Protein AF-0000000087156520 (afdb_homodimer)

Radius of gyration: 21.46 Å; Cα contacts (8 Å, |Δi|>4): 820; chains: 2; bounding box: 51×60×50 Å

Foldseek 3Di:
DAKEKEFEDDLALCLLVQLQLLLLLAAHAYEYDYLVPRLPDPLVCLQPVVSDDTWMQDPVQAIDHDLVVVLVVSQVVSPVQRAADDCVDVLRVQLVVLQVLCRPQQQVLCVLVVCLVPPPDDDPVSSVVSLVSSLVSNVVSLVVLLVQADDELESGDPDHHSSRSSNLSRVCVCVVSVSDDPVVRVSVVSSNVSQCPDLSSVCSNCVSVVHDDDGSPNYPYYDYPVVSSVRRGHDD/DAKEKEFEDDLALCLLVQLQLLLLLAAHAYEYDYLVPRLPDPLVCLQPVVSDDTWMQDPVQAIDHDLVVVLVVSQVVSPVQRAADDCVDVLRVQLVVLQVLCRPQQQVLCVLVVCLVPPPDDDPVSSVVSLVSSLVSNVVSLVVLLVQADDELESGDPDHHSSRSSNLSRVCVCVVSVSDDPVVRVSVVSSNVSQCPDLSSVCSNCVSVVHDDDGSPNHPYYDYPVVSSVRRGHDD

InterPro domains:
  IPR004045 Glutathione S-transferase, N-terminal [PF13409] (19-76)
  IPR004045 Glutathione S-transferase, N-terminal [PS50404] (1-82)
  IPR010987 Glutathione S-transferase, C-terminal-like [PS50405] (88-216)
  IPR036249 Thioredoxin-like superfamily [SSF52833] (2-80)
  IPR036282 Glutathione S-transferase, C-terminal domain superfamily [SSF47616] (94-204)

pLDDT: mean 95.82, std 4.12, range [59.03, 98.81]

Structure (mmCIF, N/CA/C/O backbone):
data_AF-0000000087156520-model_v1
#
loop_
_entity.id
_entity.type
_entity.pdbx_description
1 polymer 'Glutathione S-transferase GST-4.5'
#
loop_
_atom_site.group_PDB
_atom_site.id
_atom_site.type_symbol
_atom_site.label_atom_id
_atom_site.label_alt_id
_atom_site.label_comp_id
_atom_site.label_asym_id
_atom_site.label_entity_id
_atom_site.label_seq_id
_atom_site.pdbx_PDB_ins_code
_atom_site.Cartn_x
_atom_site.Cartn_y
_atom_site.Cartn_z
_atom_site.occupancy
_atom_site.B_iso_or_equiv
_atom_site.auth_seq_id
_atom_site.auth_comp_id
_atom_site.auth_asym_id
_atom_site.auth_atom_id
_atom_site.pdbx_PDB_model_num
ATOM 1 N N . MET A 1 1 ? 13.719 22.109 -11.406 1 93.56 1 MET A N 1
ATOM 2 C CA . MET A 1 1 ? 12.75 22.891 -10.641 1 93.56 1 MET A CA 1
ATOM 3 C C . MET A 1 1 ? 12.477 22.234 -9.289 1 93.56 1 MET A C 1
ATOM 5 O O . MET A 1 1 ? 12.734 21.047 -9.102 1 93.56 1 MET A O 1
ATOM 9 N N . GLU A 1 2 ? 11.977 23.031 -8.32 1 97.38 2 GLU A N 1
ATOM 10 C CA . GLU A 1 2 ? 11.594 22.453 -7.035 1 97.38 2 GLU A CA 1
ATOM 11 C C . GLU A 1 2 ? 10.344 21.594 -7.172 1 97.38 2 GLU A C 1
ATOM 13 O O . GLU A 1 2 ? 9.398 21.953 -7.875 1 97.38 2 GLU A O 1
ATOM 18 N N . PRO A 1 3 ? 10.336 20.484 -6.531 1 98.44 3 PRO A N 1
ATOM 19 C CA . PRO A 1 3 ? 9.109 19.688 -6.562 1 98.44 3 PRO A CA 1
ATOM 20 C C . PRO A 1 3 ? 7.949 20.359 -5.828 1 98.44 3 PRO A C 1
ATOM 22 O O . PRO A 1 3 ? 8.172 21.188 -4.941 1 98.44 3 PRO A O 1
ATOM 25 N N . ILE A 1 4 ? 6.715 19.984 -6.191 1 98.81 4 ILE A N 1
ATOM 26 C CA . ILE A 1 4 ? 5.512 20.562 -5.609 1 98.81 4 ILE A CA 1
ATOM 27 C C . ILE A 1 4 ? 4.637 19.453 -5.023 1 98.81 4 ILE A C 1
ATOM 29 O O . ILE A 1 4 ? 4.199 18.562 -5.742 1 98.81 4 ILE A O 1
ATOM 33 N N . LEU A 1 5 ? 4.402 19.5 -3.771 1 98.81 5 LEU A N 1
ATOM 34 C CA . LEU A 1 5 ? 3.439 18.594 -3.166 1 98.81 5 LEU A CA 1
ATOM 35 C C . LEU A 1 5 ? 2.051 19.219 -3.115 1 98.81 5 LEU A C 1
ATOM 37 O O . LEU A 1 5 ? 1.866 20.281 -2.508 1 98.81 5 LEU A O 1
ATOM 41 N N . ILE A 1 6 ? 1.143 18.641 -3.83 1 98.69 6 ILE A N 1
ATOM 42 C CA . ILE A 1 6 ? -0.272 18.984 -3.725 1 98.69 6 ILE A CA 1
ATOM 43 C C . ILE A 1 6 ? -0.907 18.203 -2.576 1 98.69 6 ILE A C 1
ATOM 45 O O . ILE A 1 6 ? -1.063 16.984 -2.66 1 98.69 6 ILE A O 1
ATOM 49 N N . TYR A 1 7 ? -1.265 18.891 -1.507 1 98.31 7 TYR A N 1
ATOM 50 C CA . TYR A 1 7 ? -1.766 18.25 -0.298 1 98.31 7 TYR A CA 1
ATOM 51 C C . TYR A 1 7 ? -3.174 18.734 0.033 1 98.31 7 TYR A C 1
ATOM 53 O O . TYR A 1 7 ? -3.557 19.844 -0.329 1 98.31 7 TYR A O 1
ATOM 61 N N . GLY A 1 8 ? -3.871 17.906 0.665 1 97.44 8 GLY A N 1
ATOM 62 C CA . GLY A 1 8 ? -5.289 18.188 0.86 1 97.44 8 GLY A CA 1
ATOM 63 C C . GLY A 1 8 ? -5.633 18.547 2.291 1 97.44 8 GLY A C 1
ATOM 64 O O . GLY A 1 8 ? -4.953 18.125 3.227 1 97.44 8 GLY A O 1
ATOM 65 N N . PHE A 1 9 ? -6.695 19.344 2.416 1 95.62 9 PHE A N 1
ATOM 66 C CA . PHE A 1 9 ? -7.371 19.578 3.684 1 95.62 9 PHE A CA 1
ATOM 67 C C . PHE A 1 9 ? -8.875 19.391 3.541 1 95.62 9 PHE A C 1
ATOM 69 O O . PHE A 1 9 ? -9.43 19.547 2.451 1 95.62 9 PHE A O 1
ATOM 76 N N . PRO A 1 10 ? -9.586 18.922 4.629 1 94.31 10 PRO A N 1
ATOM 77 C CA . PRO A 1 10 ? -9.047 18.609 5.953 1 94.31 10 PRO A CA 1
ATOM 78 C C . PRO A 1 10 ? -8.562 17.172 6.078 1 94.31 10 PRO A C 1
ATOM 80 O O . PRO A 1 10 ? -8.969 16.312 5.293 1 94.31 10 PRO A O 1
ATOM 83 N N . LEU A 1 11 ? -7.742 16.844 6.969 1 95.31 11 LEU A N 1
ATOM 84 C CA . LEU A 1 11 ? -7.332 15.531 7.461 1 95.31 11 LEU A CA 1
ATOM 85 C C . LEU A 1 11 ? -6.797 14.672 6.32 1 95.31 11 LEU A C 1
ATOM 87 O O . LEU A 1 11 ? -7.074 13.469 6.266 1 95.31 11 LEU A O 1
ATOM 91 N N . GLY A 1 12 ? -6.16 15.336 5.375 1 95.88 12 GLY A N 1
ATOM 92 C CA . GLY A 1 12 ? -5.512 14.57 4.32 1 95.88 12 GLY A CA 1
ATOM 93 C C . GLY A 1 12 ? -4.312 13.781 4.812 1 95.88 12 GLY A C 1
ATOM 94 O O . GLY A 1 12 ? -3.541 14.266 5.645 1 95.88 12 GLY A O 1
ATOM 95 N N . SER A 1 13 ? -4.184 12.555 4.289 1 96.56 13 SER A N 1
ATOM 96 C CA . SER A 1 13 ? -3.006 11.758 4.625 1 96.56 13 SER A CA 1
ATOM 97 C C . SER A 1 13 ? -1.725 12.438 4.156 1 96.56 13 SER A C 1
ATOM 99 O O . SER A 1 13 ? -0.634 12.117 4.633 1 96.56 13 SER A O 1
ATOM 101 N N . SER A 1 14 ? -1.825 13.391 3.217 1 97.75 14 SER A N 1
ATOM 102 C CA . SER A 1 14 ? -0.704 14.102 2.615 1 97.75 14 SER A CA 1
ATOM 103 C C . SER A 1 14 ? 0.026 14.953 3.648 1 97.75 14 SER A C 1
ATOM 105 O O . SER A 1 14 ? 1.147 15.406 3.406 1 97.75 14 SER A O 1
ATOM 107 N N . MET A 1 15 ? -0.628 15.273 4.781 1 97.69 15 MET A N 1
ATOM 108 C CA . MET A 1 15 ? -0.003 16.047 5.852 1 97.69 15 MET A CA 1
ATOM 109 C C . MET A 1 15 ? 1.314 15.406 6.281 1 97.69 15 MET A C 1
ATOM 111 O O . MET A 1 15 ? 2.299 16.109 6.516 1 97.69 15 MET A O 1
ATOM 115 N N . GLY A 1 16 ? 1.34 14.062 6.328 1 98.44 16 GLY A N 1
ATOM 116 C CA . GLY A 1 16 ? 2.559 13.359 6.695 1 98.44 16 GLY A CA 1
ATOM 117 C C . GLY A 1 16 ? 3.693 13.578 5.711 1 98.44 16 GLY A C 1
ATOM 118 O O . GLY A 1 16 ? 4.863 13.609 6.098 1 98.44 16 GLY A O 1
ATOM 119 N N . LEU A 1 17 ? 3.398 13.719 4.449 1 98.75 17 LEU A N 1
ATOM 120 C CA . LEU A 1 17 ? 4.41 13.945 3.424 1 98.75 17 LEU A CA 1
ATOM 121 C C . LEU A 1 17 ? 5.004 15.344 3.541 1 98.75 17 LEU A C 1
ATOM 123 O O . LEU A 1 17 ? 6.18 15.555 3.234 1 98.75 17 LEU A O 1
ATOM 127 N N . VAL A 1 18 ? 4.211 16.328 4.012 1 98.56 18 VAL A N 1
ATOM 128 C CA . VAL A 1 18 ? 4.75 17.656 4.289 1 98.56 18 VAL A CA 1
ATOM 129 C C . VAL A 1 18 ? 5.824 17.562 5.367 1 98.56 18 VAL A C 1
ATOM 131 O O . VAL A 1 18 ? 6.906 18.141 5.227 1 98.56 18 VAL A O 1
ATOM 134 N N . ALA A 1 19 ? 5.52 16.828 6.41 1 98.69 19 ALA A N 1
ATOM 135 C CA . ALA A 1 19 ? 6.5 16.641 7.473 1 98.69 19 ALA A CA 1
ATOM 136 C C . ALA A 1 19 ? 7.77 15.977 6.938 1 98.69 19 ALA A C 1
ATOM 138 O O . ALA A 1 19 ? 8.883 16.375 7.289 1 98.69 19 ALA A O 1
ATOM 139 N N . ALA A 1 20 ? 7.625 14.953 6.07 1 98.81 20 ALA A N 1
ATOM 140 C CA . ALA A 1 20 ? 8.773 14.266 5.484 1 98.81 20 ALA A CA 1
ATOM 141 C C . ALA A 1 20 ? 9.641 15.227 4.684 1 98.81 20 ALA A C 1
ATOM 143 O O . ALA A 1 20 ? 10.875 15.156 4.742 1 98.81 20 ALA A O 1
ATOM 144 N N . LEU A 1 21 ? 8.977 16.094 3.939 1 98.69 21 LEU A N 1
ATOM 145 C CA . LEU A 1 21 ? 9.703 17.078 3.145 1 98.69 21 LEU A CA 1
ATOM 146 C C . LEU A 1 21 ? 10.484 18.031 4.043 1 98.69 21 LEU A C 1
ATOM 148 O O . LEU A 1 21 ? 11.609 18.422 3.715 1 98.69 21 LEU A O 1
ATOM 152 N N . GLU A 1 22 ? 9.93 18.391 5.18 1 98.5 22 GLU A N 1
ATOM 153 C CA . GLU A 1 22 ? 10.625 19.219 6.16 1 98.5 22 GLU A CA 1
ATOM 154 C C . GLU A 1 22 ? 11.844 18.5 6.727 1 98.5 22 GLU A C 1
ATOM 156 O O . GLU A 1 22 ? 12.914 19.094 6.855 1 98.5 22 GLU A O 1
ATOM 161 N N . TRP A 1 23 ? 11.68 17.219 7.066 1 98.25 23 TRP A N 1
ATOM 162 C CA . TRP A 1 23 ? 12.789 16.438 7.594 1 98.25 23 TRP A CA 1
ATOM 163 C C . TRP A 1 23 ? 13.906 16.297 6.559 1 98.25 23 TRP A C 1
ATOM 165 O O . TRP A 1 23 ? 15.086 16.234 6.914 1 98.25 23 TRP A O 1
ATOM 175 N N . LEU A 1 24 ? 13.516 16.203 5.27 1 98 24 LEU A N 1
ATOM 176 C CA . LEU A 1 24 ? 14.461 16.016 4.176 1 98 24 LEU A CA 1
ATOM 177 C C . LEU A 1 24 ? 15.344 17.234 4.004 1 98 24 LEU A C 1
ATOM 179 O O . LEU A 1 24 ? 16.5 17.125 3.574 1 98 24 LEU A O 1
ATOM 183 N N . ARG A 1 25 ? 14.82 18.453 4.277 1 97.06 25 ARG A N 1
ATOM 184 C CA . ARG A 1 25 ? 15.523 19.734 4.273 1 97.06 25 ARG A CA 1
ATOM 185 C C . ARG A 1 25 ? 16.016 20.078 2.875 1 97.06 25 ARG A C 1
ATOM 187 O O . ARG A 1 25 ? 17.141 20.562 2.711 1 97.06 25 ARG A O 1
ATOM 194 N N . LYS A 1 26 ? 15.344 19.719 1.843 1 97.38 26 LYS A N 1
ATOM 195 C CA . LYS A 1 26 ? 15.547 20.156 0.462 1 97.38 26 LYS A CA 1
ATOM 196 C C . LYS A 1 26 ? 14.414 21.062 -0.003 1 97.38 26 LYS A C 1
ATOM 198 O O . LYS A 1 26 ? 13.266 20.906 0.433 1 97.38 26 LYS A O 1
ATOM 203 N N . PRO A 1 27 ? 14.742 21.984 -0.823 1 98 27 PRO A N 1
ATOM 204 C CA . PRO A 1 27 ? 13.711 22.922 -1.25 1 98 27 PRO A CA 1
ATOM 205 C C . PRO A 1 27 ? 12.523 22.25 -1.924 1 98 27 PRO A C 1
ATOM 207 O O . PRO A 1 27 ? 12.703 21.328 -2.725 1 98 27 PRO A O 1
ATOM 210 N N . TYR A 1 28 ? 11.344 22.672 -1.586 1 98.25 28 TYR A N 1
ATOM 211 C CA . TYR A 1 28 ? 10.109 22.188 -2.189 1 98.25 28 TYR A CA 1
ATOM 212 C C . TYR A 1 28 ? 9.031 23.266 -2.166 1 98.25 28 TYR A C 1
ATOM 214 O O . TYR A 1 28 ? 9.18 24.281 -1.501 1 98.25 28 TYR A O 1
ATOM 222 N N . ARG A 1 29 ? 7.973 23.078 -2.9 1 98.5 29 ARG A N 1
ATOM 223 C CA . ARG A 1 29 ? 6.793 23.938 -2.9 1 98.5 29 ARG A CA 1
ATOM 224 C C . ARG A 1 29 ? 5.543 23.156 -2.523 1 98.5 29 ARG A C 1
ATOM 226 O O . ARG A 1 29 ? 5.559 21.922 -2.508 1 98.5 29 ARG A O 1
ATOM 233 N N . LEU A 1 30 ? 4.551 23.922 -2.145 1 98.19 30 LEU A N 1
ATOM 234 C CA . LEU A 1 30 ? 3.293 23.312 -1.729 1 98.19 30 LEU A CA 1
ATOM 235 C C . LEU A 1 30 ? 2.125 23.891 -2.521 1 98.19 30 LEU A C 1
ATOM 237 O O . LEU A 1 30 ? 2.178 25.031 -2.973 1 98.19 30 LEU A O 1
ATOM 241 N N . CYS A 1 31 ? 1.172 23.078 -2.742 1 98.5 31 CYS A N 1
ATOM 242 C CA . CYS A 1 31 ? -0.133 23.469 -3.26 1 98.5 31 CYS A CA 1
ATOM 243 C C . CYS A 1 31 ? -1.256 22.906 -2.402 1 98.5 31 CYS A C 1
ATOM 245 O O . CYS A 1 31 ? -1.419 21.688 -2.316 1 98.5 31 CYS A O 1
ATOM 247 N N . ARG A 1 32 ? -1.932 23.781 -1.757 1 97.31 32 ARG A N 1
ATOM 248 C CA . ARG A 1 32 ? -3.002 23.391 -0.845 1 97.31 32 ARG A CA 1
ATOM 249 C C . ARG A 1 32 ? -4.324 23.234 -1.59 1 97.31 32 ARG A C 1
ATOM 251 O O . ARG A 1 32 ? -4.711 24.094 -2.371 1 97.31 32 ARG A O 1
ATOM 258 N N . VAL A 1 33 ? -5.027 22.125 -1.315 1 97.69 33 VAL A N 1
ATOM 259 C CA . VAL A 1 33 ? -6.246 21.828 -2.062 1 97.69 33 VAL A CA 1
ATOM 260 C C . VAL A 1 33 ? -7.379 21.5 -1.096 1 97.69 33 VAL A C 1
ATOM 262 O O . VAL A 1 33 ? -7.219 20.656 -0.204 1 97.69 33 VAL A O 1
ATOM 265 N N . ASP A 1 34 ? -8.555 22.125 -1.268 1 97.06 34 ASP A N 1
ATOM 266 C CA . ASP A 1 34 ? -9.773 21.812 -0.537 1 97.06 34 ASP A CA 1
ATOM 267 C C . ASP A 1 34 ? -10.406 20.516 -1.051 1 97.06 34 ASP A C 1
ATOM 269 O O . ASP A 1 34 ? -10.938 20.484 -2.162 1 97.06 34 ASP A O 1
ATOM 273 N N . MET A 1 35 ? -10.461 19.516 -0.228 1 95 35 MET A N 1
ATOM 274 C CA . MET A 1 35 ? -10.883 18.188 -0.673 1 95 35 MET A CA 1
ATOM 275 C C . MET A 1 35 ? -12.398 18.141 -0.838 1 95 35 MET A C 1
ATOM 277 O O . MET A 1 35 ? -12.914 17.266 -1.537 1 95 35 MET A O 1
ATOM 281 N N . LEU A 1 36 ? -13.102 18.984 -0.24 1 92.06 36 LEU A N 1
ATOM 282 C CA . LEU A 1 36 ? -14.562 19 -0.325 1 92.06 36 LEU A CA 1
ATOM 283 C C . LEU A 1 36 ? -15.031 19.984 -1.392 1 92.06 36 LEU A C 1
ATOM 285 O O . LEU A 1 36 ? -16.234 20.062 -1.678 1 92.06 36 LEU A O 1
ATOM 289 N N . GLY A 1 37 ? -14.062 20.688 -2.047 1 94 37 GLY A N 1
ATOM 290 C CA . GLY A 1 37 ? -14.391 21.688 -3.051 1 94 37 GLY A CA 1
ATOM 291 C C . GLY A 1 37 ? -13.539 21.578 -4.301 1 94 37 GLY A C 1
ATOM 292 O O . GLY A 1 37 ? -13.891 20.859 -5.238 1 94 37 GLY A O 1
ATOM 293 N N . GLU A 1 38 ? -12.344 22.156 -4.246 1 94.06 38 GLU A N 1
ATOM 294 C CA . GLU A 1 38 ? -11.445 22.297 -5.391 1 94.06 38 GLU A CA 1
ATOM 295 C C . GLU A 1 38 ? -11.125 20.938 -6.004 1 94.06 38 GLU A C 1
ATOM 297 O O . GLU A 1 38 ? -11.062 20.797 -7.227 1 94.06 38 GLU A O 1
ATOM 302 N N . MET A 1 39 ? -10.898 20.016 -5.145 1 94.12 39 MET A N 1
ATOM 303 C CA . MET A 1 39 ? -10.477 18.703 -5.625 1 94.12 39 MET A CA 1
ATOM 304 C C . MET A 1 39 ? -11.578 18.047 -6.445 1 94.12 39 MET A C 1
ATOM 306 O O . MET A 1 39 ? -11.305 17.188 -7.293 1 94.12 39 MET A O 1
ATOM 310 N N . ARG A 1 40 ? -12.773 18.422 -6.23 1 92.75 40 ARG A N 1
ATOM 311 C CA . ARG A 1 40 ? -13.914 17.766 -6.859 1 92.75 40 ARG A CA 1
ATOM 312 C C . ARG A 1 40 ? -14.227 18.391 -8.211 1 92.75 40 ARG A C 1
ATOM 314 O O . ARG A 1 40 ? -15.023 17.859 -8.984 1 92.75 40 ARG A O 1
ATOM 321 N N . LEU A 1 41 ? -13.625 19.484 -8.531 1 94.69 41 LEU A N 1
ATOM 322 C CA . LEU A 1 41 ? -13.859 20.156 -9.812 1 94.69 41 LEU A CA 1
ATOM 323 C C . LEU A 1 41 ? -13.227 19.375 -10.961 1 94.69 41 LEU A C 1
ATOM 325 O O . LEU A 1 41 ? -12.18 18.766 -10.789 1 94.69 41 LEU A O 1
ATOM 329 N N . PRO A 1 42 ? -13.82 19.406 -12.125 1 95.38 42 PRO A N 1
ATOM 330 C CA . PRO A 1 42 ? -13.305 18.688 -13.297 1 95.38 42 PRO A CA 1
ATOM 331 C C . PRO A 1 42 ? -11.867 19.078 -13.641 1 95.38 42 PRO A C 1
ATOM 333 O O . PRO A 1 42 ? -11.102 18.25 -14.125 1 95.38 42 PRO A O 1
ATOM 336 N N . SER A 1 43 ? -11.508 20.312 -13.352 1 95.88 43 SER A N 1
ATOM 337 C CA . SER A 1 43 ? -10.164 20.781 -13.695 1 95.88 43 SER A CA 1
ATOM 338 C C . SER A 1 43 ? -9.094 20 -12.93 1 95.88 43 SER A C 1
ATOM 340 O O . SER A 1 43 ? -7.984 19.812 -13.43 1 95.88 43 SER A O 1
ATOM 342 N N . TYR A 1 44 ? -9.445 19.578 -11.703 1 96.94 44 TYR A N 1
ATOM 343 C CA . TYR A 1 44 ? -8.469 18.844 -10.898 1 96.94 44 TYR A CA 1
ATOM 344 C C . TYR A 1 44 ? -8.094 17.516 -11.555 1 96.94 44 TYR A C 1
ATOM 346 O O . TYR A 1 44 ? -7 17 -11.336 1 96.94 44 TYR A O 1
ATOM 354 N N . ALA A 1 45 ? -8.992 16.953 -12.398 1 94.38 45 ALA A N 1
ATOM 355 C CA . ALA A 1 45 ? -8.773 15.68 -13.062 1 94.38 45 ALA A CA 1
ATOM 356 C C . ALA A 1 45 ? -7.562 15.75 -13.992 1 94.38 45 ALA A C 1
ATOM 358 O O . ALA A 1 45 ? -6.992 14.719 -14.359 1 94.38 45 ALA A O 1
ATOM 359 N N . ARG A 1 46 ? -7.133 16.969 -14.375 1 95.69 46 ARG A N 1
ATOM 360 C CA . ARG A 1 46 ? -5.965 17.156 -15.227 1 95.69 46 ARG A CA 1
ATOM 361 C C . ARG A 1 46 ? -4.68 16.859 -14.461 1 95.69 46 ARG A C 1
ATOM 363 O O . ARG A 1 46 ? -3.625 16.641 -15.062 1 95.69 46 ARG A O 1
ATOM 370 N N . ILE A 1 47 ? -4.738 16.953 -13.102 1 95.81 47 ILE A N 1
ATOM 371 C CA . ILE A 1 47 ? -3.611 16.609 -12.242 1 95.81 47 ILE A CA 1
ATOM 372 C C . ILE A 1 47 ? -3.736 15.164 -11.773 1 95.81 47 ILE A C 1
ATOM 374 O O . ILE A 1 47 ? -2.789 14.383 -11.891 1 95.81 47 ILE A O 1
ATOM 378 N N . ASN A 1 48 ? -4.906 14.836 -11.305 1 94.06 48 ASN A N 1
ATOM 379 C CA . ASN A 1 48 ? -5.219 13.5 -10.828 1 94.06 48 ASN A CA 1
ATOM 380 C C . ASN A 1 48 ? -6.648 13.094 -11.188 1 94.06 48 ASN A C 1
ATOM 382 O O . ASN A 1 48 ? -7.594 13.484 -10.5 1 94.06 48 ASN A O 1
ATOM 386 N N . PRO A 1 49 ? -6.844 12.258 -12.133 1 90.56 49 PRO A N 1
ATOM 387 C CA . PRO A 1 49 ? -8.18 11.875 -12.586 1 90.56 49 PRO A CA 1
ATOM 388 C C . PRO A 1 49 ? -8.992 11.172 -11.5 1 90.56 49 PRO A C 1
ATOM 390 O O . PRO A 1 49 ? -10.219 11.055 -11.617 1 90.56 49 PRO A O 1
ATOM 393 N N . ARG A 1 50 ? -8.383 10.742 -10.469 1 89.06 50 ARG A N 1
ATOM 394 C CA . ARG A 1 50 ? -9.062 10.047 -9.383 1 89.06 50 ARG A CA 1
ATOM 395 C C . ARG A 1 50 ? -9.641 11.031 -8.375 1 89.06 50 ARG A C 1
ATOM 397 O O . ARG A 1 50 ? -10.359 10.641 -7.453 1 89.06 50 ARG A O 1
ATOM 404 N N . HIS A 1 51 ? -9.289 12.297 -8.578 1 91.69 51 HIS A N 1
ATOM 405 C CA . HIS A 1 51 ? -9.75 13.336 -7.66 1 91.69 51 HIS A CA 1
ATOM 406 C C . HIS A 1 51 ? -9.352 13.023 -6.223 1 91.69 51 HIS A C 1
ATOM 408 O O . HIS A 1 51 ? -10.195 13.062 -5.32 1 91.69 51 HIS A O 1
ATOM 414 N N . GLU A 1 52 ? -8.078 12.734 -6.086 1 92.56 52 GLU A N 1
ATOM 415 C CA . GLU A 1 52 ? -7.531 12.43 -4.77 1 92.56 52 GLU A CA 1
ATOM 416 C C . GLU A 1 52 ? -6.25 13.219 -4.512 1 92.56 52 GLU A C 1
ATOM 418 O O . GLU A 1 52 ? -5.625 13.719 -5.449 1 92.56 52 GLU A O 1
ATOM 423 N N . THR A 1 53 ? -5.945 13.469 -3.346 1 95.06 53 THR A N 1
ATOM 424 C CA . THR A 1 53 ? -4.637 13.883 -2.852 1 95.06 53 THR A CA 1
ATOM 425 C C . THR A 1 53 ? -3.967 12.75 -2.08 1 95.06 53 THR A C 1
ATOM 427 O O . THR A 1 53 ? -4.645 11.859 -1.565 1 95.06 53 THR A O 1
ATOM 430 N N . PRO A 1 54 ? -2.725 12.625 -2.1 1 97.5 54 PRO A N 1
ATOM 431 C CA . PRO A 1 54 ? -1.752 13.602 -2.596 1 97.5 54 PRO A CA 1
ATOM 432 C C . PRO A 1 54 ? -1.461 13.445 -4.086 1 97.5 54 PRO A C 1
ATOM 434 O O . PRO A 1 54 ? -1.73 12.391 -4.66 1 97.5 54 PRO A O 1
ATOM 437 N N . ALA A 1 55 ? -1.008 14.445 -4.684 1 98.25 55 ALA A N 1
ATOM 438 C CA . ALA A 1 55 ? -0.274 14.453 -5.949 1 98.25 55 ALA A CA 1
ATOM 439 C C . ALA A 1 55 ? 1.052 15.195 -5.809 1 98.25 55 ALA A C 1
ATOM 441 O O . ALA A 1 55 ? 1.227 16 -4.891 1 98.25 55 ALA A O 1
ATOM 442 N N . PHE A 1 56 ? 1.981 14.867 -6.609 1 98.75 56 PHE A N 1
ATOM 443 C CA . PHE A 1 56 ? 3.348 15.367 -6.496 1 98.75 56 PHE A CA 1
ATOM 444 C C . PHE A 1 56 ? 3.934 15.664 -7.871 1 98.75 56 PHE A C 1
ATOM 446 O O . PHE A 1 56 ? 4.027 14.773 -8.719 1 98.75 56 PHE A O 1
ATOM 453 N N . VAL A 1 57 ? 4.242 16.984 -8.102 1 98.62 57 VAL A N 1
ATOM 454 C CA . VAL A 1 57 ? 4.957 17.344 -9.32 1 98.62 57 VAL A CA 1
ATOM 455 C C . VAL A 1 57 ? 6.461 17.25 -9.086 1 98.62 57 VAL A C 1
ATOM 457 O O . VAL A 1 57 ? 7.016 17.984 -8.273 1 98.62 57 VAL A O 1
ATOM 460 N N . THR A 1 58 ? 7.133 16.391 -9.789 1 98.12 58 THR A N 1
ATOM 461 C CA . THR A 1 58 ? 8.562 16.156 -9.617 1 98.12 58 THR A CA 1
ATOM 462 C C . THR A 1 58 ? 9.375 17.328 -10.164 1 98.12 58 THR A C 1
ATOM 464 O O . THR A 1 58 ? 8.828 18.25 -10.773 1 98.12 58 THR A O 1
ATOM 467 N N . ASP A 1 59 ? 10.688 17.219 -9.977 1 96.88 59 ASP A N 1
ATOM 468 C CA . ASP A 1 59 ? 11.594 18.266 -10.43 1 96.88 59 ASP A CA 1
ATOM 469 C C . ASP A 1 59 ? 11.656 18.328 -11.961 1 96.88 59 ASP A C 1
ATOM 471 O O . ASP A 1 59 ? 12.141 19.297 -12.531 1 96.88 59 ASP A O 1
ATOM 475 N N . LYS A 1 60 ? 11.133 17.328 -12.602 1 96.56 60 LYS A N 1
ATOM 476 C CA . LYS A 1 60 ? 11.125 17.297 -14.062 1 96.56 60 LYS A CA 1
ATOM 477 C C . LYS A 1 60 ? 9.727 17.578 -14.609 1 96.56 60 LYS A C 1
ATOM 479 O O . LYS A 1 60 ? 9.469 17.375 -15.797 1 96.56 60 LYS A O 1
ATOM 484 N N . GLY A 1 61 ? 8.805 17.859 -13.727 1 96.75 61 GLY A N 1
ATOM 485 C CA . GLY A 1 61 ? 7.5 18.328 -14.148 1 96.75 61 GLY A CA 1
ATOM 486 C C . GLY A 1 61 ? 6.496 17.203 -14.328 1 96.75 61 GLY A C 1
ATOM 487 O O . GLY A 1 61 ? 5.402 17.422 -14.859 1 96.75 61 GLY A O 1
ATOM 488 N N . ARG A 1 62 ? 6.789 16.016 -13.938 1 96.06 62 ARG A N 1
ATOM 489 C CA . ARG A 1 62 ? 5.875 14.891 -14.047 1 96.06 62 ARG A CA 1
ATOM 490 C C . ARG A 1 62 ? 5.016 14.758 -12.797 1 96.06 62 ARG A C 1
ATOM 492 O O . ARG A 1 62 ? 5.508 14.93 -11.68 1 96.06 62 ARG A O 1
ATOM 499 N N . VAL A 1 63 ? 3.781 14.375 -12.969 1 97.25 63 VAL A N 1
ATOM 500 C CA . VAL A 1 63 ? 2.869 14.227 -11.836 1 97.25 63 VAL A CA 1
ATOM 501 C C . VAL A 1 63 ? 2.912 12.789 -11.328 1 97.25 63 VAL A C 1
ATOM 503 O O . VAL A 1 63 ? 2.811 11.844 -12.109 1 97.25 63 VAL A O 1
ATOM 506 N N . LEU A 1 64 ? 3.084 12.656 -10.086 1 97.38 64 LEU A N 1
ATOM 507 C CA . LEU A 1 64 ? 3.096 11.383 -9.375 1 97.38 64 LEU A CA 1
ATOM 508 C C . LEU A 1 64 ? 2.039 11.367 -8.281 1 97.38 64 LEU A C 1
ATOM 510 O O . LEU A 1 64 ? 1.891 12.344 -7.539 1 97.38 64 LEU A O 1
ATOM 514 N N . THR A 1 65 ? 1.276 10.266 -8.211 1 96.56 65 THR A N 1
ATOM 515 C CA . THR A 1 65 ? 0.278 10.125 -7.156 1 96.56 65 THR A CA 1
ATOM 516 C C . THR A 1 65 ? 0.602 8.938 -6.258 1 96.56 65 THR A C 1
ATOM 518 O O . THR A 1 65 ? 1.58 8.219 -6.496 1 96.56 65 THR A O 1
ATOM 521 N N . GLU A 1 66 ? -0.215 8.688 -5.242 1 97 66 GLU A N 1
ATOM 522 C CA . GLU A 1 66 ? -0.065 7.617 -4.262 1 97 66 GLU A CA 1
ATOM 523 C C . GLU A 1 66 ? 1.003 7.961 -3.229 1 97 66 GLU A C 1
ATOM 525 O O . GLU A 1 66 ? 2.15 8.234 -3.582 1 97 66 GLU A O 1
ATOM 530 N N . ASN A 1 67 ? 0.674 7.855 -1.977 1 97.5 67 ASN A N 1
ATOM 531 C CA . ASN A 1 67 ? 1.602 8.133 -0.884 1 97.5 67 ASN A CA 1
ATOM 532 C C . ASN A 1 67 ? 2.877 7.301 -1.008 1 97.5 67 ASN A C 1
ATOM 534 O O . ASN A 1 67 ? 3.982 7.832 -0.883 1 97.5 67 ASN A O 1
ATOM 538 N N . MET A 1 68 ? 2.734 6.062 -1.379 1 97 68 MET A N 1
ATOM 539 C CA . MET A 1 68 ? 3.875 5.148 -1.411 1 97 68 MET A CA 1
ATOM 540 C C . MET A 1 68 ? 4.812 5.492 -2.564 1 97 68 MET A C 1
ATOM 542 O O . MET A 1 68 ? 6.031 5.359 -2.438 1 97 68 MET A O 1
ATOM 546 N N . ALA A 1 69 ? 4.246 5.863 -3.674 1 97.81 69 ALA A N 1
ATOM 547 C CA . ALA A 1 69 ? 5.078 6.242 -4.812 1 97.81 69 ALA A CA 1
ATOM 548 C C . ALA A 1 69 ? 5.844 7.531 -4.531 1 97.81 69 ALA A C 1
ATOM 550 O O . ALA A 1 69 ? 7.027 7.637 -4.852 1 97.81 69 ALA A O 1
ATOM 551 N N . ILE A 1 70 ? 5.168 8.508 -3.924 1 98.62 70 ILE A N 1
ATOM 552 C CA . ILE A 1 70 ? 5.805 9.773 -3.58 1 98.62 70 ILE A CA 1
ATOM 553 C C . ILE A 1 70 ? 6.895 9.539 -2.539 1 98.62 70 ILE A C 1
ATOM 555 O O . ILE A 1 70 ? 8.008 10.055 -2.668 1 98.62 70 ILE A O 1
ATOM 559 N N . ALA A 1 71 ? 6.582 8.711 -1.541 1 98.19 71 ALA A N 1
ATOM 560 C CA . ALA A 1 71 ? 7.586 8.352 -0.541 1 98.19 71 ALA A CA 1
ATOM 561 C C . ALA A 1 71 ? 8.789 7.676 -1.188 1 98.19 71 ALA A C 1
ATOM 563 O O . ALA A 1 71 ? 9.938 7.941 -0.813 1 98.19 71 ALA A O 1
ATOM 564 N N . GLY A 1 72 ? 8.5 6.762 -2.15 1 97.25 72 GLY A N 1
ATOM 565 C CA . GLY A 1 72 ? 9.594 6.125 -2.873 1 97.25 72 GLY A CA 1
ATOM 566 C C . GLY A 1 72 ? 10.453 7.105 -3.643 1 97.25 72 GLY A C 1
ATOM 567 O O . GLY A 1 72 ? 11.68 6.961 -3.688 1 97.25 72 GLY A O 1
ATOM 568 N N . TRP A 1 73 ? 9.836 8.07 -4.25 1 98.38 73 TRP A N 1
ATOM 569 C CA . TRP A 1 73 ? 10.562 9.109 -4.973 1 98.38 73 TRP A CA 1
ATOM 570 C C . TRP A 1 73 ? 11.492 9.875 -4.035 1 98.38 73 TRP A C 1
ATOM 572 O O . TRP A 1 73 ? 12.664 10.094 -4.355 1 98.38 73 TRP A O 1
ATOM 582 N N . LEU A 1 74 ? 11.016 10.258 -2.877 1 98.44 74 LEU A N 1
ATOM 583 C CA . LEU A 1 74 ? 11.805 10.977 -1.885 1 98.44 74 LEU A CA 1
ATOM 584 C C . LEU A 1 74 ? 12.969 10.125 -1.396 1 98.44 74 LEU A C 1
ATOM 586 O O . LEU A 1 74 ? 14.102 10.602 -1.316 1 98.44 74 LEU A O 1
ATOM 590 N N . ALA A 1 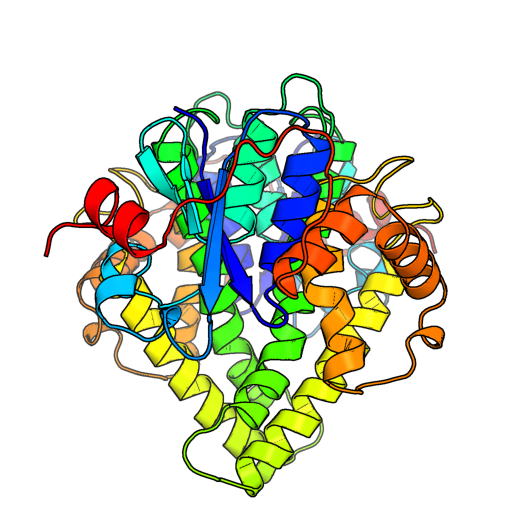75 ? 12.703 8.875 -1.133 1 97.81 75 ALA A N 1
ATOM 591 C CA . ALA A 1 75 ? 13.734 7.977 -0.609 1 97.81 75 ALA A CA 1
ATOM 592 C C . ALA A 1 75 ? 14.867 7.801 -1.61 1 97.81 75 ALA A C 1
ATOM 594 O O . ALA A 1 75 ? 16.047 7.801 -1.232 1 97.81 75 ALA A O 1
ATOM 595 N N . ALA A 1 76 ? 14.5 7.645 -2.887 1 96.62 76 ALA A N 1
ATOM 596 C CA . ALA A 1 76 ? 15.492 7.418 -3.936 1 96.62 76 ALA A CA 1
ATOM 597 C C . ALA A 1 76 ? 16.406 8.625 -4.09 1 96.62 76 ALA A C 1
ATOM 599 O O . ALA A 1 76 ? 17.547 8.492 -4.555 1 96.62 76 ALA A O 1
ATOM 600 N N . ARG A 1 77 ? 15.992 9.742 -3.637 1 96.81 77 ARG A N 1
ATOM 601 C CA . ARG A 1 77 ? 16.734 10.984 -3.842 1 96.81 77 ARG A CA 1
ATOM 602 C C . ARG A 1 77 ? 17.234 11.547 -2.516 1 96.81 77 ARG A C 1
ATOM 604 O O . ARG A 1 77 ? 17.719 12.68 -2.459 1 96.81 77 ARG A O 1
ATOM 611 N N . ASP A 1 78 ? 17.094 10.781 -1.448 1 97.56 78 ASP A N 1
ATOM 612 C CA . ASP A 1 78 ? 17.578 11.117 -0.116 1 97.56 78 ASP A CA 1
ATOM 613 C C . ASP A 1 78 ? 19.047 10.711 0.05 1 97.56 78 ASP A C 1
ATOM 615 O O . ASP A 1 78 ? 19.359 9.812 0.834 1 97.56 78 ASP A O 1
ATOM 619 N N . GLY A 1 79 ? 19.922 11.453 -0.562 1 95.69 79 GLY A N 1
ATOM 620 C CA . GLY A 1 79 ? 21.344 11.125 -0.572 1 95.69 79 GLY A CA 1
ATOM 621 C C . GLY A 1 79 ? 21.969 11.117 0.812 1 95.69 79 GLY A C 1
ATOM 622 O O . GLY A 1 79 ? 22.891 10.359 1.079 1 95.69 79 GLY A O 1
ATOM 623 N N . GLU A 1 80 ? 21.469 11.852 1.741 1 96.75 80 GLU A N 1
ATOM 624 C CA . GLU A 1 80 ? 22.031 11.969 3.082 1 96.75 80 GLU A CA 1
ATOM 625 C C . GLU A 1 80 ? 21.328 11.031 4.062 1 96.75 80 GLU A C 1
ATOM 627 O O . GLU A 1 80 ? 21.688 10.977 5.242 1 96.75 80 GLU A O 1
ATOM 632 N N . ARG A 1 81 ? 20.344 10.336 3.605 1 96.75 81 ARG A N 1
ATOM 633 C CA . ARG A 1 81 ? 19.594 9.383 4.402 1 96.75 81 ARG A CA 1
ATOM 634 C C . ARG A 1 81 ? 18.969 10.055 5.625 1 96.75 81 ARG A C 1
ATOM 636 O O . ARG A 1 81 ? 19.094 9.547 6.742 1 96.75 81 ARG A O 1
ATOM 643 N N . ARG A 1 82 ? 18.359 11.172 5.398 1 97.25 82 ARG A N 1
ATOM 644 C CA . ARG A 1 82 ? 17.719 11.922 6.477 1 97.25 82 ARG A CA 1
ATOM 645 C C . ARG A 1 82 ? 16.391 11.297 6.875 1 97.25 82 ARG A C 1
ATOM 647 O O . ARG A 1 82 ? 15.992 11.367 8.039 1 97.25 82 ARG A O 1
ATOM 654 N N . ILE A 1 83 ? 15.734 10.688 5.863 1 98.12 83 ILE A N 1
ATOM 655 C CA . ILE A 1 83 ? 14.383 10.195 6.133 1 98.12 83 ILE A CA 1
ATOM 656 C C . ILE A 1 83 ? 14.273 8.734 5.707 1 98.12 83 ILE A C 1
ATOM 658 O O . ILE A 1 83 ? 13.18 8.172 5.668 1 98.12 83 ILE A O 1
ATOM 662 N N . SER A 1 84 ? 15.312 8.133 5.273 1 97.75 84 SER A N 1
ATOM 663 C CA . SER A 1 84 ? 15.352 6.75 4.805 1 97.75 84 SER A CA 1
ATOM 664 C C . SER A 1 84 ? 16.703 6.102 5.109 1 97.75 84 SER A C 1
ATOM 666 O O . SER A 1 84 ? 17.453 6.59 5.957 1 97.75 84 SER A O 1
ATOM 668 N N . PHE A 1 85 ? 16.922 4.918 4.555 1 97.31 85 PHE A N 1
ATOM 669 C CA . PHE A 1 85 ? 18.141 4.141 4.781 1 97.31 85 PHE A CA 1
ATOM 670 C C . PHE A 1 85 ? 18.734 3.666 3.463 1 97.31 85 PHE A C 1
ATOM 672 O O . PHE A 1 85 ? 18.125 3.828 2.406 1 97.31 85 PHE A O 1
ATOM 679 N N . ASP A 1 86 ? 19.953 3.16 3.574 1 96.19 86 ASP A N 1
ATOM 680 C CA . ASP A 1 86 ? 20.562 2.545 2.395 1 96.19 86 ASP A CA 1
ATOM 681 C C . ASP A 1 86 ? 19.672 1.42 1.854 1 96.19 86 ASP A C 1
ATOM 683 O O . ASP A 1 86 ? 19.234 0.548 2.609 1 96.19 86 ASP A O 1
ATOM 687 N N . PRO A 1 87 ? 19.391 1.367 0.557 1 93.19 87 PRO A N 1
ATOM 688 C CA . PRO A 1 87 ? 18.406 0.451 -0.024 1 93.19 87 PRO A CA 1
ATOM 689 C C . PRO A 1 87 ? 18.719 -1.016 0.259 1 93.19 87 PRO A C 1
ATOM 691 O O . PRO A 1 87 ? 17.812 -1.854 0.284 1 93.19 87 PRO A O 1
ATOM 694 N N . LEU A 1 88 ? 19.953 -1.395 0.522 1 95.25 88 LEU A N 1
ATOM 695 C CA . LEU A 1 88 ? 20.297 -2.799 0.714 1 95.25 88 LEU A CA 1
ATOM 696 C C . LEU A 1 88 ? 20.438 -3.129 2.197 1 95.25 88 LEU A C 1
ATOM 698 O O . LEU A 1 88 ? 20.75 -4.266 2.559 1 95.25 88 LEU A O 1
ATOM 702 N N . SER A 1 89 ? 20.078 -2.156 3.076 1 96.31 89 SER A N 1
ATOM 703 C CA . SER A 1 89 ? 20.219 -2.367 4.512 1 96.31 89 SER A CA 1
ATOM 704 C C . SER A 1 89 ? 18.969 -3.031 5.098 1 96.31 89 SER A C 1
ATOM 706 O O . SER A 1 89 ? 17.875 -2.887 4.559 1 96.31 89 SER A O 1
ATOM 708 N N . PRO A 1 90 ? 19.156 -3.744 6.207 1 95.25 90 PRO A N 1
ATOM 709 C CA . PRO A 1 90 ? 17.984 -4.312 6.887 1 95.25 90 PRO A CA 1
ATOM 710 C C . PRO A 1 90 ? 17.031 -3.242 7.414 1 95.25 90 PRO A C 1
ATOM 712 O O . PRO A 1 90 ? 15.828 -3.473 7.488 1 95.25 90 PRO A O 1
ATOM 715 N N . GLU A 1 91 ? 17.562 -2.07 7.723 1 95.81 91 GLU A N 1
ATOM 716 C CA . GLU A 1 91 ? 16.719 -0.965 8.18 1 95.81 91 GLU A CA 1
ATOM 717 C C . GLU A 1 91 ? 15.781 -0.493 7.078 1 95.81 91 GLU A C 1
ATOM 719 O O . GLU A 1 91 ? 14.617 -0.164 7.344 1 95.81 91 GLU A O 1
ATOM 724 N N . ALA A 1 92 ? 16.328 -0.486 5.844 1 97 92 ALA A N 1
ATOM 725 C CA . ALA A 1 92 ? 15.484 -0.109 4.719 1 97 92 ALA A CA 1
ATOM 726 C C . ALA A 1 92 ? 14.367 -1.126 4.508 1 97 92 ALA A C 1
ATOM 728 O O . ALA A 1 92 ? 13.219 -0.752 4.266 1 97 92 ALA A O 1
ATOM 729 N N . ASP A 1 93 ? 14.688 -2.396 4.633 1 97.12 93 ASP A N 1
ATOM 730 C CA . ASP A 1 93 ? 13.688 -3.449 4.496 1 97.12 93 ASP A CA 1
ATOM 731 C C . ASP A 1 93 ? 12.586 -3.305 5.543 1 97.12 93 ASP A C 1
ATOM 733 O O . ASP A 1 93 ? 11.398 -3.391 5.223 1 97.12 93 ASP A O 1
ATOM 737 N N . ARG A 1 94 ? 13.016 -3.076 6.734 1 96 94 ARG A N 1
ATOM 738 C CA . ARG A 1 94 ? 12.07 -2.918 7.84 1 96 94 ARG A CA 1
ATOM 739 C C . ARG A 1 94 ? 11.211 -1.672 7.652 1 96 94 ARG A C 1
ATOM 741 O O . ARG A 1 94 ? 10.016 -1.694 7.926 1 96 94 ARG A O 1
ATOM 748 N N . MET A 1 95 ? 11.797 -0.62 7.207 1 97 95 MET A N 1
ATOM 749 C CA . MET A 1 95 ? 11.039 0.604 6.945 1 97 95 MET A CA 1
ATOM 750 C C . MET A 1 95 ? 9.969 0.363 5.891 1 97 95 MET A C 1
ATOM 752 O O . MET A 1 95 ? 8.812 0.748 6.078 1 97 95 MET A O 1
ATOM 756 N N . HIS A 1 96 ? 10.344 -0.308 4.828 1 97.44 96 HIS A N 1
ATOM 757 C CA . HIS A 1 96 ? 9.383 -0.595 3.768 1 97.44 96 HIS A CA 1
ATOM 758 C C . HIS A 1 96 ? 8.258 -1.496 4.27 1 97.44 96 HIS A C 1
ATOM 760 O O . HIS A 1 96 ? 7.109 -1.349 3.852 1 97.44 96 HIS A O 1
ATOM 766 N N . GLN A 1 97 ? 8.609 -2.418 5.125 1 96.94 97 GLN A N 1
ATOM 767 C CA . GLN A 1 97 ? 7.602 -3.291 5.719 1 96.94 97 GLN A CA 1
ATOM 768 C C . GLN A 1 97 ? 6.582 -2.49 6.523 1 96.94 97 GLN A C 1
ATOM 770 O O . GLN A 1 97 ? 5.375 -2.686 6.375 1 96.94 97 GLN A O 1
ATOM 775 N N . LEU A 1 98 ? 7.055 -1.603 7.34 1 96.88 98 LEU A N 1
ATOM 776 C CA . LEU A 1 98 ? 6.18 -0.783 8.172 1 96.88 98 LEU A CA 1
ATOM 777 C C . LEU A 1 98 ? 5.359 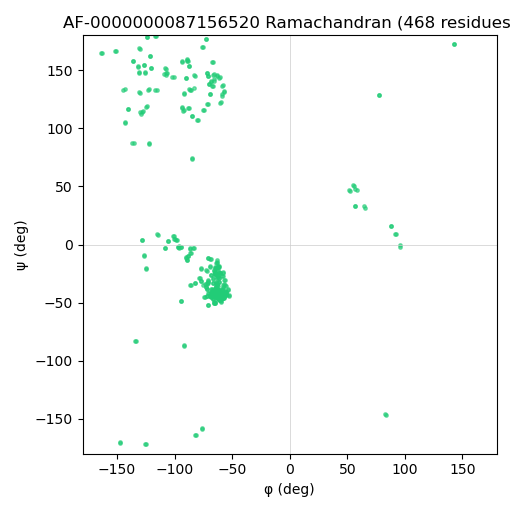0.179 7.32 1 96.88 98 LEU A C 1
ATOM 779 O O . LEU A 1 98 ? 4.164 0.36 7.559 1 96.88 98 LEU A O 1
ATOM 783 N N . MET A 1 99 ? 6.016 0.783 6.316 1 97.81 99 MET A N 1
ATOM 784 C CA . MET A 1 99 ? 5.305 1.655 5.387 1 97.81 99 MET A CA 1
ATOM 785 C C . MET A 1 99 ? 4.176 0.904 4.695 1 97.81 99 MET A C 1
ATOM 787 O O . MET A 1 99 ? 3.061 1.417 4.582 1 97.81 99 MET A O 1
ATOM 791 N N . ALA A 1 100 ? 4.5 -0.252 4.258 1 97.44 10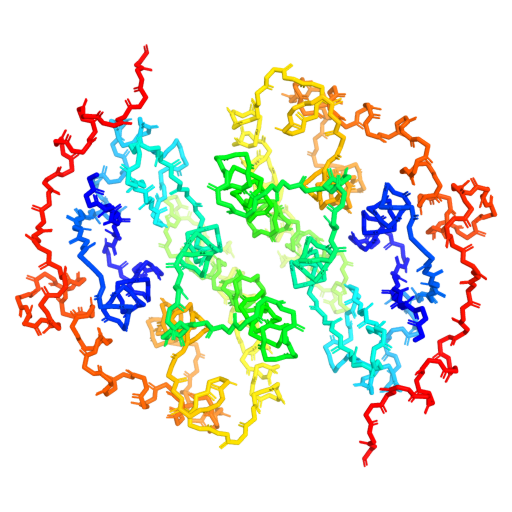0 ALA A N 1
ATOM 792 C CA . ALA A 1 100 ? 3.518 -1.064 3.547 1 97.44 100 ALA A CA 1
ATOM 793 C C . ALA A 1 100 ? 2.352 -1.435 4.461 1 97.44 100 ALA A C 1
ATOM 795 O O . ALA A 1 100 ? 1.188 -1.346 4.059 1 97.44 100 ALA A O 1
ATOM 796 N N . PHE A 1 101 ? 2.676 -1.865 5.715 1 97.06 101 PHE A N 1
ATOM 797 C CA . PHE A 1 101 ? 1.642 -2.188 6.691 1 97.06 101 PHE A CA 1
ATOM 798 C C . PHE A 1 101 ? 0.719 -0.995 6.918 1 97.06 101 PHE A C 1
ATOM 800 O O . PHE A 1 101 ? -0.505 -1.138 6.891 1 97.06 101 PHE A O 1
ATOM 807 N N . VAL A 1 102 ? 1.266 0.19 7.062 1 97.31 102 VAL A N 1
ATOM 808 C CA . VAL A 1 102 ? 0.503 1.404 7.332 1 97.31 102 VAL A CA 1
ATOM 809 C C . VAL A 1 102 ? -0.335 1.772 6.109 1 97.31 102 VAL A C 1
ATOM 811 O O . VAL A 1 102 ? -1.529 2.057 6.234 1 97.31 102 VAL A O 1
ATOM 814 N N . ASN A 1 103 ? 0.266 1.703 4.98 1 94.69 103 ASN A N 1
ATOM 815 C CA . ASN A 1 103 ? -0.373 2.176 3.756 1 94.69 103 ASN A CA 1
ATOM 816 C C . ASN A 1 103 ? -1.509 1.253 3.322 1 94.69 103 ASN A C 1
ATOM 818 O O . ASN A 1 103 ? -2.482 1.702 2.715 1 94.69 103 ASN A O 1
ATOM 822 N N . THR A 1 104 ? -1.399 -0.027 3.59 1 93.31 104 THR A N 1
ATOM 823 C CA . THR A 1 104 ? -2.416 -0.972 3.141 1 93.31 104 THR A CA 1
ATOM 824 C C . THR A 1 104 ? -3.484 -1.168 4.215 1 93.31 104 THR A C 1
ATOM 826 O O . THR A 1 104 ? -4.398 -0.351 4.344 1 93.31 104 THR A O 1
ATOM 829 N N . GLY A 1 105 ? -3.256 -2.076 5.098 1 92.06 105 GLY A N 1
ATOM 830 C CA . GLY A 1 105 ? -4.289 -2.488 6.035 1 92.06 105 GLY A CA 1
ATOM 831 C C . GLY A 1 105 ? -4.656 -1.408 7.035 1 92.06 105 GLY A C 1
ATOM 832 O O . GLY A 1 105 ? -5.828 -1.244 7.375 1 92.06 105 GLY A O 1
ATOM 833 N N . PHE A 1 106 ? -3.672 -0.683 7.547 1 97.19 106 PHE A N 1
ATOM 834 C CA . PHE A 1 106 ? -3.936 0.32 8.57 1 97.19 106 PHE A CA 1
ATOM 835 C C . PHE A 1 106 ? -4.773 1.462 8.008 1 97.19 106 PHE A C 1
ATOM 837 O O . PHE A 1 106 ? -5.805 1.819 8.578 1 97.19 106 PHE A O 1
ATOM 844 N N . THR A 1 107 ? -4.387 2.031 6.875 1 97.12 107 THR A N 1
ATOM 845 C CA . THR A 1 107 ? -5.121 3.109 6.227 1 97.12 107 THR A CA 1
ATOM 846 C C . THR A 1 107 ? -6.488 2.625 5.75 1 97.12 107 THR A C 1
ATOM 848 O O . THR A 1 107 ? -7.5 3.287 5.98 1 97.12 107 THR A O 1
ATOM 851 N N . ALA A 1 108 ? -6.559 1.445 5.148 1 96.25 108 ALA A N 1
ATOM 852 C CA . ALA A 1 108 ? -7.789 0.911 4.574 1 96.25 108 ALA A CA 1
ATOM 853 C C . ALA A 1 108 ? -8.836 0.647 5.656 1 96.25 108 ALA A C 1
ATOM 855 O O . ALA A 1 108 ? -10.039 0.653 5.383 1 96.25 108 ALA A O 1
ATOM 856 N N . ALA A 1 109 ? -8.391 0.428 6.863 1 97.56 109 ALA A N 1
ATOM 857 C CA . ALA A 1 109 ? -9.305 0.14 7.965 1 97.56 109 ALA A CA 1
ATOM 858 C C . ALA A 1 109 ? -10.281 1.294 8.188 1 97.56 109 ALA A C 1
ATOM 860 O O . ALA A 1 109 ? -11.406 1.088 8.656 1 97.56 109 ALA A O 1
ATOM 861 N N . PHE A 1 110 ? -9.906 2.498 7.777 1 98.06 110 PHE A N 1
ATOM 862 C CA . PHE A 1 110 ? -10.719 3.684 8.008 1 98.06 110 PHE A CA 1
ATOM 863 C C . PHE A 1 110 ? -11.695 3.906 6.859 1 98.06 110 PHE A C 1
ATOM 865 O O . PHE A 1 110 ? -12.633 4.699 6.977 1 98.06 110 PHE A O 1
ATOM 872 N N . SER A 1 111 ? -11.523 3.227 5.715 1 97 111 SER A N 1
ATOM 873 C CA . SER A 1 111 ? -12.266 3.498 4.484 1 97 111 SER A CA 1
ATOM 874 C C . SER A 1 111 ? -13.766 3.367 4.699 1 97 111 SER A C 1
ATOM 876 O O . SER A 1 111 ? -14.539 4.211 4.242 1 97 111 SER A O 1
ATOM 878 N N . PRO A 1 112 ? -14.258 2.307 5.434 1 97.81 112 PRO A N 1
ATOM 879 C CA . PRO A 1 112 ? -15.703 2.225 5.648 1 97.81 112 PRO A CA 1
ATOM 880 C C . PRO A 1 112 ? -16.25 3.396 6.461 1 97.81 112 PRO A C 1
ATOM 882 O O . PRO A 1 112 ? -17.375 3.834 6.242 1 97.81 112 PRO A O 1
ATOM 885 N N . LEU A 1 113 ? -15.453 3.893 7.406 1 98.19 113 LEU A N 1
ATOM 886 C CA . LEU A 1 113 ? -15.891 5.02 8.227 1 98.19 113 LEU A CA 1
ATOM 887 C C . LEU A 1 113 ? -15.992 6.289 7.395 1 98.19 113 LEU A C 1
ATOM 889 O O . LEU A 1 113 ? -16.969 7.043 7.527 1 98.19 113 LEU A O 1
ATOM 893 N N . TRP A 1 114 ? -15.031 6.535 6.531 1 96.5 114 TRP A N 1
ATOM 894 C CA . TRP A 1 114 ? -15.109 7.68 5.629 1 96.5 114 TRP A CA 1
ATOM 895 C C . TRP A 1 114 ? -16.297 7.555 4.684 1 96.5 114 TRP A C 1
ATOM 897 O O . TRP A 1 114 ? -17.016 8.523 4.445 1 96.5 114 TRP A O 1
ATOM 907 N N . ALA A 1 115 ? -16.5 6.336 4.133 1 95.75 115 ALA A N 1
ATOM 908 C CA . ALA A 1 115 ? -17.609 6.094 3.205 1 95.75 115 ALA A CA 1
ATOM 909 C C . ALA A 1 115 ? -18.953 6.371 3.871 1 95.75 115 ALA A C 1
ATOM 911 O O . ALA A 1 115 ? -19.844 6.98 3.266 1 95.75 115 ALA A O 1
ATOM 912 N N . ALA A 1 116 ? -19.094 5.902 5.098 1 96.75 116 ALA A N 1
ATOM 913 C CA . ALA A 1 116 ? -20.328 6.137 5.84 1 96.75 116 ALA A CA 1
ATOM 914 C C . ALA A 1 116 ? -20.562 7.629 6.055 1 96.75 116 ALA A C 1
ATOM 916 O O . ALA A 1 116 ? -21.703 8.102 5.957 1 96.75 116 ALA A O 1
ATOM 917 N N . LEU A 1 117 ? -19.531 8.336 6.312 1 93.81 117 LEU A N 1
ATOM 918 C CA . LEU A 1 117 ? -19.625 9.758 6.609 1 93.81 117 LEU A CA 1
ATOM 919 C C . LEU A 1 117 ? -19.938 10.555 5.352 1 93.81 117 LEU A C 1
ATOM 921 O O . LEU A 1 117 ? -20.719 11.516 5.402 1 93.81 117 LEU A O 1
ATOM 925 N N . GLU A 1 118 ? -19.406 10.164 4.199 1 90.44 118 GLU A N 1
ATOM 926 C CA . GLU A 1 118 ? -19.438 10.969 2.984 1 90.44 118 GLU A CA 1
ATOM 927 C C . GLU A 1 118 ? -20.562 10.516 2.061 1 90.44 118 GLU A C 1
ATOM 929 O O . GLU A 1 118 ? -20.734 11.062 0.969 1 90.44 118 GLU A O 1
ATOM 934 N N . MET A 1 119 ? -21.344 9.57 2.52 1 91.56 119 MET A N 1
ATOM 935 C CA . MET A 1 119 ? -22.406 9.039 1.676 1 91.56 119 MET A CA 1
ATOM 936 C C . MET A 1 119 ? -23.391 10.148 1.282 1 91.56 119 MET A C 1
ATOM 938 O O . MET A 1 119 ? -23.969 10.805 2.146 1 91.56 119 MET A O 1
ATOM 942 N N . GLN A 1 120 ? -23.516 10.312 0.03 1 86 120 GLN A N 1
ATOM 943 C CA . GLN A 1 120 ? -24.312 11.406 -0.494 1 86 120 GLN A CA 1
ATOM 944 C C . GLN A 1 120 ? -25.797 11.172 -0.254 1 86 120 GLN A C 1
ATOM 946 O O . GLN A 1 120 ? -26.516 12.062 0.201 1 86 120 GLN A O 1
ATOM 951 N N . THR A 1 121 ? -26.281 9.938 -0.688 1 89.38 121 THR A N 1
ATOM 952 C CA . THR A 1 121 ? -27.656 9.555 -0.425 1 89.38 121 THR A CA 1
ATOM 953 C C . THR A 1 121 ? -27.766 8.734 0.86 1 89.38 121 THR A C 1
ATOM 955 O O . THR A 1 121 ? -27.203 7.641 0.951 1 89.38 121 THR A O 1
ATOM 958 N N . PRO A 1 122 ? -28.5 9.32 1.77 1 91.31 122 PRO A N 1
ATOM 959 C CA . PRO A 1 122 ? -28.562 8.625 3.061 1 91.31 122 PRO A CA 1
ATOM 960 C C . PRO A 1 122 ? -29.109 7.203 2.939 1 91.31 122 PRO A C 1
ATOM 962 O O . PRO A 1 122 ? -30.031 6.953 2.17 1 91.31 122 PRO A O 1
ATOM 965 N N . ASP A 1 123 ? -28.438 6.293 3.475 1 94.94 123 ASP A N 1
ATOM 966 C CA . ASP A 1 123 ? -28.781 4.895 3.676 1 94.94 123 ASP A CA 1
ATOM 967 C C . ASP A 1 123 ? -28.375 4.418 5.07 1 94.94 123 ASP A C 1
ATOM 969 O O . ASP A 1 123 ? -27.312 3.846 5.246 1 94.94 123 ASP A O 1
ATOM 973 N N . PRO A 1 124 ? -29.281 4.633 5.988 1 95.38 124 PRO A N 1
ATOM 974 C CA . PRO A 1 124 ? -28.922 4.41 7.395 1 95.38 124 PRO A CA 1
ATOM 975 C C . PRO A 1 124 ? -28.453 2.984 7.664 1 95.38 124 PRO A C 1
ATOM 977 O O . PRO A 1 124 ? -27.531 2.775 8.461 1 95.38 124 PRO A O 1
ATOM 980 N N . ALA A 1 125 ? -29.078 2.043 6.992 1 94.38 125 ALA A N 1
ATOM 981 C CA . ALA A 1 125 ? -28.688 0.653 7.199 1 94.38 125 ALA A CA 1
ATOM 982 C C . ALA A 1 125 ? -27.266 0.409 6.711 1 94.38 125 ALA A C 1
ATOM 984 O O . ALA A 1 125 ? -26.453 -0.205 7.414 1 94.38 125 ALA A O 1
ATOM 985 N N . MET A 1 126 ? -26.969 0.906 5.598 1 95.5 126 MET A N 1
ATOM 986 C CA . MET A 1 126 ? -25.625 0.775 5.035 1 95.5 126 MET A CA 1
ATOM 987 C C . MET A 1 126 ? -24.609 1.537 5.879 1 95.5 126 MET A C 1
ATOM 989 O O . MET A 1 126 ? -23.531 1.014 6.184 1 95.5 126 MET A O 1
ATOM 993 N N . GLN A 1 127 ? -24.922 2.725 6.223 1 97.06 127 GLN A N 1
ATOM 994 C CA . GLN A 1 127 ? -24.031 3.549 7.02 1 97.06 127 GLN A CA 1
ATOM 995 C C . GLN A 1 127 ? -23.703 2.879 8.352 1 97.06 127 GLN A C 1
ATOM 997 O O . GLN A 1 127 ? -22.547 2.85 8.773 1 97.06 127 GLN A O 1
ATOM 1002 N N . SER A 1 128 ? -24.719 2.33 8.961 1 96.88 128 SER A N 1
ATOM 1003 C CA . SER A 1 128 ? -24.516 1.647 10.242 1 96.88 128 SER A CA 1
ATOM 1004 C C . SER A 1 128 ? -23.609 0.428 10.078 1 96.88 128 SER A C 1
ATOM 1006 O O . SER A 1 128 ? -22.734 0.193 10.906 1 96.88 128 SER A O 1
ATOM 1008 N N . ALA A 1 129 ? -23.844 -0.355 9.039 1 97 129 ALA A N 1
ATOM 1009 C CA . ALA A 1 129 ? -23.031 -1.539 8.766 1 97 129 ALA A CA 1
ATOM 1010 C C . ALA A 1 129 ? -21.578 -1.161 8.539 1 97 129 ALA A C 1
ATOM 1012 O O . ALA A 1 129 ? -20.672 -1.79 9.094 1 97 129 ALA A O 1
ATOM 1013 N N . LEU A 1 130 ? -21.344 -0.148 7.789 1 97.88 130 LEU A N 1
ATOM 1014 C CA . LEU A 1 130 ? -19.984 0.3 7.477 1 97.88 130 LEU A CA 1
ATOM 1015 C C . LEU A 1 130 ? -19.281 0.828 8.727 1 97.88 130 LEU A C 1
ATOM 1017 O O . LEU A 1 130 ? -18.094 0.574 8.93 1 97.88 130 LEU A O 1
ATOM 1021 N N . ARG A 1 131 ? -20.047 1.59 9.578 1 97.94 131 ARG A N 1
ATOM 1022 C CA . ARG A 1 131 ? -19.453 2.104 10.805 1 97.94 131 ARG A CA 1
ATOM 1023 C C . ARG A 1 131 ? -19.031 0.965 11.734 1 97.94 131 ARG A C 1
ATOM 1025 O O . ARG A 1 131 ? -17.922 0.974 12.281 1 97.94 131 ARG A O 1
ATOM 1032 N N . ARG A 1 132 ? -19.891 0.005 11.844 1 97.44 132 ARG A N 1
ATOM 1033 C CA . ARG A 1 132 ? -19.594 -1.132 12.711 1 97.44 132 ARG A CA 1
ATOM 1034 C C . ARG A 1 132 ? -18.391 -1.922 12.195 1 97.44 132 ARG A C 1
ATOM 1036 O O . ARG A 1 132 ? -17.469 -2.23 12.953 1 97.44 132 ARG A O 1
ATOM 1043 N N . TRP A 1 133 ? -18.422 -2.252 10.945 1 97.31 133 TRP A N 1
ATOM 1044 C CA . TRP A 1 133 ? -17.328 -3.008 10.336 1 97.31 133 TRP A CA 1
ATOM 1045 C C . TRP A 1 133 ? -16.031 -2.223 10.391 1 97.31 133 TRP A C 1
ATOM 1047 O O . TRP A 1 133 ? -14.977 -2.775 10.727 1 97.31 133 TRP A O 1
ATOM 1057 N N . GLY A 1 134 ? -16.109 -0.914 10.062 1 98 134 GLY A N 1
ATOM 1058 C CA . GLY A 1 134 ? -14.938 -0.052 10.094 1 98 134 GLY A CA 1
ATOM 1059 C C . GLY A 1 134 ? -14.312 0.065 11.469 1 98 134 GLY A C 1
ATOM 1060 O O . GLY A 1 134 ? -13.094 0.004 11.609 1 98 134 GLY A O 1
ATOM 1061 N N . GLN A 1 135 ? -15.148 0.239 12.484 1 98.25 135 GLN A N 1
ATOM 1062 C CA . GLN A 1 135 ? -14.648 0.344 13.844 1 98.25 135 GLN A CA 1
ATOM 1063 C C . GLN A 1 135 ? -13.891 -0.916 14.258 1 98.25 135 GLN A C 1
ATOM 1065 O O . GLN A 1 135 ? -12.812 -0.835 14.852 1 98.25 135 GLN A O 1
ATOM 1070 N N . GLY A 1 136 ? -14.469 -2.047 13.922 1 97.56 136 GLY A N 1
ATOM 1071 C CA . GLY A 1 136 ? -13.789 -3.301 14.195 1 97.56 136 GLY A CA 1
ATOM 1072 C C . GLY A 1 136 ? -12.445 -3.412 13.492 1 97.56 136 GLY A C 1
ATOM 1073 O O . GLY A 1 136 ? -11.461 -3.848 14.094 1 97.56 136 GLY A O 1
ATOM 1074 N N . ASN A 1 137 ? -12.406 -3.018 12.227 1 97.62 137 ASN A N 1
ATOM 1075 C CA . ASN A 1 137 ? -11.172 -3.066 11.453 1 97.62 137 ASN A CA 1
ATOM 1076 C C . ASN A 1 137 ? -10.094 -2.16 12.047 1 97.62 137 ASN A C 1
ATOM 1078 O O . ASN A 1 137 ? -8.93 -2.545 12.133 1 97.62 137 ASN A O 1
ATOM 1082 N N . VAL A 1 138 ? -10.453 -0.919 12.406 1 98.56 138 VAL A N 1
ATOM 1083 C CA . VAL A 1 138 ? -9.516 0.05 12.953 1 98.56 138 VAL A CA 1
ATOM 1084 C C . VAL A 1 138 ? -8.906 -0.494 14.25 1 98.56 138 VAL A C 1
ATOM 1086 O O . VAL A 1 138 ? -7.691 -0.446 14.438 1 98.56 138 VAL A O 1
ATOM 1089 N N . VAL A 1 139 ? -9.734 -1.083 15.109 1 98.5 139 VAL A N 1
ATOM 1090 C CA . VAL A 1 139 ? -9.258 -1.643 16.359 1 98.5 139 VAL A CA 1
ATOM 1091 C C . VAL A 1 139 ? -8.273 -2.781 16.078 1 98.5 139 VAL A C 1
ATOM 1093 O O . VAL A 1 139 ? -7.18 -2.818 16.641 1 98.5 139 VAL A O 1
ATOM 1096 N N . GLN A 1 140 ? -8.633 -3.658 15.195 1 96.62 140 GLN A N 1
ATOM 1097 C CA . GLN A 1 140 ? -7.797 -4.812 14.883 1 96.62 140 GLN A CA 1
ATOM 1098 C C . GLN A 1 140 ? -6.441 -4.379 14.336 1 96.62 140 GLN A C 1
ATOM 1100 O O . GLN A 1 140 ? -5.406 -4.922 14.727 1 96.62 140 GLN A O 1
ATOM 1105 N N . ARG A 1 141 ? -6.391 -3.471 13.461 1 97.44 141 ARG A N 1
ATOM 1106 C CA . ARG A 1 141 ? -5.141 -3.047 12.844 1 97.44 141 ARG A CA 1
ATOM 1107 C C . ARG A 1 141 ? -4.281 -2.26 13.828 1 97.44 141 ARG A C 1
ATOM 1109 O O . ARG A 1 141 ? -3.053 -2.318 13.773 1 97.44 141 ARG A O 1
ATOM 1116 N N . HIS A 1 142 ? -4.898 -1.494 14.719 1 98.19 142 HIS A N 1
ATOM 1117 C CA . HIS A 1 142 ? -4.152 -0.843 15.789 1 98.19 142 HIS A CA 1
ATOM 1118 C C . HIS A 1 142 ? -3.523 -1.87 16.734 1 98.19 142 HIS A C 1
ATOM 1120 O O . HIS A 1 142 ? -2.371 -1.72 17.141 1 98.19 142 HIS A O 1
ATOM 1126 N N . ASP A 1 143 ? -4.301 -2.953 17.047 1 97.38 143 ASP A N 1
ATOM 1127 C CA . ASP A 1 143 ? -3.752 -4.035 17.859 1 97.38 143 ASP A CA 1
ATOM 1128 C C . ASP A 1 143 ? -2.496 -4.621 17.219 1 97.38 143 ASP A C 1
ATOM 1130 O O . ASP A 1 143 ? -1.483 -4.82 17.891 1 97.38 143 ASP A O 1
ATOM 1134 N N . ARG A 1 144 ? -2.594 -4.852 15.953 1 95.38 144 ARG A N 1
ATOM 1135 C CA . ARG A 1 144 ? -1.484 -5.473 15.242 1 95.38 144 ARG A CA 1
ATOM 1136 C C . ARG A 1 144 ? -0.272 -4.547 15.203 1 95.38 144 ARG A C 1
ATOM 1138 O O . ARG A 1 144 ? 0.861 -4.996 15.391 1 95.38 144 ARG A O 1
ATOM 1145 N N . LEU A 1 145 ? -0.498 -3.258 14.898 1 96.31 145 LEU A N 1
ATOM 1146 C CA . LEU A 1 145 ? 0.62 -2.322 14.859 1 96.31 145 LEU A CA 1
ATOM 1147 C C . LEU A 1 145 ? 1.285 -2.211 16.234 1 96.31 145 LEU A C 1
ATOM 1149 O O . LEU A 1 145 ? 2.514 -2.15 16.328 1 96.31 145 LEU A O 1
ATOM 1153 N N . GLU A 1 146 ? 0.513 -2.197 17.312 1 95.81 146 GLU A N 1
ATOM 1154 C CA . GLU A 1 146 ? 1.024 -2.162 18.672 1 95.81 146 GLU A CA 1
ATOM 1155 C C . GLU A 1 146 ? 1.986 -3.318 18.938 1 95.81 146 GLU A C 1
ATOM 1157 O O . GLU A 1 146 ? 2.998 -3.148 19.625 1 95.81 146 GLU A O 1
ATOM 1162 N N . GLU A 1 147 ? 1.668 -4.449 18.328 1 91.25 147 GLU A N 1
ATOM 1163 C CA . GLU A 1 147 ? 2.496 -5.641 18.5 1 91.25 147 GLU A CA 1
ATOM 1164 C C . GLU A 1 147 ? 3.754 -5.562 17.641 1 91.25 147 GLU A C 1
ATOM 1166 O O . GLU A 1 147 ? 4.797 -6.105 18 1 91.25 1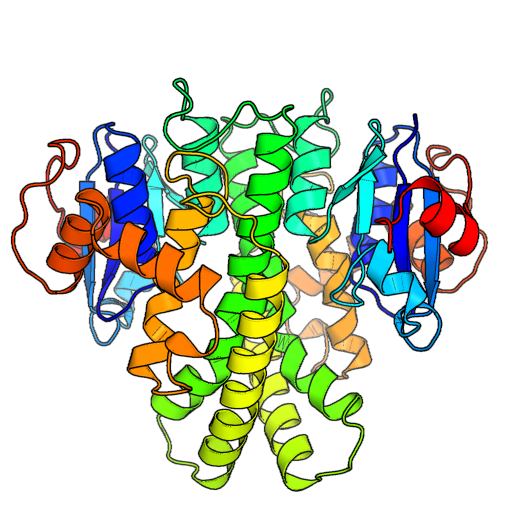47 GLU A O 1
ATOM 1171 N N . LEU A 1 148 ? 3.617 -4.879 16.578 1 88.88 148 LEU A N 1
ATOM 1172 C CA . LEU A 1 148 ? 4.664 -4.867 15.562 1 88.88 148 LEU A CA 1
ATOM 1173 C C . LEU A 1 148 ? 5.758 -3.869 15.922 1 88.88 148 LEU A C 1
ATOM 1175 O O . LEU A 1 148 ? 6.93 -4.078 15.594 1 88.88 148 LEU A O 1
ATOM 1179 N N . ILE A 1 149 ? 5.406 -2.76 16.578 1 89 149 ILE A N 1
ATOM 1180 C CA . ILE A 1 149 ? 6.379 -1.687 16.75 1 89 149 ILE A CA 1
ATOM 1181 C C . ILE A 1 149 ? 7.285 -1.997 17.938 1 89 149 ILE A C 1
ATOM 1183 O O . ILE A 1 149 ? 6.906 -2.744 18.844 1 89 149 ILE A O 1
ATOM 1187 N N . GLY A 1 150 ? 8.555 -1.586 17.797 1 81.19 150 GLY A N 1
ATOM 1188 C CA . GLY A 1 150 ? 9.57 -1.824 18.812 1 81.19 150 GLY A CA 1
ATOM 1189 C C . GLY A 1 150 ? 9.523 -0.827 19.953 1 81.19 150 GLY A C 1
ATOM 1190 O O . GLY A 1 150 ? 8.516 -0.145 20.141 1 81.19 150 GLY A O 1
ATOM 1191 N N . GLU A 1 151 ? 10.562 -0.808 20.672 1 83.5 151 GLU A N 1
ATOM 1192 C CA . GLU A 1 151 ? 10.617 -0.01 21.891 1 83.5 151 GLU A CA 1
ATOM 1193 C C . GLU A 1 151 ? 11.234 1.36 21.641 1 83.5 151 GLU A C 1
ATOM 1195 O O . GLU A 1 151 ? 11.289 2.205 22.531 1 83.5 151 GLU A O 1
ATOM 1200 N N . GLY A 1 152 ? 11.648 1.654 20.516 1 87.5 152 GLY A N 1
ATOM 1201 C CA . GLY A 1 152 ? 12.297 2.926 20.219 1 87.5 152 GLY A CA 1
ATOM 1202 C C . GLY A 1 152 ? 11.312 4.082 20.125 1 87.5 152 GLY A C 1
ATOM 1203 O O . GLY A 1 152 ? 10.102 3.877 20.172 1 87.5 152 GLY A O 1
ATOM 1204 N N . PRO A 1 153 ? 11.805 5.273 20.062 1 94.44 153 PRO A N 1
ATOM 1205 C CA . PRO A 1 153 ? 10.969 6.477 20.062 1 94.44 153 PRO A CA 1
ATOM 1206 C C . PRO A 1 153 ? 10.109 6.605 18.812 1 94.44 153 PRO A C 1
ATOM 1208 O O . PRO A 1 153 ? 9.047 7.219 18.844 1 94.44 153 PRO A O 1
ATOM 1211 N N . PHE A 1 154 ? 10.586 6.07 17.719 1 97.25 154 PHE A N 1
ATOM 1212 C CA . PHE A 1 154 ? 9.836 6.125 16.469 1 97.25 154 PHE A CA 1
ATOM 1213 C C . PHE A 1 154 ? 9.609 4.727 15.906 1 97.25 154 PHE A C 1
ATOM 1215 O O . PHE A 1 154 ? 9.945 3.732 16.562 1 97.25 154 PHE A O 1
ATOM 1222 N N . LEU A 1 155 ? 8.898 4.609 14.758 1 96.19 155 LEU A N 1
ATOM 1223 C CA . LEU A 1 155 ? 8.602 3.285 14.227 1 96.19 155 LEU A CA 1
ATOM 1224 C C . LEU A 1 155 ? 9.891 2.482 14.031 1 96.19 155 LEU A C 1
ATOM 1226 O O . LEU A 1 155 ? 9.922 1.281 14.305 1 96.19 155 LEU A O 1
ATOM 1230 N N . LEU A 1 156 ? 10.875 3.279 13.469 1 90.12 156 LEU A N 1
ATOM 1231 C CA . LEU A 1 156 ? 12.195 2.684 13.297 1 90.12 156 LEU A CA 1
ATOM 1232 C C . LEU A 1 156 ? 13.273 3.562 13.914 1 90.12 156 LEU A C 1
ATOM 1234 O O . LEU A 1 156 ? 13.406 4.734 13.562 1 90.12 156 LEU A O 1
ATOM 1238 N N . GLY A 1 157 ? 13.945 3.213 14.867 1 81.12 157 GLY A N 1
ATOM 1239 C CA . GLY A 1 157 ? 15.195 3.838 15.289 1 81.12 157 GLY A CA 1
ATOM 1240 C C . GLY A 1 157 ? 14.977 5.066 16.156 1 81.12 157 GLY A C 1
ATOM 1241 O O . GLY A 1 157 ? 13.984 5.16 16.875 1 81.12 157 GLY A O 1
ATOM 1242 N N . GLU A 1 158 ? 15.953 6.047 15.961 1 92 158 GLU A N 1
ATOM 1243 C CA . GLU A 1 158 ? 16.062 7.172 16.891 1 92 158 GLU A CA 1
ATOM 1244 C C . GLU A 1 158 ? 15.586 8.469 16.234 1 92 158 GLU A C 1
ATOM 1246 O O . GLU A 1 158 ? 15.531 9.516 16.891 1 92 158 GLU A O 1
ATOM 1251 N N . ARG A 1 159 ? 15.242 8.391 14.992 1 95 159 ARG A N 1
ATOM 1252 C CA . ARG A 1 159 ? 14.742 9.547 14.266 1 95 159 ARG A CA 1
ATOM 1253 C C . ARG A 1 159 ? 13.531 9.18 13.414 1 95 159 ARG A C 1
ATOM 1255 O O . ARG A 1 159 ? 13.352 8.016 13.055 1 95 159 ARG A O 1
ATOM 1262 N N . PRO A 1 160 ? 12.719 10.227 13.078 1 97.56 160 PRO A N 1
ATOM 1263 C CA . PRO A 1 160 ? 11.586 9.914 12.203 1 97.56 160 PRO A CA 1
ATOM 1264 C C . PRO A 1 160 ? 12.016 9.586 10.773 1 97.56 160 PRO A C 1
ATOM 1266 O O . PRO A 1 160 ? 13.008 10.133 10.281 1 97.56 160 PRO A O 1
ATOM 1269 N N . THR A 1 161 ? 11.352 8.719 10.172 1 98 161 THR A N 1
ATOM 1270 C CA . THR A 1 161 ? 11.578 8.328 8.781 1 98 161 THR A CA 1
ATOM 1271 C C . THR A 1 161 ? 10.297 8.461 7.969 1 98 161 THR A C 1
ATOM 1273 O O . THR A 1 161 ? 9.281 8.961 8.469 1 98 161 THR A O 1
ATOM 1276 N N . LEU A 1 162 ? 10.312 7.996 6.773 1 98.5 162 LEU A N 1
ATOM 1277 C CA . LEU A 1 162 ? 9.141 7.992 5.902 1 98.5 162 LEU A CA 1
ATOM 1278 C C . LEU A 1 162 ? 8.016 7.152 6.504 1 98.5 162 LEU A C 1
ATOM 1280 O O . LEU A 1 162 ? 6.84 7.457 6.312 1 98.5 162 LEU A O 1
ATOM 1284 N N . ALA A 1 163 ? 8.359 6.102 7.238 1 98.19 163 ALA A N 1
ATOM 1285 C CA . ALA A 1 163 ? 7.336 5.277 7.879 1 98.19 163 ALA A CA 1
ATOM 1286 C C . ALA A 1 163 ? 6.531 6.086 8.891 1 98.19 163 ALA A C 1
ATOM 1288 O O . ALA A 1 163 ? 5.309 5.965 8.961 1 98.19 163 ALA A O 1
ATOM 1289 N N . ASP A 1 164 ? 7.203 6.914 9.641 1 98.62 164 ASP A N 1
ATOM 1290 C CA . ASP A 1 164 ? 6.531 7.766 10.617 1 98.62 164 ASP A CA 1
ATOM 1291 C C . ASP A 1 164 ? 5.656 8.812 9.93 1 98.62 164 ASP A C 1
ATOM 1293 O O . ASP A 1 164 ? 4.582 9.148 10.43 1 98.62 164 ASP A O 1
ATOM 1297 N N . ALA A 1 165 ? 6.137 9.336 8.82 1 98.69 165 ALA A N 1
ATOM 1298 C CA . ALA A 1 165 ? 5.371 10.32 8.062 1 98.69 165 ALA A CA 1
ATOM 1299 C C . ALA A 1 165 ? 4.043 9.734 7.59 1 98.69 165 ALA A C 1
ATOM 1301 O O . ALA A 1 165 ? 2.988 10.352 7.77 1 98.69 165 ALA A O 1
ATOM 1302 N N . LEU A 1 166 ? 4.109 8.555 7.02 1 98.31 166 LEU A N 1
ATOM 1303 C CA . LEU A 1 166 ? 2.896 7.91 6.535 1 98.31 166 LEU A CA 1
ATOM 1304 C C . LEU A 1 166 ? 1.948 7.602 7.688 1 98.31 166 LEU A C 1
ATOM 1306 O O . LEU A 1 166 ? 0.731 7.742 7.555 1 98.31 166 LEU A O 1
ATOM 1310 N N . LEU A 1 167 ? 2.533 7.191 8.828 1 98.5 167 LEU A N 1
ATOM 1311 C CA . LEU A 1 167 ? 1.707 6.836 9.977 1 98.5 167 LEU A CA 1
ATOM 1312 C C . LEU A 1 167 ? 0.96 8.055 10.508 1 98.5 167 LEU A C 1
ATOM 1314 O O . LEU A 1 167 ? -0.26 8.016 10.68 1 98.5 167 LEU A O 1
ATOM 1318 N N . ILE A 1 168 ? 1.634 9.141 10.75 1 98.44 168 ILE A N 1
ATOM 1319 C CA . ILE A 1 168 ? 1.034 10.281 11.438 1 98.44 168 ILE A CA 1
ATOM 1320 C C . ILE A 1 168 ? -0.024 10.922 10.539 1 98.44 168 ILE A C 1
ATOM 1322 O O . ILE A 1 168 ? -0.981 11.523 11.031 1 98.44 168 ILE A O 1
ATOM 1326 N N . GLY A 1 169 ? 0.116 10.781 9.195 1 97.75 169 GLY A N 1
ATOM 1327 C CA . GLY A 1 169 ? -0.877 11.289 8.266 1 97.75 169 GLY A CA 1
ATOM 1328 C C . GLY A 1 169 ? -2.244 10.656 8.445 1 97.75 169 GLY A C 1
ATOM 1329 O O . GLY A 1 169 ? -3.264 11.266 8.109 1 97.75 169 GLY A O 1
ATOM 1330 N N . VAL A 1 170 ? -2.268 9.414 9.039 1 97.81 170 VAL A N 1
ATOM 1331 C CA . VAL A 1 170 ? -3.543 8.703 9.062 1 97.81 170 VAL A CA 1
ATOM 1332 C C . VAL A 1 170 ? -3.895 8.32 10.5 1 97.81 170 VAL A C 1
ATOM 1334 O O . VAL A 1 170 ? -5.055 8.047 10.812 1 97.81 170 VAL A O 1
ATOM 1337 N N . ALA A 1 171 ? -2.895 8.273 11.414 1 97.69 171 ALA A N 1
ATOM 1338 C CA . ALA A 1 171 ? -3.146 7.863 12.797 1 97.69 171 ALA A CA 1
ATOM 1339 C C . ALA A 1 171 ? -4.121 8.812 13.484 1 97.69 171 ALA A C 1
ATOM 1341 O O . ALA A 1 171 ? -4.891 8.398 14.352 1 97.69 171 ALA A O 1
ATOM 1342 N N . ARG A 1 172 ? -4.172 10.016 13.117 1 96.38 172 ARG A N 1
ATOM 1343 C CA . ARG A 1 172 ? -5.02 11.055 13.703 1 96.38 172 ARG A CA 1
ATOM 1344 C C . ARG A 1 172 ? -6.488 10.797 13.383 1 96.38 172 ARG A C 1
ATOM 1346 O O . ARG A 1 172 ? -7.375 11.391 14.008 1 96.38 172 ARG A O 1
ATOM 1353 N N . TRP A 1 173 ? -6.773 10 12.375 1 98.06 173 TRP A N 1
ATOM 1354 C CA . TRP A 1 173 ? -8.148 9.68 12.008 1 98.06 173 TRP A CA 1
ATOM 1355 C C . TRP A 1 173 ? -8.844 8.906 13.117 1 98.06 173 TRP A C 1
ATOM 1357 O O . TRP A 1 173 ? -10.078 8.883 13.195 1 98.06 173 TRP A O 1
ATOM 1367 N N . LEU A 1 174 ? -8.039 8.195 13.969 1 98.38 174 LEU A N 1
ATOM 1368 C CA . LEU A 1 174 ? -8.602 7.504 15.125 1 98.38 174 LEU A CA 1
ATOM 1369 C C . LEU A 1 174 ? -9.445 8.453 15.977 1 98.38 174 LEU A C 1
ATOM 1371 O O . LEU A 1 174 ? -10.57 8.117 16.359 1 98.38 174 LEU A O 1
ATOM 1375 N N . ASP A 1 175 ? -8.938 9.672 16.219 1 97.44 175 ASP A N 1
ATOM 1376 C CA . ASP A 1 175 ? -9.602 10.68 17.047 1 97.44 175 ASP A CA 1
ATOM 1377 C C . ASP A 1 175 ? -10.812 11.258 16.328 1 97.44 175 ASP A C 1
ATOM 1379 O O . ASP A 1 175 ? -11.883 11.422 16.922 1 97.44 175 ASP A O 1
ATOM 1383 N N . PHE A 1 176 ? -10.664 11.562 15.086 1 96.88 176 PHE A N 1
ATOM 1384 C CA . PHE A 1 176 ? -11.734 12.188 14.312 1 96.88 176 PHE A CA 1
ATOM 1385 C C . PHE A 1 176 ? -12.969 11.289 14.273 1 96.88 176 PHE A C 1
ATOM 1387 O O . PHE A 1 176 ? -14.094 11.758 14.453 1 96.88 176 PHE A O 1
ATOM 1394 N N . HIS A 1 177 ? -12.711 9.93 14.055 1 97.62 177 HIS A N 1
ATOM 1395 C CA . HIS A 1 177 ? -13.82 8.992 13.938 1 97.62 177 HIS A CA 1
ATOM 1396 C C . HIS A 1 177 ? -14.258 8.477 15.305 1 97.62 177 HIS A C 1
ATOM 1398 O O . HIS A 1 177 ? -15.195 7.684 15.406 1 97.62 177 HIS A O 1
ATOM 1404 N N . ALA A 1 178 ? -13.523 8.891 16.375 1 97.12 178 ALA A N 1
ATOM 1405 C CA . ALA A 1 178 ? -13.836 8.547 17.766 1 97.12 178 ALA A CA 1
ATOM 1406 C C . ALA A 1 178 ? -14.016 7.039 17.922 1 97.12 178 ALA A C 1
ATOM 1408 O O . ALA A 1 178 ? -15 6.586 18.516 1 97.12 178 ALA A O 1
ATOM 1409 N N . VAL A 1 179 ? -13.125 6.281 17.375 1 97.38 179 VAL A N 1
ATOM 1410 C CA . VAL A 1 179 ? -13.258 4.828 17.359 1 97.38 179 VAL A CA 1
ATOM 1411 C C . VAL A 1 179 ? -12.984 4.273 18.766 1 97.38 179 VAL A C 1
ATOM 1413 O O . VAL A 1 179 ? -13.695 3.381 19.234 1 97.38 179 VAL A O 1
ATOM 1416 N N . ALA A 1 180 ? -11.938 4.738 19.422 1 97.44 180 ALA A N 1
ATOM 1417 C CA . ALA A 1 180 ? -11.508 4.297 20.734 1 97.44 180 ALA A CA 1
ATOM 1418 C C . ALA A 1 180 ? -10.531 5.297 21.359 1 97.44 180 ALA A C 1
ATOM 1420 O O . ALA A 1 180 ? -9.992 6.16 20.672 1 97.44 180 ALA A O 1
ATOM 1421 N N . ASP A 1 181 ? -10.328 5.145 22.656 1 97.44 181 ASP A N 1
ATOM 1422 C CA . ASP A 1 181 ? -9.305 5.926 23.344 1 97.44 181 ASP A CA 1
ATOM 1423 C C . ASP A 1 181 ? -7.906 5.488 22.906 1 97.44 181 ASP A C 1
ATOM 1425 O O . ASP A 1 181 ? -7.605 4.293 22.875 1 97.44 181 ASP A O 1
ATOM 1429 N N . ARG A 1 182 ? -7.07 6.453 22.516 1 96.69 182 ARG A N 1
ATOM 1430 C CA . ARG A 1 182 ? -5.742 6.125 22.016 1 96.69 182 ARG A CA 1
ATOM 1431 C C . ARG A 1 182 ? -4.902 5.449 23.094 1 96.69 182 ARG A C 1
ATOM 1433 O O . ARG A 1 182 ? -3.957 4.719 22.781 1 96.69 182 ARG A O 1
ATOM 1440 N N . GLY A 1 183 ? -5.223 5.578 24.469 1 97.12 183 GLY A N 1
ATOM 1441 C CA . GLY A 1 183 ? -4.527 4.93 25.562 1 97.12 183 GLY A CA 1
ATOM 1442 C C . GLY A 1 183 ? -4.625 3.416 25.516 1 97.12 183 GLY A C 1
ATOM 1443 O O . GLY A 1 183 ? -3.867 2.721 26.203 1 97.12 183 GLY A O 1
ATOM 1444 N N . ARG A 1 184 ? -5.559 2.854 24.734 1 97.69 184 ARG A N 1
ATOM 1445 C CA . ARG A 1 184 ? -5.691 1.412 24.547 1 97.69 184 ARG A CA 1
ATOM 1446 C C . ARG A 1 184 ? -4.406 0.812 23.984 1 97.69 184 ARG A C 1
ATOM 1448 O O . ARG A 1 184 ? -4.133 -0.375 24.172 1 97.69 184 ARG A O 1
ATOM 1455 N N . TRP A 1 185 ? -3.605 1.603 23.25 1 98 185 TRP A N 1
ATOM 1456 C CA . TRP A 1 185 ? -2.344 1.189 22.641 1 98 185 TRP A CA 1
ATOM 1457 C C . TRP A 1 185 ? -1.193 2.064 23.141 1 98 185 TRP A C 1
ATOM 1459 O O . TRP A 1 185 ? -0.788 3.008 22.453 1 98 185 TRP A O 1
ATOM 1469 N N . PRO A 1 186 ? -0.606 1.724 24.234 1 97.12 186 PRO A N 1
ATOM 1470 C CA . PRO A 1 186 ? 0.343 2.611 24.922 1 97.12 186 PRO A CA 1
ATOM 1471 C C . PRO A 1 186 ? 1.572 2.92 24.062 1 97.12 186 PRO A C 1
ATOM 1473 O O . PRO A 1 186 ? 2.066 4.051 24.078 1 97.12 186 PRO A O 1
ATOM 1476 N N . LYS A 1 187 ? 2.193 1.928 23.391 1 96.12 187 LYS A N 1
ATOM 1477 C CA . LYS A 1 187 ? 3.367 2.186 22.562 1 96.12 187 LYS A CA 1
ATOM 1478 C C . LYS A 1 187 ? 3.033 3.135 21.406 1 96.12 187 LYS A C 1
ATOM 1480 O O . LYS A 1 187 ? 3.777 4.078 21.141 1 96.12 187 LYS A O 1
ATOM 1485 N N . LEU A 1 188 ? 1.874 2.896 20.766 1 97.06 188 LEU A N 1
ATOM 1486 C CA . LEU A 1 188 ? 1.449 3.736 19.656 1 97.06 188 LEU A CA 1
ATOM 1487 C C . LEU A 1 188 ? 1.12 5.148 20.141 1 97.06 188 LEU A C 1
ATOM 1489 O O . LEU A 1 188 ? 1.423 6.125 19.453 1 97.06 188 LEU A O 1
ATOM 1493 N N . ASP A 1 189 ? 0.432 5.176 21.266 1 97.25 189 ASP A N 1
ATOM 1494 C CA . ASP A 1 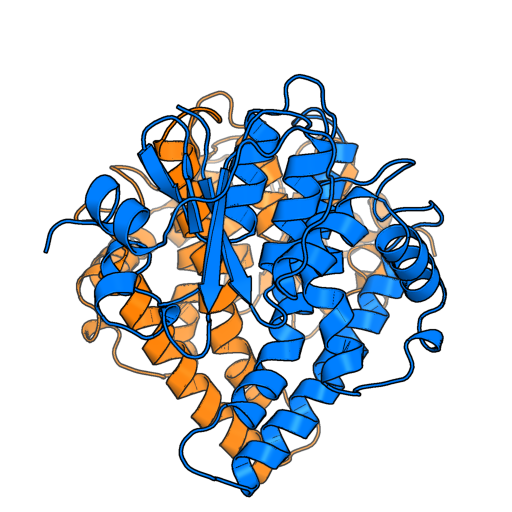189 ? 0.087 6.477 21.828 1 97.25 189 ASP A CA 1
ATOM 1495 C C . ASP A 1 189 ? 1.34 7.305 22.109 1 97.25 189 ASP A C 1
ATOM 1497 O O . ASP A 1 189 ? 1.395 8.492 21.781 1 97.25 189 ASP A O 1
ATOM 1501 N N . ALA A 1 190 ? 2.334 6.715 22.703 1 97.31 190 ALA A N 1
ATOM 1502 C CA . ALA A 1 190 ? 3.59 7.398 23 1 97.31 190 ALA A CA 1
ATOM 1503 C C . ALA A 1 190 ? 4.285 7.848 21.719 1 97.31 190 ALA A C 1
ATOM 1505 O O . ALA A 1 190 ? 4.793 8.969 21.641 1 97.31 190 ALA A O 1
ATOM 1506 N N . LEU A 1 191 ? 4.332 6.992 20.75 1 97.44 191 LEU A N 1
ATOM 1507 C CA . LEU A 1 191 ? 4.926 7.301 19.453 1 97.44 191 LEU A CA 1
ATOM 1508 C C . LEU A 1 191 ? 4.207 8.477 18.797 1 97.44 191 LEU A C 1
ATOM 1510 O O . LEU A 1 191 ? 4.855 9.406 18.312 1 97.44 191 LEU A O 1
ATOM 1514 N N . ARG A 1 192 ? 2.891 8.438 18.797 1 97.38 192 ARG A N 1
ATOM 1515 C CA . ARG A 1 192 ? 2.104 9.523 18.219 1 97.38 192 ARG A CA 1
ATOM 1516 C C . ARG A 1 192 ? 2.373 10.844 18.922 1 97.38 192 ARG A C 1
ATOM 1518 O O . ARG A 1 192 ? 2.49 11.883 18.281 1 97.38 192 ARG A O 1
ATOM 1525 N N . ALA A 1 193 ? 2.385 10.789 20.25 1 97.88 193 ALA A N 1
ATOM 1526 C CA . ALA A 1 193 ? 2.654 12 21.016 1 97.88 193 ALA A CA 1
ATOM 1527 C C . ALA A 1 193 ? 4 12.602 20.641 1 97.88 193 ALA A C 1
ATOM 1529 O O . ALA A 1 193 ? 4.121 13.828 20.5 1 97.88 193 ALA A O 1
ATOM 1530 N N . ARG A 1 194 ? 5.039 11.805 20.469 1 97.94 194 ARG A N 1
ATOM 1531 C CA . ARG A 1 194 ? 6.359 12.273 20.062 1 97.94 194 ARG A CA 1
ATOM 1532 C C . ARG A 1 194 ? 6.312 12.898 18.672 1 97.94 194 ARG A C 1
ATOM 1534 O O . ARG A 1 194 ? 6.898 13.953 18.438 1 97.94 194 ARG A O 1
ATOM 1541 N N . LEU A 1 195 ? 5.602 12.227 17.766 1 98.31 195 LEU A N 1
ATOM 1542 C CA . LEU A 1 195 ? 5.48 12.758 16.422 1 98.31 195 LEU A CA 1
ATOM 1543 C C . LEU A 1 195 ? 4.715 14.078 16.406 1 98.31 195 LEU A C 1
ATOM 1545 O O . LEU A 1 195 ? 5.117 15.023 15.742 1 98.31 195 LEU A O 1
ATOM 1549 N N . GLU A 1 196 ? 3.629 14.125 17.156 1 97.88 196 GLU A N 1
ATOM 1550 C CA . GLU A 1 196 ? 2.789 15.32 17.203 1 97.88 196 GLU A CA 1
ATOM 1551 C C . GLU A 1 196 ? 3.539 16.5 17.828 1 97.88 196 GLU A C 1
ATOM 1553 O O . GLU A 1 196 ? 3.191 17.656 17.578 1 97.88 196 GLU A O 1
ATOM 1558 N N . ALA A 1 197 ? 4.562 16.234 18.609 1 97.94 197 ALA A N 1
ATOM 1559 C CA . ALA A 1 197 ? 5.379 17.266 19.234 1 97.94 197 ALA A CA 1
ATOM 1560 C C . ALA A 1 197 ? 6.551 17.656 18.328 1 97.94 197 ALA A C 1
ATOM 1562 O O . ALA A 1 197 ? 7.273 18.609 18.625 1 97.94 197 ALA A O 1
ATOM 1563 N N . ASP A 1 198 ? 6.812 16.906 17.281 1 97.75 198 ASP A N 1
ATOM 1564 C CA . ASP A 1 198 ? 7.906 17.172 16.344 1 97.75 198 ASP A CA 1
ATOM 1565 C C . ASP A 1 198 ? 7.664 18.469 15.562 1 97.75 198 ASP A C 1
ATOM 1567 O O . ASP A 1 198 ? 6.566 18.688 15.047 1 97.75 198 ASP A O 1
ATOM 1571 N N . PRO A 1 199 ? 8.648 19.328 15.383 1 97.62 199 PRO A N 1
ATOM 1572 C CA . PRO A 1 199 ? 8.461 20.625 14.727 1 97.62 199 PRO A CA 1
ATOM 1573 C C . PRO A 1 199 ? 7.93 20.484 13.297 1 97.62 199 PRO A C 1
ATOM 1575 O O . PRO A 1 199 ? 7.102 21.297 12.867 1 97.62 199 PRO A O 1
ATOM 1578 N N . ALA A 1 200 ? 8.375 19.531 12.578 1 98.31 200 ALA A N 1
ATOM 1579 C CA . ALA A 1 200 ? 7.922 19.344 11.203 1 98.31 200 ALA A CA 1
ATOM 1580 C C . ALA A 1 200 ? 6.449 18.938 11.156 1 98.31 200 ALA A C 1
ATOM 1582 O O . ALA A 1 200 ? 5.703 19.375 10.289 1 98.31 200 ALA A O 1
ATOM 1583 N N . VAL A 1 201 ? 6.031 18.109 12.07 1 98.31 201 VAL A N 1
ATOM 1584 C CA . VAL A 1 201 ? 4.645 17.656 12.133 1 98.31 201 VAL A CA 1
ATOM 1585 C C . VAL A 1 201 ? 3.748 18.812 12.586 1 98.31 201 VAL A C 1
ATOM 1587 O O . VAL A 1 201 ? 2.652 19 12.047 1 98.31 201 VAL A O 1
ATOM 1590 N N . ILE A 1 202 ? 4.203 19.562 13.555 1 97.94 202 ILE A N 1
ATOM 1591 C CA . ILE A 1 202 ? 3.477 20.75 13.992 1 97.94 202 ILE A CA 1
ATOM 1592 C C . ILE A 1 202 ? 3.289 21.703 12.812 1 97.94 202 ILE A C 1
ATOM 1594 O O . ILE A 1 202 ? 2.186 22.203 12.578 1 97.94 202 ILE A O 1
ATOM 1598 N N . HIS A 1 203 ? 4.363 21.891 12.086 1 97.88 203 HIS A N 1
ATOM 1599 C CA . HIS A 1 203 ? 4.316 22.75 10.906 1 97.88 203 HIS A CA 1
ATOM 1600 C C . HIS A 1 203 ? 3.311 22.234 9.883 1 97.88 203 HIS A C 1
ATOM 1602 O O . HIS A 1 203 ? 2.463 22.984 9.406 1 97.88 203 HIS A O 1
ATOM 1608 N N . ALA A 1 204 ? 3.34 20.984 9.547 1 98.19 204 ALA A N 1
ATOM 1609 C CA . ALA A 1 204 ? 2.459 20.375 8.555 1 98.19 204 ALA A CA 1
ATOM 1610 C C . ALA A 1 204 ? 0.998 20.469 8.984 1 98.19 204 ALA A C 1
ATOM 1612 O O . ALA A 1 204 ? 0.122 20.734 8.156 1 98.19 204 ALA A O 1
ATOM 1613 N N . THR A 1 205 ? 0.754 20.266 10.266 1 97.44 205 THR A N 1
ATOM 1614 C CA . THR A 1 205 ? -0.6 20.344 10.805 1 97.44 205 THR A CA 1
ATOM 1615 C C . THR A 1 205 ? -1.141 21.766 10.727 1 97.44 205 THR A C 1
ATOM 1617 O O . THR A 1 205 ? -2.301 21.969 10.359 1 97.44 205 THR A O 1
ATOM 1620 N N . ALA A 1 206 ? -0.313 22.688 11.031 1 97.19 206 ALA A N 1
ATOM 1621 C CA . ALA A 1 206 ? -0.696 24.094 10.93 1 97.19 206 ALA A CA 1
ATOM 1622 C C . ALA A 1 206 ? -1.049 24.469 9.492 1 97.19 206 ALA A C 1
ATOM 1624 O O . ALA A 1 206 ? -2.062 25.125 9.25 1 97.19 206 ALA A O 1
ATOM 1625 N N . LEU A 1 207 ? -0.257 24.016 8.562 1 96.5 207 LEU A N 1
ATOM 1626 C CA . LEU A 1 207 ? -0.507 24.297 7.156 1 96.5 207 LEU A CA 1
ATOM 1627 C C . LEU A 1 207 ? -1.843 23.719 6.711 1 96.5 207 LEU A C 1
ATOM 1629 O O . LEU A 1 207 ? -2.605 24.375 5.996 1 96.5 207 LEU A O 1
ATOM 1633 N N . GLU A 1 208 ? -2.09 22.5 7.086 1 95.62 208 GLU A N 1
ATOM 1634 C CA . GLU A 1 208 ? -3.354 21.859 6.727 1 95.62 208 GLU A CA 1
ATOM 1635 C C . GLU A 1 208 ? -4.543 22.656 7.246 1 95.62 208 GLU A C 1
ATOM 1637 O O . GLU A 1 208 ? -5.574 22.75 6.578 1 95.62 208 GLU A O 1
ATOM 1642 N N . SER A 1 209 ? -4.402 23.297 8.43 1 94.12 209 SER A N 1
ATOM 1643 C CA . SER A 1 209 ? -5.477 24.078 9.047 1 94.12 209 SER A CA 1
ATOM 1644 C C . SER A 1 209 ? -5.535 25.484 8.484 1 94.12 209 SER A C 1
ATOM 1646 O O . SER A 1 209 ? -6.387 26.281 8.883 1 94.12 209 SER A O 1
ATOM 1648 N N . GLY A 1 210 ? -4.598 25.812 7.59 1 93 210 GLY A N 1
ATOM 1649 C CA . GLY A 1 210 ? -4.598 27.109 6.941 1 93 210 GLY A CA 1
ATOM 1650 C C . GLY A 1 210 ? -3.832 28.172 7.719 1 93 210 GLY A C 1
ATOM 1651 O O . GLY A 1 210 ? -3.986 29.359 7.469 1 93 210 GLY A O 1
ATOM 1652 N N . GLU A 1 211 ? -3.025 27.688 8.656 1 92 211 GLU A N 1
ATOM 1653 C CA . GLU A 1 211 ? -2.221 28.609 9.461 1 92 211 GLU A CA 1
ATOM 1654 C C . GLU A 1 211 ? -0.831 28.797 8.859 1 92 211 GLU A C 1
ATOM 1656 O O . GLU A 1 211 ? -0.363 27.953 8.094 1 92 211 GLU A O 1
ATOM 1661 N N . ARG A 1 212 ? -0.257 29.953 9.273 1 86 212 ARG A N 1
ATOM 1662 C CA . ARG A 1 212 ? 1.135 30.172 8.891 1 86 212 ARG A CA 1
ATOM 1663 C C . ARG A 1 212 ? 2.086 29.516 9.883 1 86 212 ARG A C 1
ATOM 1665 O O . ARG A 1 212 ? 1.837 29.516 11.086 1 86 212 ARG A O 1
ATOM 1672 N N . SER A 1 213 ? 2.943 28.891 9.453 1 87.62 213 SER A N 1
ATOM 1673 C CA . SER A 1 213 ? 3.951 28.25 10.289 1 87.62 213 SER A CA 1
ATOM 1674 C C . SER A 1 213 ? 5.324 28.297 9.625 1 87.62 213 SER A C 1
ATOM 1676 O O . SER A 1 213 ? 5.441 28.109 8.414 1 87.62 213 SER A O 1
ATOM 1678 N N . ALA A 1 214 ? 6.293 28.719 10.594 1 85.12 214 ALA A N 1
ATOM 1679 C CA . ALA A 1 214 ? 7.66 28.734 10.086 1 85.12 214 ALA A CA 1
ATOM 1680 C C . ALA A 1 214 ? 8.258 27.328 10.094 1 85.12 214 ALA A C 1
ATOM 1682 O O . ALA A 1 214 ? 8.266 26.656 11.133 1 85.12 214 ALA A O 1
ATOM 1683 N N . GLY A 1 215 ? 8.445 26.656 9.102 1 89.62 215 GLY A N 1
ATOM 1684 C CA . GLY A 1 215 ? 9.07 25.359 8.945 1 89.62 215 GLY A CA 1
ATOM 1685 C C . GLY A 1 215 ? 10.586 25.406 9.031 1 89.62 215 GLY A C 1
ATOM 1686 O O . GLY A 1 215 ? 11.141 26.172 9.82 1 89.62 215 GLY A O 1
ATOM 1687 N N . SER A 1 216 ? 11.25 24.5 8.539 1 90.25 216 SER A N 1
ATOM 1688 C CA . SER A 1 216 ? 12.703 24.391 8.516 1 90.25 216 SER A CA 1
ATOM 1689 C C . SER A 1 216 ? 13.312 25.406 7.562 1 90.25 216 SER A C 1
ATOM 1691 O O . SER A 1 216 ? 14.531 25.625 7.57 1 90.25 216 SER A O 1
ATOM 1693 N N . GLY A 1 217 ? 12.461 26.016 6.77 1 92.38 217 GLY A N 1
ATOM 1694 C CA . GLY A 1 217 ? 12.938 26.891 5.707 1 92.38 217 GLY A CA 1
ATOM 1695 C C . GLY A 1 217 ? 13.039 26.188 4.363 1 92.38 217 GLY A C 1
ATOM 1696 O O . GLY A 1 217 ? 13.336 26.828 3.352 1 92.38 217 GLY A O 1
ATOM 1697 N N . ALA A 1 218 ? 12.734 24.922 4.324 1 94.88 218 ALA A N 1
ATOM 1698 C CA . ALA A 1 218 ? 12.828 24.141 3.096 1 94.88 218 ALA A CA 1
ATOM 1699 C C . ALA A 1 218 ? 11.695 24.484 2.139 1 94.88 218 ALA A C 1
ATOM 1701 O O . ALA A 1 218 ? 11.867 24.438 0.917 1 94.88 218 ALA A O 1
ATOM 1702 N N . CYS A 1 219 ? 10.547 24.781 2.664 1 96.62 219 CYS A N 1
ATOM 1703 C CA . CYS A 1 219 ? 9.422 25.172 1.826 1 96.62 219 CYS A CA 1
ATOM 1704 C C . CYS A 1 219 ? 9.633 26.562 1.246 1 96.62 219 CYS A C 1
ATOM 1706 O O . CYS A 1 219 ? 9.703 27.547 1.987 1 96.62 219 CYS A O 1
ATOM 1708 N N . VAL A 1 220 ? 9.641 26.641 -0.058 1 96.06 220 VAL A N 1
ATOM 1709 C CA . VAL A 1 220 ? 9.992 27.922 -0.658 1 96.06 220 VAL A CA 1
ATOM 1710 C C . VAL A 1 220 ? 8.719 28.656 -1.084 1 96.06 220 VAL A C 1
ATOM 1712 O O . VAL A 1 220 ? 8.797 29.719 -1.709 1 96.06 220 VAL A O 1
ATOM 1715 N N . GLY A 1 221 ? 7.535 28.125 -0.788 1 94.38 221 GLY A N 1
ATOM 1716 C CA . GLY A 1 221 ? 6.289 28.844 -1.002 1 94.38 221 GLY A CA 1
ATOM 1717 C C . GLY A 1 221 ? 5.164 27.953 -1.483 1 94.38 221 GLY A C 1
ATOM 1718 O O . GLY A 1 221 ? 5.375 26.766 -1.76 1 94.38 221 GLY A O 1
ATOM 1719 N N . HIS A 1 222 ? 4.02 28.516 -1.542 1 97 222 HIS A N 1
ATOM 1720 C CA . HIS A 1 222 ? 2.824 27.875 -2.068 1 97 222 HIS A CA 1
ATOM 1721 C C . HIS A 1 222 ? 2.529 28.328 -3.492 1 97 222 HIS A C 1
ATOM 1723 O O . HIS A 1 222 ? 2.795 29.484 -3.844 1 97 222 HIS A O 1
ATOM 1729 N N . ILE A 1 223 ? 2.043 27.438 -4.254 1 97.75 223 ILE A N 1
ATOM 1730 C CA . ILE A 1 223 ? 1.566 27.734 -5.602 1 97.75 223 ILE A CA 1
ATOM 1731 C C . ILE A 1 223 ? 0.067 27.453 -5.691 1 97.75 223 ILE A C 1
ATOM 1733 O O . ILE A 1 223 ? -0.409 26.422 -5.227 1 97.75 223 ILE A O 1
ATOM 1737 N N . PRO A 1 224 ? -0.713 28.438 -6.301 1 97.69 224 PRO A N 1
ATOM 1738 C CA . PRO A 1 224 ? -2.15 28.203 -6.445 1 97.69 224 PRO A CA 1
ATOM 1739 C C . PRO A 1 224 ? -2.463 27 -7.34 1 97.69 224 PRO A C 1
ATOM 1741 O O . PRO A 1 224 ? -1.768 26.766 -8.336 1 97.69 224 PRO A O 1
ATOM 1744 N N . LEU A 1 225 ? -3.498 26.328 -6.996 1 97.88 225 LEU A N 1
ATOM 1745 C CA . LEU A 1 225 ? -3.893 25.141 -7.73 1 97.88 225 LEU A CA 1
ATOM 1746 C C . LEU A 1 225 ? -4.09 25.453 -9.211 1 97.88 225 LEU A C 1
ATOM 1748 O O . LEU A 1 225 ? -3.678 24.672 -10.07 1 97.88 225 LEU A O 1
ATOM 1752 N N . ALA A 1 226 ? -4.719 26.531 -9.547 1 97.31 226 ALA A N 1
ATOM 1753 C CA . ALA A 1 226 ? -4.977 26.906 -10.938 1 97.31 226 ALA A CA 1
ATOM 1754 C C . ALA A 1 226 ? -3.674 26.984 -11.734 1 97.31 226 ALA A C 1
ATOM 1756 O O . ALA A 1 226 ? -3.625 26.578 -12.891 1 97.31 226 ALA A O 1
ATOM 1757 N N . GLU A 1 227 ? -2.668 27.516 -11.109 1 98 227 GLU A N 1
ATOM 1758 C CA . GLU A 1 227 ? -1.369 27.625 -11.766 1 98 227 GLU A CA 1
ATOM 1759 C C . GLU A 1 227 ? -0.73 26.25 -11.961 1 98 227 GLU A C 1
ATOM 1761 O O . GLU A 1 227 ? -0.137 25.984 -13 1 98 227 GLU A O 1
ATOM 1766 N N . VAL A 1 228 ? -0.781 25.391 -10.914 1 98.31 228 VAL A N 1
ATOM 1767 C CA . VAL A 1 228 ? -0.241 24.047 -11.023 1 98.31 228 VAL A CA 1
ATOM 1768 C C . VAL A 1 228 ? -0.922 23.312 -12.172 1 98.31 228 VAL A C 1
ATOM 1770 O O . VAL A 1 228 ? -0.258 22.641 -12.969 1 98.31 228 VAL A O 1
ATOM 1773 N N . ILE A 1 229 ? -2.264 23.422 -12.32 1 97.94 229 ILE A N 1
ATOM 1774 C CA . ILE A 1 229 ? -3.035 22.766 -13.359 1 97.94 229 ILE A CA 1
ATOM 1775 C C . ILE A 1 229 ? -2.619 23.297 -14.734 1 97.94 229 ILE A C 1
ATOM 1777 O O . ILE A 1 229 ? -2.434 22.516 -15.672 1 97.94 229 ILE A O 1
ATOM 1781 N N . GLU A 1 230 ? -2.473 24.562 -14.867 1 97.31 230 GLU A N 1
ATOM 1782 C CA . GLU A 1 230 ? -2.084 25.172 -16.125 1 97.31 230 GLU A CA 1
ATOM 1783 C C . GLU A 1 230 ? -0.715 24.688 -16.594 1 97.31 230 GLU A C 1
ATOM 1785 O O . GLU A 1 230 ? -0.521 24.391 -17.766 1 97.31 230 GLU A O 1
ATOM 1790 N N . ARG A 1 231 ? 0.181 24.547 -15.688 1 97.19 231 ARG A N 1
ATOM 1791 C CA . ARG A 1 231 ? 1.571 24.266 -16.031 1 97.19 231 ARG A CA 1
ATOM 1792 C C . ARG A 1 231 ? 1.803 22.766 -16.203 1 97.19 231 ARG A C 1
ATOM 1794 O O . ARG A 1 231 ? 2.617 22.359 -17.016 1 97.19 231 ARG A O 1
ATOM 1801 N N . PHE A 1 232 ? 1.077 21.969 -15.367 1 97.12 232 PHE A N 1
ATOM 1802 C CA . PHE A 1 232 ? 1.497 20.562 -15.289 1 97.12 232 PHE A CA 1
ATOM 1803 C C . PHE A 1 232 ? 0.325 19.625 -15.562 1 97.12 232 PHE A C 1
ATOM 1805 O O . PHE A 1 232 ? 0.503 18.422 -15.656 1 97.12 232 PHE A O 1
ATOM 1812 N N . GLY A 1 233 ? -0.897 20.141 -15.641 1 95.31 233 GLY A N 1
ATOM 1813 C CA . GLY A 1 233 ? -2.062 19.312 -15.906 1 95.31 233 GLY A CA 1
ATOM 1814 C C . GLY A 1 233 ? -2.064 18.703 -17.297 1 95.31 233 GLY A C 1
ATOM 1815 O O . GLY A 1 233 ? -1.533 19.297 -18.234 1 95.31 233 GLY A O 1
ATOM 1816 N N . ALA A 1 234 ? -2.588 17.531 -17.406 1 87.81 234 ALA A N 1
ATOM 1817 C CA . ALA A 1 234 ? -2.734 16.891 -18.703 1 87.81 234 ALA A CA 1
ATOM 1818 C C . ALA A 1 234 ? -3.633 17.703 -19.625 1 87.81 234 ALA A C 1
ATOM 1820 O O . ALA A 1 234 ? -4.551 18.391 -19.172 1 87.81 234 ALA A O 1
ATOM 1821 N N . SER A 1 235 ? -3.234 17.656 -20.844 1 76.19 235 SER A N 1
ATOM 1822 C CA . SER A 1 235 ? -4.027 18.375 -21.844 1 76.19 235 SER A CA 1
ATOM 1823 C C . SER A 1 235 ? -5.414 17.75 -22 1 76.19 235 SER A C 1
ATOM 1825 O O . SER A 1 235 ? -5.57 16.531 -21.891 1 76.19 235 SER A O 1
ATOM 1827 N N . ARG A 1 236 ? -6.312 18.516 -22.172 1 59.03 236 ARG A N 1
ATOM 1828 C CA . ARG A 1 236 ? -7.676 18.062 -22.438 1 59.03 236 ARG A CA 1
ATOM 1829 C C . ARG A 1 236 ? -7.762 17.328 -23.766 1 59.03 236 ARG A C 1
ATOM 1831 O O . ARG A 1 236 ? -7.023 17.641 -24.703 1 59.03 236 ARG A O 1
ATOM 1838 N N . MET B 1 1 ? 22.219 -17.5 1.79 1 93.56 1 MET B N 1
ATOM 1839 C CA . MET B 1 1 ? 21.234 -18.531 1.521 1 93.56 1 MET B CA 1
ATOM 1840 C C . MET B 1 1 ? 20.203 -18.062 0.5 1 93.56 1 MET B C 1
ATOM 1842 O O . MET B 1 1 ? 20.047 -16.844 0.287 1 93.56 1 MET B O 1
ATOM 1846 N N . GLU B 1 2 ? 19.516 -19 -0.169 1 97.31 2 GLU B N 1
ATOM 1847 C CA . GLU B 1 2 ? 18.453 -18.609 -1.081 1 97.31 2 GLU B CA 1
ATOM 1848 C C . GLU B 1 2 ? 17.234 -18.062 -0.318 1 97.31 2 GLU B C 1
ATOM 1850 O O . GLU B 1 2 ? 16.859 -18.609 0.726 1 97.31 2 GLU B O 1
ATOM 1855 N N . PRO B 1 3 ? 16.672 -17.031 -0.806 1 98.44 3 PRO B N 1
ATOM 1856 C CA . PRO B 1 3 ? 15.461 -16.547 -0.151 1 98.44 3 PRO B CA 1
ATOM 1857 C C . PRO B 1 3 ? 14.289 -17.531 -0.29 1 98.44 3 PRO B C 1
ATOM 1859 O O . PRO B 1 3 ? 14.258 -18.328 -1.223 1 98.44 3 PRO B O 1
ATOM 1862 N N . ILE B 1 4 ? 13.32 -17.438 0.636 1 98.81 4 ILE B N 1
ATOM 1863 C CA . ILE B 1 4 ? 12.164 -18.328 0.656 1 98.81 4 ILE B CA 1
ATOM 1864 C C . ILE B 1 4 ? 10.883 -17.5 0.626 1 98.81 4 ILE B C 1
ATOM 1866 O O . ILE B 1 4 ? 10.633 -16.688 1.522 1 98.81 4 ILE B O 1
ATOM 1870 N N . LEU B 1 5 ? 10.102 -17.656 -0.363 1 98.81 5 LEU B N 1
ATOM 1871 C CA . LEU B 1 5 ? 8.773 -17.047 -0.379 1 98.81 5 LEU B CA 1
ATOM 1872 C C . LEU B 1 5 ? 7.727 -18 0.195 1 98.81 5 LEU B C 1
ATOM 1874 O O . LEU B 1 5 ? 7.539 -19.094 -0.316 1 98.81 5 LEU B O 1
ATOM 1878 N N . ILE B 1 6 ? 7.156 -17.609 1.282 1 98.69 6 ILE B N 1
ATOM 1879 C CA . ILE B 1 6 ? 5.988 -18.281 1.839 1 98.69 6 ILE B CA 1
ATOM 1880 C C . ILE B 1 6 ? 4.719 -17.75 1.18 1 98.69 6 ILE B C 1
ATOM 1882 O O . ILE B 1 6 ? 4.336 -16.594 1.399 1 98.69 6 ILE B O 1
ATOM 1886 N N . TYR B 1 7 ? 4.07 -18.578 0.368 1 98.31 7 TYR B N 1
ATOM 1887 C CA . TYR B 1 7 ? 2.922 -18.141 -0.418 1 98.31 7 TYR B CA 1
ATOM 1888 C C . TYR B 1 7 ? 1.685 -18.969 -0.069 1 98.31 7 TYR B C 1
ATOM 1890 O O . TYR B 1 7 ? 1.796 -20.109 0.353 1 98.31 7 TYR B O 1
ATOM 1898 N N . GLY B 1 8 ? 0.601 -18.375 -0.233 1 97.44 8 GLY B N 1
ATOM 1899 C CA . GLY B 1 8 ? -0.629 -18.969 0.253 1 97.44 8 GLY B CA 1
ATOM 1900 C C . GLY B 1 8 ? -1.514 -19.5 -0.86 1 97.44 8 GLY B C 1
ATOM 1901 O O . GLY B 1 8 ? -1.487 -18.984 -1.979 1 97.44 8 GLY B O 1
ATOM 1902 N N . PHE B 1 9 ? -2.281 -20.516 -0.522 1 95.62 9 PHE B N 1
ATOM 1903 C CA . PHE B 1 9 ? -3.396 -21 -1.328 1 95.62 9 PHE B CA 1
ATOM 1904 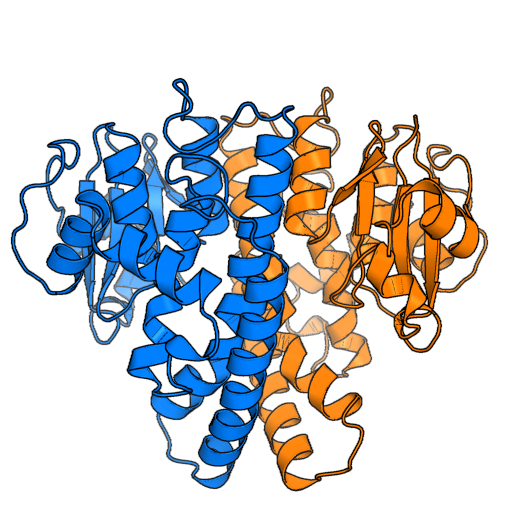C C . PHE B 1 9 ? -4.648 -21.172 -0.476 1 95.62 9 PHE B C 1
ATOM 1906 O O . PHE B 1 9 ? -4.559 -21.391 0.732 1 95.62 9 PHE B O 1
ATOM 1913 N N . PRO B 1 10 ? -5.883 -20.953 -1.056 1 94.44 10 PRO B N 1
ATOM 1914 C CA . PRO B 1 10 ? -6.125 -20.609 -2.461 1 94.44 10 PRO B CA 1
ATOM 1915 C C . PRO B 1 10 ? -6.117 -19.109 -2.713 1 94.44 10 PRO B C 1
ATOM 1917 O O . PRO B 1 10 ? -6.289 -18.328 -1.779 1 94.44 10 PRO B O 1
ATOM 1920 N N . LEU B 1 11 ? -5.926 -18.672 -3.865 1 95.44 11 LEU B N 1
ATOM 1921 C CA . LEU B 1 11 ? -6.125 -17.328 -4.41 1 95.44 11 LEU B CA 1
ATOM 1922 C C . LEU B 1 11 ? -5.332 -16.297 -3.617 1 95.44 11 LEU B C 1
ATOM 1924 O O . LEU B 1 11 ? -5.82 -15.188 -3.367 1 95.44 11 LEU B O 1
ATOM 1928 N N . GLY B 1 12 ? -4.18 -16.734 -3.123 1 95.94 12 GLY B N 1
ATOM 1929 C CA . GLY B 1 12 ? -3.311 -15.766 -2.465 1 95.94 12 GLY B CA 1
ATOM 1930 C C . GLY B 1 12 ? -2.719 -14.75 -3.418 1 95.94 12 GLY B C 1
ATOM 1931 O O . GLY B 1 12 ? -2.342 -15.086 -4.543 1 95.94 12 GLY B O 1
ATOM 1932 N N . SER B 1 13 ? -2.662 -13.492 -2.953 1 96.62 13 SER B N 1
ATOM 1933 C CA . SER B 1 13 ? -2.016 -12.461 -3.756 1 96.62 13 SER B CA 1
ATOM 1934 C C . SER B 1 13 ? -0.544 -12.781 -3.994 1 96.62 13 SER B C 1
ATOM 1936 O O . SER B 1 13 ? 0.076 -12.242 -4.91 1 96.62 13 SER B O 1
ATOM 1938 N N . SER B 1 14 ? 0.053 -13.664 -3.178 1 97.81 14 SER B N 1
ATOM 1939 C CA . SER B 1 14 ? 1.459 -14.047 -3.225 1 97.81 14 SER B CA 1
ATOM 1940 C C . SER B 1 14 ? 1.792 -14.766 -4.527 1 97.81 14 SER B C 1
ATOM 1942 O O . SER B 1 14 ? 2.965 -14.922 -4.879 1 97.81 14 SER B O 1
ATOM 1944 N N . MET B 1 15 ? 0.768 -15.305 -5.23 1 97.69 15 MET B N 1
ATOM 1945 C CA . MET B 1 15 ? 0.975 -15.969 -6.516 1 97.69 15 MET B CA 1
ATOM 1946 C C . MET B 1 15 ? 1.731 -15.062 -7.48 1 97.69 15 MET B C 1
ATOM 1948 O O . MET B 1 15 ? 2.623 -15.516 -8.195 1 97.69 15 MET B O 1
ATOM 1952 N N . GLY B 1 16 ? 1.415 -13.75 -7.449 1 98.44 16 GLY B N 1
ATOM 1953 C CA . GLY B 1 16 ? 2.105 -12.797 -8.305 1 98.44 16 GLY B CA 1
ATOM 1954 C C . GLY B 1 16 ? 3.586 -12.68 -7.992 1 98.44 16 GLY B C 1
ATOM 1955 O O . GLY B 1 16 ? 4.398 -12.453 -8.891 1 98.44 16 GLY B O 1
ATOM 1956 N N . LEU B 1 17 ? 3.969 -12.805 -6.754 1 98.75 17 LEU B N 1
ATOM 1957 C CA . LEU B 1 17 ? 5.367 -12.719 -6.348 1 98.75 17 LEU B CA 1
ATOM 1958 C C . LEU B 1 17 ? 6.148 -13.945 -6.816 1 98.75 17 LEU B C 1
ATOM 1960 O O . LEU B 1 17 ? 7.336 -13.852 -7.121 1 98.75 17 LEU B O 1
ATOM 1964 N N . VAL B 1 18 ? 5.492 -15.117 -6.91 1 98.56 18 VAL B N 1
ATOM 1965 C CA . VAL B 1 18 ? 6.137 -16.297 -7.484 1 98.56 18 VAL B CA 1
ATOM 1966 C C . VAL B 1 18 ? 6.512 -16.016 -8.938 1 98.56 18 VAL B C 1
ATOM 1968 O O . VAL B 1 18 ? 7.633 -16.312 -9.367 1 98.56 18 VAL B O 1
ATOM 1971 N N . ALA B 1 19 ? 5.586 -15.438 -9.664 1 98.69 19 ALA B N 1
ATOM 1972 C CA . ALA B 1 19 ? 5.863 -15.078 -11.055 1 98.69 19 ALA B CA 1
ATOM 1973 C C . ALA B 1 19 ? 7.035 -14.109 -11.148 1 98.69 19 ALA B C 1
ATOM 1975 O O . ALA B 1 19 ? 7.906 -14.25 -12.008 1 98.69 19 ALA B O 1
ATOM 1976 N N . ALA B 1 20 ? 7.082 -13.102 -10.25 1 98.81 20 ALA B N 1
ATOM 1977 C CA . ALA B 1 20 ? 8.172 -12.125 -10.242 1 98.81 20 ALA B CA 1
ATOM 1978 C C . ALA B 1 20 ? 9.516 -12.805 -10.008 1 98.81 20 ALA B C 1
ATOM 1980 O O . ALA B 1 20 ? 10.516 -12.445 -10.641 1 98.81 20 ALA B O 1
ATOM 1981 N N . LEU B 1 21 ? 9.508 -13.758 -9.094 1 98.69 21 LEU B N 1
ATOM 1982 C CA . LEU B 1 21 ? 10.742 -14.484 -8.805 1 98.69 21 LEU B CA 1
ATOM 1983 C C . LEU B 1 21 ? 11.203 -15.281 -10.016 1 98.69 21 LEU B C 1
ATOM 1985 O O . LEU B 1 21 ? 12.406 -15.367 -10.289 1 98.69 21 LEU B O 1
ATOM 1989 N N . GLU B 1 22 ? 10.273 -15.82 -10.773 1 98.5 22 GLU B N 1
ATOM 1990 C CA . GLU B 1 22 ? 10.594 -16.516 -12.016 1 98.5 22 GLU B CA 1
ATOM 1991 C C . GLU B 1 22 ? 11.188 -15.562 -13.047 1 98.5 22 GLU B C 1
ATOM 1993 O O . GLU B 1 22 ? 12.172 -15.891 -13.711 1 98.5 22 GLU B O 1
ATOM 1998 N N . TRP B 1 23 ? 10.578 -14.391 -13.195 1 98.25 23 TRP B N 1
ATOM 1999 C CA . TRP B 1 23 ? 11.078 -13.391 -14.133 1 98.25 23 TRP B CA 1
ATOM 2000 C C . TRP B 1 23 ? 12.484 -12.938 -13.75 1 98.25 23 TRP B C 1
ATOM 2002 O O . TRP B 1 23 ? 13.297 -12.617 -14.617 1 98.25 23 TRP B O 1
ATOM 2012 N N . LEU B 1 24 ? 12.742 -12.852 -12.43 1 97.94 24 LEU B N 1
ATOM 2013 C CA . LEU B 1 24 ? 14.023 -12.375 -11.906 1 97.94 24 LEU B CA 1
ATOM 2014 C C . LEU B 1 24 ? 15.141 -13.352 -12.25 1 97.94 24 LEU B C 1
ATOM 2016 O O . LEU B 1 24 ? 16.297 -12.945 -12.414 1 97.94 24 LEU B O 1
ATOM 2020 N N . ARG B 1 25 ? 14.852 -14.672 -12.305 1 97 25 ARG B N 1
ATOM 2021 C CA . ARG B 1 25 ? 15.75 -15.742 -12.719 1 97 25 ARG B CA 1
ATOM 2022 C C . ARG B 1 25 ? 16.922 -15.891 -11.742 1 97 25 ARG B C 1
ATOM 2024 O O . ARG B 1 25 ? 18.062 -16.109 -12.156 1 97 25 ARG B O 1
ATOM 2031 N N . LYS B 1 26 ? 16.766 -15.617 -10.5 1 97.31 26 LYS B N 1
ATOM 2032 C CA . LYS B 1 26 ? 17.688 -15.898 -9.406 1 97.31 26 LYS B CA 1
ATOM 2033 C C . LYS B 1 26 ? 17.172 -17.031 -8.516 1 97.31 26 LYS B C 1
ATOM 2035 O O . LYS B 1 26 ? 15.953 -17.172 -8.352 1 97.31 26 LYS B O 1
ATOM 2040 N N . PRO B 1 27 ? 18.047 -17.781 -8.016 1 97.94 27 PRO B N 1
ATOM 2041 C CA . PRO B 1 27 ? 17.609 -18.922 -7.207 1 97.94 27 PRO B CA 1
ATOM 2042 C C . PRO B 1 27 ? 16.75 -18.5 -6.012 1 97.94 27 PRO B C 1
ATOM 2044 O O . PRO B 1 27 ? 17.078 -17.516 -5.34 1 97.94 27 PRO B O 1
ATOM 2047 N N . TYR B 1 28 ? 15.703 -19.219 -5.773 1 98.25 28 TYR B N 1
ATOM 2048 C CA . TYR B 1 28 ? 14.828 -19 -4.629 1 98.25 28 TYR B CA 1
ATOM 2049 C C . TYR B 1 28 ? 14.156 -20.297 -4.203 1 98.25 28 TYR B C 1
ATOM 2051 O O . TYR B 1 28 ? 14.219 -21.297 -4.922 1 98.25 28 TYR B O 1
ATOM 2059 N N . ARG B 1 29 ? 13.57 -20.328 -3.049 1 98.5 29 ARG B N 1
ATOM 2060 C CA . ARG B 1 29 ? 12.773 -21.453 -2.541 1 98.5 29 ARG B CA 1
ATOM 2061 C C . ARG B 1 29 ? 11.352 -21 -2.229 1 98.5 29 ARG B C 1
ATOM 2063 O O . ARG B 1 29 ? 11.062 -19.812 -2.184 1 98.5 29 ARG B O 1
ATOM 2070 N N . LEU B 1 30 ? 10.516 -22.016 -2.133 1 98.19 30 LEU B N 1
ATOM 2071 C CA . LEU B 1 30 ? 9.109 -21.75 -1.863 1 98.19 30 LEU B CA 1
ATOM 2072 C C . LEU B 1 30 ? 8.633 -22.531 -0.648 1 98.19 30 LEU B C 1
ATOM 2074 O O . LEU B 1 30 ? 9.172 -23.609 -0.347 1 98.19 30 LEU B O 1
ATOM 2078 N N . CYS B 1 31 ? 7.727 -21.969 0.046 1 98.5 31 CYS B N 1
ATOM 2079 C CA . CYS B 1 31 ? 6.961 -22.641 1.094 1 98.5 31 CYS B CA 1
ATOM 2080 C C . CYS B 1 31 ? 5.469 -22.406 0.909 1 98.5 31 CYS B C 1
ATOM 2082 O O . CYS B 1 31 ? 5 -21.266 0.979 1 98.5 31 CYS B O 1
ATOM 2084 N N . ARG B 1 32 ? 4.793 -23.453 0.621 1 97.31 32 ARG B N 1
ATOM 2085 C CA . ARG B 1 32 ? 3.359 -23.375 0.351 1 97.31 32 ARG B CA 1
ATOM 2086 C C . ARG B 1 32 ? 2.553 -23.484 1.642 1 97.31 32 ARG B C 1
ATOM 2088 O O . ARG B 1 32 ? 2.803 -24.375 2.459 1 97.31 32 ARG B O 1
ATOM 2095 N N . VAL B 1 33 ? 1.559 -22.594 1.802 1 97.69 33 VAL B N 1
ATOM 2096 C CA . VAL B 1 33 ? 0.812 -22.562 3.055 1 97.69 33 VAL B CA 1
ATOM 2097 C C . VAL B 1 33 ? -0.687 -22.562 2.764 1 97.69 33 VAL B C 1
ATOM 2099 O O . VAL B 1 33 ? -1.173 -21.766 1.959 1 97.69 33 VAL B O 1
ATOM 2102 N N . ASP B 1 34 ? -1.45 -23.453 3.439 1 97.06 34 ASP B N 1
ATOM 2103 C CA . ASP B 1 34 ? -2.908 -23.484 3.396 1 97.06 34 ASP B CA 1
ATOM 2104 C C . ASP B 1 34 ? -3.506 -22.344 4.223 1 97.06 34 ASP B C 1
ATOM 2106 O O . ASP B 1 34 ? -3.441 -22.359 5.453 1 97.06 34 ASP B O 1
ATOM 2110 N N . MET B 1 35 ? -4.184 -21.438 3.582 1 95 35 MET B N 1
ATOM 2111 C CA . MET B 1 35 ? -4.648 -20.219 4.254 1 95 35 MET B CA 1
ATOM 2112 C C . MET B 1 35 ? -5.867 -20.516 5.117 1 95 35 MET B C 1
ATOM 2114 O O . MET B 1 35 ? -6.184 -19.75 6.027 1 95 35 MET B O 1
ATOM 2118 N N . LEU B 1 36 ? -6.547 -21.547 4.883 1 92.06 36 LEU B N 1
ATOM 2119 C CA . LEU B 1 36 ? -7.734 -21.891 5.648 1 92.06 36 LEU B CA 1
ATOM 2120 C C . LEU B 1 36 ? -7.395 -22.891 6.746 1 92.06 36 LEU B C 1
ATOM 2122 O O . LEU B 1 36 ? -8.25 -23.25 7.562 1 92.06 36 LEU B O 1
ATOM 2126 N N . GLY B 1 37 ? -6.094 -23.328 6.824 1 93.88 37 GLY B N 1
ATOM 2127 C CA . GLY B 1 37 ? -5.66 -24.312 7.801 1 93.88 37 GLY B CA 1
ATOM 2128 C C . GLY B 1 37 ? -4.371 -23.922 8.5 1 93.88 37 GLY B C 1
ATOM 2129 O O . GLY B 1 37 ? -4.395 -23.234 9.523 1 93.88 37 GLY B O 1
ATOM 2130 N N . GLU B 1 38 ? -3.244 -24.203 7.848 1 94.12 38 GLU B N 1
ATOM 2131 C CA . GLU B 1 38 ? -1.909 -24.047 8.414 1 94.12 38 GLU B CA 1
ATOM 2132 C C . GLU B 1 38 ? -1.672 -22.609 8.883 1 94.12 38 GLU B C 1
ATOM 2134 O O . GLU B 1 38 ? -1.073 -22.391 9.938 1 94.12 38 GLU B O 1
ATOM 2139 N N . MET B 1 39 ? -2.105 -21.734 8.078 1 94.06 39 MET B N 1
ATOM 2140 C CA . MET B 1 39 ? -1.837 -20.328 8.383 1 94.06 39 MET B CA 1
ATOM 2141 C C . MET B 1 39 ? -2.543 -19.906 9.664 1 94.06 39 MET B C 1
ATOM 2143 O O . MET B 1 39 ? -2.115 -18.953 10.328 1 94.06 39 MET B O 1
ATOM 2147 N N . ARG B 1 40 ? -3.561 -20.562 10.023 1 92.62 40 ARG B N 1
ATOM 2148 C CA . ARG B 1 40 ? -4.387 -20.156 11.156 1 92.62 40 ARG B CA 1
ATOM 2149 C C . ARG B 1 40 ? -3.857 -20.766 12.453 1 92.62 40 ARG B C 1
ATOM 2151 O O . ARG B 1 40 ? -4.293 -20.375 13.547 1 92.62 40 ARG B O 1
ATOM 2158 N N . LEU B 1 41 ? -2.936 -21.656 12.383 1 94.69 41 LEU B N 1
ATOM 2159 C CA . LEU B 1 41 ? -2.361 -22.281 13.57 1 94.69 41 LEU B CA 1
ATOM 2160 C C . LEU B 1 41 ? -1.476 -21.312 14.328 1 94.69 41 LEU B C 1
ATOM 2162 O O . LEU B 1 41 ? -0.809 -20.469 13.719 1 94.69 41 LEU B O 1
ATOM 2166 N N . PRO B 1 42 ? -1.404 -21.406 15.633 1 95.31 42 PRO B N 1
ATOM 2167 C CA . PRO B 1 42 ? -0.583 -20.516 16.453 1 95.31 42 PRO B CA 1
ATOM 2168 C C . PRO B 1 42 ? 0.891 -20.547 16.047 1 95.31 42 PRO B C 1
ATOM 2170 O O . PRO B 1 42 ? 1.579 -19.531 16.172 1 95.31 42 PRO B O 1
ATOM 2173 N N . SER B 1 43 ? 1.353 -21.656 15.562 1 95.88 43 SER B N 1
ATOM 2174 C CA . SER B 1 43 ? 2.762 -21.781 15.195 1 95.88 43 SER B CA 1
ATOM 2175 C C . SER B 1 43 ? 3.121 -20.812 14.07 1 95.88 43 SER B C 1
ATOM 2177 O O . SER B 1 43 ? 4.258 -20.344 13.992 1 95.88 43 SER B O 1
ATOM 2179 N N . TYR B 1 44 ? 2.135 -20.547 13.188 1 96.94 44 TYR B N 1
ATOM 2180 C CA . TYR B 1 44 ? 2.41 -19.656 12.062 1 96.94 44 TYR B CA 1
ATOM 2181 C C . TYR B 1 44 ? 2.717 -18.25 12.539 1 96.94 44 TYR B C 1
ATOM 2183 O O . TYR B 1 44 ? 3.416 -17.5 11.867 1 96.94 44 TYR B O 1
ATOM 2191 N N . ALA B 1 45 ? 2.227 -17.875 13.734 1 94.38 45 ALA B N 1
ATOM 2192 C CA . ALA B 1 45 ? 2.428 -16.531 14.297 1 94.38 45 ALA B CA 1
ATOM 2193 C C . ALA B 1 45 ? 3.91 -16.25 14.531 1 94.38 45 ALA B C 1
ATOM 2195 O O . ALA B 1 45 ? 4.32 -15.102 14.648 1 94.38 45 ALA B O 1
ATOM 2196 N N . ARG B 1 46 ? 4.746 -17.312 14.594 1 95.62 46 ARG B N 1
ATOM 2197 C CA . ARG B 1 46 ? 6.188 -17.156 14.773 1 95.62 46 ARG B CA 1
ATOM 2198 C C . ARG B 1 46 ? 6.844 -16.625 13.508 1 95.62 46 ARG B C 1
ATOM 2200 O O . ARG B 1 46 ? 7.965 -16.109 13.547 1 95.62 46 ARG B O 1
ATOM 2207 N N . ILE B 1 47 ? 6.152 -16.812 12.328 1 95.75 47 ILE B N 1
ATOM 2208 C CA . ILE B 1 47 ? 6.617 -16.266 11.055 1 95.75 47 ILE B CA 1
ATOM 2209 C C . ILE B 1 47 ? 5.949 -14.922 10.797 1 95.75 47 ILE B C 1
ATOM 2211 O O . ILE B 1 47 ? 6.625 -13.93 10.492 1 95.75 47 ILE B O 1
ATOM 2215 N N . ASN B 1 48 ? 4.664 -14.914 10.969 1 94 48 ASN B N 1
ATOM 2216 C CA . ASN B 1 48 ? 3.855 -13.719 10.781 1 94 48 ASN B CA 1
ATOM 2217 C C . ASN B 1 48 ? 2.719 -13.641 11.797 1 94 48 ASN B C 1
ATOM 2219 O O . ASN B 1 48 ? 1.685 -14.289 11.625 1 94 48 ASN B O 1
ATOM 2223 N N . PRO B 1 49 ? 2.803 -12.82 12.781 1 90.5 49 PRO B N 1
ATOM 2224 C CA . PRO B 1 49 ? 1.791 -12.734 13.836 1 90.5 49 PRO B CA 1
ATOM 2225 C C . PRO B 1 49 ? 0.423 -12.305 13.312 1 90.5 49 PRO B C 1
ATOM 2227 O O . PRO B 1 49 ? -0.587 -12.477 14 1 90.5 49 PRO B O 1
ATOM 2230 N N . ARG B 1 50 ? 0.35 -11.82 12.133 1 88.94 50 ARG B N 1
ATOM 2231 C CA . ARG B 1 50 ? -0.91 -11.375 11.547 1 88.94 50 ARG B CA 1
ATOM 2232 C C . ARG B 1 50 ? -1.642 -12.531 10.867 1 88.94 50 ARG B C 1
ATOM 2234 O O . ARG B 1 50 ? -2.785 -12.375 10.438 1 88.94 50 ARG B O 1
ATOM 2241 N N . HIS B 1 51 ? -0.951 -13.656 10.805 1 91.75 51 HIS B N 1
ATOM 2242 C CA . HIS B 1 51 ? -1.524 -14.828 10.156 1 91.75 51 HIS B CA 1
ATOM 2243 C C . HIS B 1 51 ? -1.952 -14.508 8.727 1 91.75 51 HIS B C 1
ATOM 2245 O O . HIS B 1 51 ? -3.08 -14.812 8.328 1 91.75 51 HIS B O 1
ATOM 2251 N N . GLU B 1 52 ? -1.01 -13.93 8.023 1 92.56 52 GLU B N 1
ATOM 2252 C CA . GLU B 1 52 ? -1.242 -13.586 6.621 1 92.56 52 GLU B CA 1
ATOM 2253 C C . GLU B 1 52 ? -0.09 -14.055 5.738 1 92.56 52 GLU B C 1
ATOM 2255 O O . GLU B 1 52 ? 1.006 -14.328 6.23 1 92.56 52 GLU B O 1
ATOM 2260 N N . THR B 1 53 ? -0.333 -14.305 4.559 1 95.06 53 THR B N 1
ATOM 2261 C CA . THR B 1 53 ? 0.641 -14.422 3.479 1 95.06 53 THR B CA 1
ATOM 2262 C C . THR B 1 53 ? 0.576 -13.211 2.555 1 95.06 53 THR B C 1
ATOM 2264 O O . THR B 1 53 ? -0.454 -12.539 2.477 1 95.06 53 THR B O 1
ATOM 2267 N N . PRO B 1 54 ? 1.613 -12.789 1.982 1 97.5 54 PRO B N 1
ATOM 2268 C CA . PRO B 1 54 ? 2.904 -13.484 1.896 1 97.5 54 PRO B CA 1
ATOM 2269 C C . PRO B 1 54 ? 3.82 -13.164 3.074 1 97.5 54 PRO B C 1
ATOM 2271 O O . PRO B 1 54 ? 3.615 -12.172 3.773 1 97.5 54 PRO B O 1
ATOM 2274 N N . ALA B 1 55 ? 4.738 -14 3.336 1 98.25 55 ALA B N 1
ATOM 2275 C CA . ALA B 1 55 ? 5.961 -13.75 4.098 1 98.25 55 ALA B CA 1
ATOM 2276 C C . ALA B 1 55 ? 7.195 -14.164 3.301 1 98.25 55 ALA B C 1
ATOM 2278 O O . ALA B 1 55 ? 7.098 -14.961 2.363 1 98.25 55 ALA B O 1
ATOM 2279 N N . PHE B 1 56 ? 8.289 -13.586 3.568 1 98.75 56 PHE B N 1
ATOM 2280 C CA . PHE B 1 56 ? 9.508 -13.75 2.787 1 98.75 56 PHE B CA 1
ATOM 2281 C C . PHE B 1 56 ? 10.727 -13.82 3.699 1 98.75 56 PHE B C 1
ATOM 2283 O O . PHE B 1 56 ? 11 -12.875 4.449 1 98.75 56 PHE B O 1
ATOM 2290 N N . VAL B 1 57 ? 11.422 -14.992 3.684 1 98.62 57 VAL B N 1
ATOM 2291 C CA . VAL B 1 57 ? 12.695 -15.102 4.395 1 98.62 57 VAL B CA 1
ATOM 2292 C C . VAL B 1 57 ? 13.836 -14.664 3.48 1 98.62 57 VAL B C 1
ATOM 2294 O O . VAL B 1 57 ? 14.094 -15.297 2.455 1 98.62 57 VAL B O 1
ATOM 2297 N N . THR B 1 58 ? 14.531 -13.641 3.822 1 98.12 58 THR B N 1
ATOM 2298 C CA . THR B 1 58 ? 15.602 -13.07 3.008 1 98.12 58 THR B CA 1
ATOM 2299 C C . THR B 1 58 ? 16.828 -13.977 3.027 1 98.12 58 THR B C 1
ATOM 2301 O O . THR B 1 58 ? 16.875 -14.961 3.773 1 98.12 58 THR B O 1
ATOM 2304 N N . ASP B 1 59 ? 17.828 -13.57 2.256 1 96.88 59 ASP B N 1
ATOM 2305 C CA . ASP B 1 59 ? 19.062 -14.344 2.16 1 96.88 59 ASP B CA 1
ATOM 2306 C C . ASP B 1 59 ? 19.844 -14.289 3.469 1 96.88 59 ASP B C 1
ATOM 2308 O O . ASP B 1 59 ? 20.75 -15.086 3.684 1 96.88 59 ASP B O 1
ATOM 2312 N N . LYS B 1 60 ? 19.469 -13.414 4.336 1 96.62 60 LYS B N 1
ATOM 2313 C CA . LYS B 1 60 ? 20.141 -13.289 5.629 1 96.62 60 LYS B CA 1
ATOM 2314 C C . LYS B 1 60 ? 19.281 -13.859 6.75 1 96.62 60 LYS B C 1
ATOM 2316 O O . LYS B 1 60 ? 19.578 -13.656 7.93 1 96.62 60 LYS B O 1
ATOM 2321 N N . GLY B 1 61 ? 18.156 -14.414 6.395 1 96.75 61 GLY B N 1
ATOM 2322 C CA . GLY B 1 61 ? 17.359 -15.156 7.359 1 96.75 61 GLY B CA 1
ATOM 2323 C C . GLY B 1 61 ? 16.328 -14.297 8.062 1 96.75 61 GLY B C 1
ATOM 2324 O O . GLY B 1 61 ? 15.711 -14.727 9.039 1 96.75 61 GLY B O 1
ATOM 2325 N N . ARG B 1 62 ? 16.109 -13.102 7.652 1 96.19 62 ARG B N 1
ATOM 2326 C CA . ARG B 1 62 ? 15.125 -12.211 8.25 1 96.19 62 ARG B CA 1
ATOM 2327 C C . ARG B 1 62 ? 13.766 -12.367 7.566 1 96.19 62 ARG B C 1
ATOM 2329 O O . ARG B 1 62 ? 13.695 -12.5 6.344 1 96.19 62 ARG B O 1
ATOM 2336 N N . VAL B 1 63 ? 12.703 -12.281 8.328 1 97.25 63 VAL B N 1
ATOM 2337 C CA . VAL B 1 63 ? 11.359 -12.422 7.777 1 97.25 63 VAL B CA 1
ATOM 2338 C C . VAL B 1 63 ? 10.812 -11.047 7.395 1 97.25 63 VAL B C 1
ATOM 2340 O O . VAL B 1 63 ? 10.875 -10.102 8.188 1 97.25 63 VAL B O 1
ATOM 2343 N N . LEU B 1 64 ? 10.336 -10.953 6.242 1 97.44 64 LEU B N 1
ATOM 2344 C CA . LEU B 1 64 ? 9.711 -9.758 5.688 1 97.44 64 LEU B CA 1
ATOM 2345 C C . LEU B 1 64 ? 8.289 -10.055 5.219 1 97.44 64 LEU B C 1
ATOM 2347 O O . LEU B 1 64 ? 8.047 -11.07 4.559 1 97.44 64 LEU B O 1
ATOM 2351 N N . THR B 1 65 ? 7.344 -9.188 5.602 1 96.62 65 THR B N 1
ATOM 2352 C CA . THR B 1 65 ? 5.965 -9.352 5.152 1 96.62 65 THR B CA 1
ATOM 2353 C C . THR B 1 65 ? 5.535 -8.172 4.289 1 96.62 65 THR B C 1
ATOM 2355 O O . THR B 1 65 ? 6.301 -7.223 4.094 1 96.62 65 THR B O 1
ATOM 2358 N N . GLU B 1 66 ? 4.297 -8.203 3.793 1 97 66 GLU B N 1
ATOM 2359 C CA . GLU B 1 66 ? 3.701 -7.188 2.926 1 97 66 GLU B CA 1
ATOM 2360 C C . GLU B 1 66 ? 4.195 -7.332 1.489 1 97 66 GLU B C 1
ATOM 2362 O O . GLU B 1 66 ? 5.402 -7.312 1.238 1 97 66 GLU B O 1
ATOM 2367 N N . ASN B 1 67 ? 3.301 -7.375 0.556 1 97.5 67 ASN B N 1
ATOM 2368 C CA . ASN B 1 67 ? 3.631 -7.492 -0.86 1 97.5 67 ASN B CA 1
ATOM 2369 C C . ASN B 1 67 ? 4.578 -6.379 -1.307 1 97.5 67 ASN B C 1
ATOM 2371 O O . ASN B 1 67 ? 5.578 -6.641 -1.975 1 97.5 67 ASN B O 1
ATOM 2375 N N . MET B 1 68 ? 4.344 -5.184 -0.844 1 97.06 68 MET B N 1
ATOM 2376 C CA . MET B 1 68 ? 5.109 -4.031 -1.305 1 97.06 68 MET B CA 1
ATOM 2377 C C . MET B 1 68 ? 6.535 -4.066 -0.756 1 97.06 68 MET B C 1
ATOM 2379 O O . MET B 1 68 ? 7.477 -3.656 -1.436 1 97.06 68 MET B O 1
ATOM 2383 N N . ALA B 1 69 ? 6.668 -4.496 0.468 1 97.75 69 ALA B N 1
ATOM 2384 C CA . ALA B 1 69 ? 8 -4.59 1.052 1 97.75 69 ALA B CA 1
ATOM 2385 C C . ALA B 1 69 ? 8.828 -5.676 0.364 1 97.75 69 ALA B C 1
ATOM 2387 O O . ALA B 1 69 ? 10.008 -5.48 0.076 1 97.75 69 ALA B O 1
ATOM 2388 N N . ILE B 1 70 ? 8.195 -6.816 0.085 1 98.62 70 ILE B N 1
ATOM 2389 C CA . ILE B 1 70 ? 8.867 -7.91 -0.597 1 98.62 70 ILE B CA 1
ATOM 2390 C C . ILE B 1 70 ? 9.242 -7.484 -2.014 1 98.62 70 ILE B C 1
ATOM 2392 O O . ILE B 1 70 ? 10.375 -7.711 -2.459 1 98.62 70 ILE B O 1
ATOM 2396 N N . ALA B 1 71 ? 8.312 -6.82 -2.689 1 98.19 71 ALA B N 1
ATOM 2397 C CA . ALA B 1 71 ? 8.602 -6.297 -4.02 1 98.19 71 ALA B CA 1
ATOM 2398 C C . ALA B 1 71 ? 9.766 -5.316 -3.982 1 98.19 71 ALA B C 1
ATOM 2400 O O . ALA B 1 71 ? 10.625 -5.324 -4.871 1 98.19 71 ALA B O 1
ATOM 2401 N N . GLY B 1 72 ? 9.773 -4.449 -2.947 1 97.25 72 GLY B N 1
ATOM 2402 C CA . GLY B 1 72 ? 10.883 -3.523 -2.787 1 97.25 72 GLY B CA 1
ATOM 2403 C C . GLY B 1 72 ? 12.219 -4.223 -2.582 1 97.25 72 GLY B C 1
ATOM 2404 O O . GLY B 1 72 ? 13.242 -3.785 -3.113 1 97.25 72 GLY B O 1
ATOM 2405 N N . TRP B 1 73 ? 12.211 -5.258 -1.819 1 98.38 73 TRP B N 1
ATOM 2406 C CA . TRP B 1 73 ? 13.414 -6.047 -1.593 1 98.38 73 TRP B CA 1
ATOM 2407 C C . TRP B 1 73 ? 13.938 -6.625 -2.902 1 98.38 73 TRP B C 1
ATOM 2409 O O . TRP B 1 73 ? 15.141 -6.539 -3.189 1 98.38 73 TRP B O 1
ATOM 2419 N N . LEU B 1 74 ? 13.078 -7.184 -3.715 1 98.44 74 LEU B N 1
ATOM 2420 C CA . LEU B 1 74 ? 13.445 -7.754 -5.004 1 98.44 74 LEU B CA 1
ATOM 2421 C C . LEU B 1 74 ? 14 -6.68 -5.934 1 98.44 74 LEU B C 1
ATOM 2423 O O . LEU B 1 74 ? 15.039 -6.875 -6.57 1 98.44 74 LEU B O 1
ATOM 2427 N N . ALA B 1 75 ? 13.344 -5.539 -5.969 1 97.81 75 ALA B N 1
ATOM 2428 C CA . ALA B 1 75 ? 13.75 -4.457 -6.863 1 97.81 75 ALA B CA 1
ATOM 2429 C C . ALA B 1 75 ? 15.148 -3.951 -6.508 1 97.81 75 ALA B C 1
ATOM 2431 O O . ALA B 1 75 ? 15.961 -3.689 -7.398 1 97.81 75 ALA B O 1
ATOM 2432 N N . ALA B 1 76 ? 15.398 -3.816 -5.203 1 96.56 76 ALA B N 1
ATOM 2433 C CA . ALA B 1 76 ? 16.688 -3.295 -4.738 1 96.56 76 ALA B CA 1
ATOM 2434 C C . ALA B 1 76 ? 17.828 -4.234 -5.113 1 96.56 76 ALA B C 1
ATOM 2436 O O . ALA B 1 76 ? 18.969 -3.805 -5.238 1 96.56 76 ALA B O 1
ATOM 2437 N N . ARG B 1 77 ? 17.531 -5.449 -5.379 1 96.81 77 ARG B N 1
ATOM 2438 C CA . ARG B 1 77 ? 18.547 -6.457 -5.629 1 96.81 77 ARG B CA 1
ATOM 2439 C C . ARG B 1 77 ? 18.484 -6.965 -7.066 1 96.81 77 ARG B C 1
ATOM 2441 O O . ARG B 1 77 ? 19.141 -7.945 -7.418 1 96.81 77 ARG B O 1
ATOM 2448 N N . ASP B 1 78 ? 17.672 -6.324 -7.879 1 97.56 78 ASP B N 1
ATOM 2449 C CA . ASP B 1 78 ? 17.531 -6.609 -9.305 1 97.56 78 ASP B CA 1
ATOM 2450 C C . ASP B 1 78 ? 18.594 -5.871 -10.117 1 97.56 78 ASP B C 1
ATOM 2452 O O . ASP B 1 78 ? 18.281 -4.965 -10.883 1 97.56 78 ASP B O 1
ATOM 2456 N N . GLY B 1 79 ? 19.812 -6.34 -10.062 1 95.69 79 GLY B N 1
ATOM 2457 C CA . GLY B 1 79 ? 20.938 -5.684 -10.703 1 95.69 79 GLY B CA 1
ATOM 2458 C C . GLY B 1 79 ? 20.797 -5.613 -12.211 1 95.69 79 GLY B C 1
ATOM 2459 O O . GLY B 1 79 ? 21.281 -4.668 -12.844 1 95.69 79 GLY B O 1
ATOM 2460 N N . GLU B 1 80 ? 20.109 -6.492 -12.844 1 96.75 80 GLU B N 1
ATOM 2461 C CA . GLU B 1 80 ? 19.969 -6.551 -14.297 1 96.75 80 GLU B CA 1
ATOM 2462 C C . GLU B 1 80 ? 18.688 -5.875 -14.758 1 96.75 80 GLU B C 1
ATOM 2464 O O . GLU B 1 80 ? 18.422 -5.805 -15.961 1 96.75 80 GLU B O 1
ATOM 2469 N N . ARG B 1 81 ? 17.922 -5.406 -13.859 1 96.75 81 ARG B N 1
ATOM 2470 C CA . ARG B 1 81 ? 16.656 -4.711 -14.133 1 96.75 81 ARG B CA 1
ATOM 2471 C C . ARG B 1 81 ? 15.719 -5.586 -14.953 1 96.75 81 ARG B C 1
ATOM 2473 O O . ARG B 1 81 ? 15.164 -5.133 -15.953 1 96.75 81 ARG B O 1
ATOM 2480 N N . ARG B 1 82 ? 15.578 -6.812 -14.539 1 97.19 82 ARG B N 1
ATOM 2481 C CA . ARG B 1 82 ? 14.711 -7.758 -15.227 1 97.19 82 ARG B CA 1
ATOM 2482 C C . ARG B 1 82 ? 13.242 -7.496 -14.906 1 97.19 82 ARG B C 1
ATOM 2484 O O . ARG B 1 82 ? 12.367 -7.73 -15.734 1 97.19 82 ARG B O 1
ATOM 2491 N N . ILE B 1 83 ? 13.016 -7 -13.664 1 98.12 83 ILE B N 1
ATOM 2492 C CA . ILE B 1 83 ? 11.625 -6.863 -13.234 1 98.12 83 ILE B CA 1
ATOM 2493 C C . ILE B 1 83 ? 11.391 -5.445 -12.719 1 98.12 83 ILE B C 1
ATOM 2495 O O . ILE B 1 83 ? 10.352 -5.164 -12.117 1 98.12 83 ILE B O 1
ATOM 2499 N N . SER B 1 84 ? 12.336 -4.598 -12.797 1 97.75 84 SER B N 1
ATOM 2500 C CA . SER B 1 84 ? 12.258 -3.221 -12.32 1 97.75 84 SER B CA 1
ATOM 2501 C C . SER B 1 84 ? 13.102 -2.287 -13.188 1 97.75 84 SER B C 1
ATOM 2503 O O . SER B 1 84 ? 13.453 -2.631 -14.312 1 97.75 84 SER B O 1
ATOM 2505 N N . PHE B 1 85 ? 13.258 -1.046 -12.734 1 97.31 85 PHE B N 1
ATOM 2506 C CA . PHE B 1 85 ? 13.992 -0.016 -13.461 1 97.31 85 PHE B CA 1
ATOM 2507 C C . PHE B 1 85 ? 15.008 0.667 -12.555 1 97.31 85 PHE B C 1
ATOM 2509 O O . PHE B 1 85 ? 15.031 0.422 -11.344 1 97.31 85 PHE B O 1
ATOM 2516 N N . ASP B 1 86 ? 15.867 1.44 -13.211 1 96.19 86 ASP B N 1
ATOM 2517 C CA . ASP B 1 86 ? 16.797 2.252 -12.414 1 96.19 86 ASP B CA 1
ATOM 2518 C C . ASP B 1 86 ? 16.031 3.16 -11.453 1 96.19 86 ASP B C 1
ATOM 2520 O O . ASP B 1 86 ? 15.102 3.859 -11.852 1 96.19 86 ASP B O 1
ATOM 2524 N N . PRO B 1 87 ? 16.391 3.211 -10.172 1 93.12 87 PRO B N 1
ATOM 2525 C CA . PRO B 1 87 ? 15.609 3.893 -9.141 1 93.12 87 PRO B CA 1
ATOM 2526 C C . PRO B 1 87 ? 15.391 5.375 -9.445 1 93.12 87 PRO B C 1
ATOM 2528 O O . PRO B 1 87 ? 14.406 5.965 -8.984 1 93.12 87 PRO B O 1
ATOM 2531 N N . LEU B 1 88 ? 16.219 6.035 -10.227 1 95.25 88 LEU B N 1
ATOM 2532 C CA . LEU B 1 88 ? 16.078 7.465 -10.469 1 95.25 88 LEU B CA 1
ATOM 2533 C C . LEU B 1 88 ? 15.414 7.73 -11.812 1 95.25 88 LEU B C 1
ATOM 2535 O O . LEU B 1 88 ? 15.227 8.883 -12.195 1 95.25 88 LEU B O 1
ATOM 2539 N N . SER B 1 89 ? 14.93 6.656 -12.477 1 96.38 89 SER B N 1
ATOM 2540 C CA . SER B 1 89 ? 14.32 6.809 -13.789 1 96.38 89 SER B CA 1
ATOM 2541 C C . SER B 1 89 ? 12.828 7.117 -13.68 1 96.38 89 SER B C 1
ATOM 2543 O O . SER B 1 89 ? 12.188 6.746 -12.695 1 96.38 89 SER B O 1
ATOM 2545 N N . PRO B 1 90 ? 12.289 7.781 -14.688 1 95.31 90 PRO B N 1
ATOM 2546 C CA . PRO B 1 90 ? 10.844 8.008 -14.695 1 95.31 90 PRO B CA 1
ATOM 2547 C C . PRO B 1 90 ? 10.047 6.715 -14.773 1 95.31 90 PRO B C 1
ATOM 2549 O O . PRO B 1 90 ? 8.93 6.641 -14.25 1 95.31 90 PRO B O 1
ATOM 2552 N N . GLU B 1 91 ? 10.609 5.688 -15.375 1 95.81 91 GLU B N 1
ATOM 2553 C CA . GLU B 1 91 ? 9.945 4.387 -15.453 1 95.81 91 GLU B CA 1
ATOM 2554 C C . GLU B 1 91 ? 9.781 3.77 -14.062 1 95.81 91 GLU B C 1
ATOM 2556 O O . GLU B 1 91 ? 8.758 3.16 -13.766 1 95.81 91 GLU B O 1
ATOM 2561 N N . ALA B 1 92 ? 10.844 3.963 -13.25 1 97 92 ALA B N 1
ATOM 2562 C CA . ALA B 1 92 ? 10.758 3.461 -11.883 1 97 92 ALA B CA 1
ATOM 2563 C C . ALA B 1 92 ? 9.664 4.191 -11.102 1 97 92 ALA B C 1
ATOM 2565 O O . ALA B 1 92 ? 8.891 3.568 -10.367 1 97 92 ALA B O 1
ATOM 2566 N N . ASP B 1 93 ? 9.578 5.5 -11.273 1 97.12 93 ASP B N 1
ATOM 2567 C CA . ASP B 1 93 ? 8.539 6.285 -10.609 1 97.12 93 ASP B CA 1
ATOM 2568 C C . ASP B 1 93 ? 7.148 5.82 -11.016 1 97.12 93 ASP B C 1
ATOM 2570 O O . ASP B 1 93 ? 6.273 5.637 -10.164 1 97.12 93 ASP B O 1
ATOM 2574 N N . ARG B 1 94 ? 6.996 5.625 -12.273 1 96 94 ARG B N 1
ATOM 2575 C CA . ARG B 1 94 ? 5.711 5.18 -12.805 1 96 94 ARG B CA 1
ATOM 2576 C C . ARG B 1 94 ? 5.371 3.779 -12.312 1 96 94 ARG B C 1
ATOM 2578 O O . ARG B 1 94 ? 4.219 3.496 -11.984 1 96 94 ARG B O 1
ATOM 2585 N N . MET B 1 95 ? 6.328 2.924 -12.273 1 97 95 MET B N 1
ATOM 2586 C CA . MET B 1 95 ? 6.109 1.575 -11.758 1 97 95 MET B CA 1
ATOM 2587 C C . MET B 1 95 ? 5.641 1.613 -10.305 1 97 95 MET B C 1
ATOM 2589 O O . MET B 1 95 ? 4.668 0.952 -9.945 1 97 95 MET B O 1
ATOM 2593 N N . HIS B 1 96 ? 6.301 2.428 -9.516 1 97.44 96 HIS B N 1
ATOM 2594 C CA . HIS B 1 96 ? 5.926 2.541 -8.109 1 97.44 96 HIS B CA 1
ATOM 2595 C C . HIS B 1 96 ? 4.52 3.111 -7.961 1 97.44 96 HIS B C 1
ATOM 2597 O O . HIS B 1 96 ? 3.779 2.717 -7.059 1 97.44 96 HIS B O 1
ATOM 2603 N N . GLN B 1 97 ? 4.188 4.031 -8.812 1 96.94 97 GLN B N 1
ATOM 2604 C CA . GLN B 1 97 ? 2.844 4.598 -8.805 1 96.94 97 GLN B CA 1
ATOM 2605 C C . GLN B 1 97 ? 1.791 3.529 -9.078 1 96.94 97 GLN B C 1
ATOM 2607 O O . GLN B 1 97 ? 0.791 3.436 -8.367 1 96.94 97 GLN B O 1
ATOM 2612 N N . LEU B 1 98 ? 2.014 2.734 -10.078 1 96.88 98 LEU B N 1
ATOM 2613 C CA . LEU B 1 98 ? 1.075 1.68 -10.445 1 96.88 98 LEU B CA 1
ATOM 2614 C C . LEU B 1 98 ? 1.015 0.604 -9.367 1 96.88 98 LEU B C 1
ATOM 2616 O O . LEU B 1 98 ? -0.068 0.128 -9.023 1 96.88 98 LEU B O 1
ATOM 2620 N N . MET B 1 99 ? 2.193 0.241 -8.836 1 97.88 99 MET B N 1
ATOM 2621 C CA . MET B 1 99 ? 2.242 -0.718 -7.734 1 97.88 99 MET B CA 1
ATOM 2622 C C . MET B 1 99 ? 1.435 -0.219 -6.539 1 97.88 99 MET B C 1
ATOM 2624 O O . MET B 1 99 ? 0.666 -0.976 -5.945 1 97.88 99 MET B O 1
ATOM 2628 N N . ALA B 1 100 ? 1.648 1.007 -6.242 1 97.5 100 ALA B N 1
ATOM 2629 C CA . ALA B 1 100 ? 0.958 1.603 -5.098 1 97.5 100 ALA B CA 1
ATOM 2630 C C . ALA B 1 100 ? -0.552 1.622 -5.32 1 97.5 100 ALA B C 1
ATOM 2632 O O . ALA B 1 100 ? -1.322 1.278 -4.422 1 97.5 100 ALA B O 1
ATOM 2633 N N . PHE B 1 101 ? -0.981 2.039 -6.547 1 97.12 101 PHE B N 1
ATOM 2634 C CA . PHE B 1 101 ? -2.398 2.043 -6.895 1 97.12 101 PHE B CA 1
ATOM 2635 C C . PHE B 1 101 ? -2.998 0.651 -6.727 1 97.12 101 PHE B C 1
ATOM 2637 O O . PHE B 1 101 ? -4.059 0.495 -6.117 1 97.12 101 PHE B O 1
ATOM 2644 N N . VAL B 1 102 ? -2.32 -0.372 -7.191 1 97.31 102 VAL B N 1
ATOM 2645 C CA . VAL B 1 102 ? -2.801 -1.748 -7.141 1 97.31 102 VAL B CA 1
ATOM 2646 C C . VAL B 1 102 ? -2.84 -2.232 -5.695 1 97.31 102 VAL B C 1
ATOM 2648 O O . VAL B 1 102 ? -3.84 -2.801 -5.25 1 97.31 102 VAL B O 1
ATOM 2651 N N . ASN B 1 103 ? -1.808 -1.954 -4.98 1 94.75 103 ASN B N 1
ATOM 2652 C CA . ASN B 1 103 ? -1.651 -2.488 -3.631 1 94.75 103 ASN B CA 1
ATOM 2653 C C . ASN B 1 103 ? -2.631 -1.844 -2.656 1 94.75 103 ASN B C 1
ATOM 2655 O O . ASN B 1 103 ? -3.066 -2.479 -1.694 1 94.75 103 ASN B O 1
ATOM 2659 N N . THR B 1 104 ? -2.961 -0.595 -2.859 1 93.38 104 THR B N 1
ATOM 2660 C CA . THR B 1 104 ? -3.83 0.102 -1.919 1 93.38 104 THR B CA 1
ATOM 2661 C C . THR B 1 104 ? -5.293 -0.029 -2.336 1 93.38 104 THR B C 1
ATOM 2663 O O . THR B 1 104 ? -5.938 -1.04 -2.051 1 93.38 104 THR B O 1
ATOM 2666 N N . GLY B 1 105 ? -5.734 0.849 -3.178 1 92.31 105 GLY B N 1
ATOM 2667 C CA . GLY B 1 105 ? -7.152 0.949 -3.477 1 92.31 105 GLY B CA 1
ATOM 2668 C C . GLY B 1 105 ? -7.688 -0.244 -4.246 1 92.31 105 GLY B C 1
ATOM 2669 O O . GLY B 1 105 ? -8.805 -0.701 -3.998 1 92.31 105 GLY B O 1
ATOM 2670 N N . PHE B 1 106 ? -6.922 -0.74 -5.223 1 97.19 106 PHE B N 1
ATOM 2671 C CA . PHE B 1 106 ? -7.398 -1.835 -6.059 1 97.19 106 PHE B CA 1
ATOM 2672 C C . PHE B 1 106 ? -7.57 -3.109 -5.242 1 97.19 106 PHE B C 1
ATOM 2674 O O . PHE B 1 106 ? -8.625 -3.738 -5.273 1 97.19 106 PHE B O 1
ATOM 2681 N N . THR B 1 107 ? -6.578 -3.496 -4.461 1 97.12 107 THR B N 1
ATOM 2682 C CA . THR B 1 107 ? -6.633 -4.676 -3.607 1 97.12 107 THR B CA 1
ATOM 2683 C C . THR B 1 107 ? -7.684 -4.504 -2.514 1 97.12 107 THR B C 1
ATOM 2685 O O . THR B 1 107 ? -8.492 -5.406 -2.275 1 97.12 107 THR B O 1
ATOM 2688 N N . ALA B 1 108 ? -7.742 -3.342 -1.872 1 96.25 108 ALA B N 1
ATOM 2689 C CA . ALA B 1 108 ? -8.641 -3.082 -0.75 1 96.25 108 ALA B CA 1
ATOM 2690 C C . ALA B 1 108 ? -10.102 -3.141 -1.192 1 96.25 108 ALA B C 1
ATOM 2692 O O . ALA B 1 108 ? -10.992 -3.42 -0.384 1 96.25 108 ALA B O 1
ATOM 2693 N N . ALA B 1 109 ? -10.344 -2.898 -2.451 1 97.62 109 ALA B N 1
ATOM 2694 C CA . ALA B 1 109 ? -11.711 -2.904 -2.971 1 97.62 109 ALA B CA 1
ATOM 2695 C C . ALA B 1 109 ? -12.367 -4.27 -2.773 1 97.62 109 ALA B C 1
ATOM 2697 O O . ALA B 1 109 ? -13.586 -4.363 -2.646 1 97.62 109 ALA B O 1
ATOM 2698 N N . PHE B 1 110 ? -11.57 -5.32 -2.668 1 98.06 110 PHE B N 1
ATOM 2699 C CA . PHE B 1 110 ? -12.086 -6.68 -2.557 1 98.06 110 PHE B CA 1
ATOM 2700 C C . PHE B 1 110 ? -12.312 -7.055 -1.098 1 98.06 110 PHE B C 1
ATOM 2702 O O . PHE B 1 110 ? -12.969 -8.055 -0.803 1 98.06 110 PHE B O 1
ATOM 2709 N N . SER B 1 111 ? -11.797 -6.289 -0.134 1 97 111 SER B N 1
ATOM 2710 C CA . SER B 1 111 ? -11.773 -6.648 1.28 1 97 111 SER B CA 1
ATOM 2711 C C . SER B 1 111 ? -13.18 -6.898 1.809 1 97 111 SER B C 1
ATOM 2713 O O . SER B 1 111 ? -13.422 -7.871 2.527 1 97 111 SER B O 1
ATOM 2715 N N . PRO B 1 112 ? -14.203 -6.035 1.459 1 97.88 112 PRO B N 1
ATOM 2716 C CA . PRO B 1 112 ? -15.555 -6.312 1.963 1 97.88 112 PRO B CA 1
ATOM 2717 C C . PRO B 1 112 ? -16.109 -7.633 1.437 1 97.88 112 PRO B C 1
ATOM 2719 O O . PRO B 1 112 ? -16.875 -8.312 2.141 1 97.88 112 PRO B O 1
ATOM 2722 N N . LEU B 1 113 ? -15.766 -7.98 0.198 1 98.19 113 LEU B N 1
ATOM 2723 C CA . LEU B 1 113 ? -16.25 -9.227 -0.387 1 98.19 113 LEU B CA 1
ATOM 2724 C C . LEU B 1 113 ? -15.648 -10.438 0.32 1 98.19 113 LEU B C 1
ATOM 2726 O O . LEU B 1 113 ? -16.359 -11.398 0.625 1 98.19 113 LEU B O 1
ATOM 2730 N N . TRP B 1 114 ? -14.359 -10.391 0.612 1 96.5 114 TRP B N 1
ATOM 2731 C CA . TRP B 1 114 ? -13.719 -11.453 1.373 1 96.5 114 TRP B CA 1
ATOM 2732 C C . TRP B 1 114 ? -14.32 -11.555 2.773 1 96.5 114 TRP B C 1
ATOM 2734 O O . TRP B 1 114 ? -14.578 -12.656 3.264 1 96.5 114 TRP B O 1
ATOM 2744 N N . ALA B 1 115 ? -14.531 -10.391 3.434 1 95.69 115 ALA B N 1
ATOM 2745 C CA . ALA B 1 115 ? -15.086 -10.367 4.785 1 95.69 115 ALA B CA 1
ATOM 2746 C C . ALA B 1 115 ? -16.469 -11 4.82 1 95.69 115 ALA B C 1
ATOM 2748 O O . ALA B 1 115 ? -16.797 -11.766 5.734 1 95.69 115 ALA B O 1
ATOM 2749 N N . ALA B 1 116 ? -17.281 -10.664 3.832 1 96.75 116 ALA B N 1
ATOM 2750 C CA . ALA B 1 116 ? -18.625 -11.227 3.752 1 96.75 116 ALA B CA 1
ATOM 2751 C C . ALA B 1 116 ? -18.578 -12.742 3.584 1 96.75 116 ALA B C 1
ATOM 2753 O O . ALA B 1 116 ? -19.391 -13.469 4.172 1 96.75 116 ALA B O 1
ATOM 2754 N N . LEU B 1 117 ? -17.641 -13.188 2.826 1 93.81 117 LEU B N 1
ATOM 2755 C CA . LEU B 1 117 ? -17.516 -14.609 2.518 1 93.81 117 LEU B CA 1
ATOM 2756 C C . LEU B 1 117 ? -17 -15.383 3.727 1 93.81 117 LEU B C 1
ATOM 2758 O O . LEU B 1 117 ? -17.453 -16.5 3.986 1 93.81 117 LEU B O 1
ATOM 2762 N N . GLU B 1 118 ? -16.094 -14.797 4.5 1 90.38 118 GLU B N 1
ATOM 2763 C CA . GLU B 1 118 ? -15.367 -15.516 5.539 1 90.38 118 GLU B CA 1
ATOM 2764 C C . GLU B 1 118 ? -15.992 -15.289 6.91 1 90.38 118 GLU B C 1
ATOM 2766 O O . GLU B 1 118 ? -15.492 -15.797 7.918 1 90.38 118 GLU B O 1
ATOM 2771 N N . MET B 1 119 ? -17.094 -14.586 6.938 1 91.44 119 MET B N 1
ATOM 2772 C CA . MET B 1 119 ? -17.719 -14.273 8.219 1 91.44 119 MET B CA 1
ATOM 2773 C C . MET B 1 119 ? -18.094 -15.555 8.961 1 91.44 119 MET B C 1
ATOM 2775 O O . MET B 1 119 ? -18.828 -16.391 8.438 1 91.44 119 MET B O 1
ATOM 2779 N N . GLN B 1 120 ? -17.578 -15.672 10.109 1 85.81 120 GLN B N 1
ATOM 2780 C CA . GLN B 1 120 ? -17.75 -16.891 10.891 1 85.81 120 GLN B CA 1
ATOM 2781 C C . GLN B 1 120 ? -19.172 -17.031 11.398 1 85.81 120 GLN B C 1
ATOM 2783 O O . GLN B 1 120 ? -19.781 -18.109 11.289 1 85.81 120 GLN B O 1
ATOM 2788 N N . THR B 1 121 ? -19.672 -15.922 12.086 1 89.31 121 THR B N 1
ATOM 2789 C CA . THR B 1 121 ? -21.062 -15.891 12.531 1 89.31 121 THR B CA 1
ATOM 2790 C C . THR B 1 121 ? -21.938 -15.203 11.5 1 89.31 121 THR B C 1
ATOM 2792 O O . THR B 1 121 ? -21.781 -14.016 11.219 1 89.31 121 THR B O 1
ATOM 2795 N N . PRO B 1 122 ? -22.859 -16 11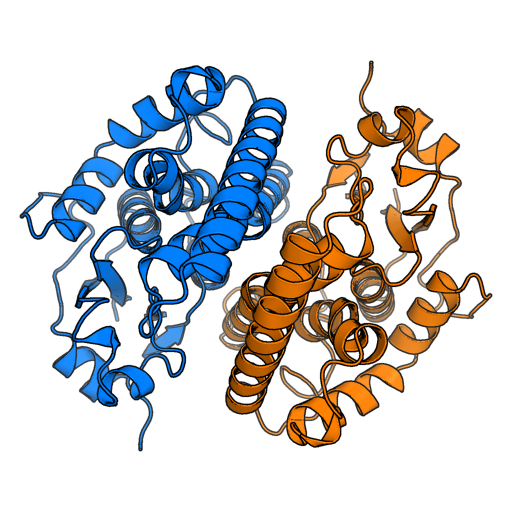.016 1 91.31 122 PRO B N 1
ATOM 2796 C CA . PRO B 1 122 ? -23.688 -15.438 9.953 1 91.31 122 PRO B CA 1
ATOM 2797 C C . PRO B 1 122 ? -24.438 -14.18 10.398 1 91.31 122 PRO B C 1
ATOM 2799 O O . PRO B 1 122 ? -24.938 -14.117 11.531 1 91.31 122 PRO B O 1
ATOM 2802 N N . ASP B 1 123 ? -24.328 -13.172 9.68 1 94.88 123 ASP B N 1
ATOM 2803 C CA . ASP B 1 123 ? -25.062 -11.906 9.75 1 94.88 123 ASP B CA 1
ATOM 2804 C C . ASP B 1 123 ? -25.5 -11.445 8.359 1 94.88 123 ASP B C 1
ATOM 2806 O O . ASP B 1 123 ? -24.812 -10.633 7.734 1 94.88 123 ASP B O 1
ATOM 2810 N N . PRO B 1 124 ? -26.641 -11.922 7.977 1 95.31 124 PRO B N 1
ATOM 2811 C CA . PRO B 1 124 ? -27.062 -11.711 6.59 1 95.31 124 PRO B CA 1
ATOM 2812 C C . PRO B 1 124 ? -27.125 -10.234 6.215 1 95.31 124 PRO B C 1
ATOM 2814 O O . PRO B 1 124 ? -26.781 -9.859 5.09 1 95.31 124 PRO B O 1
ATOM 2817 N N . ALA B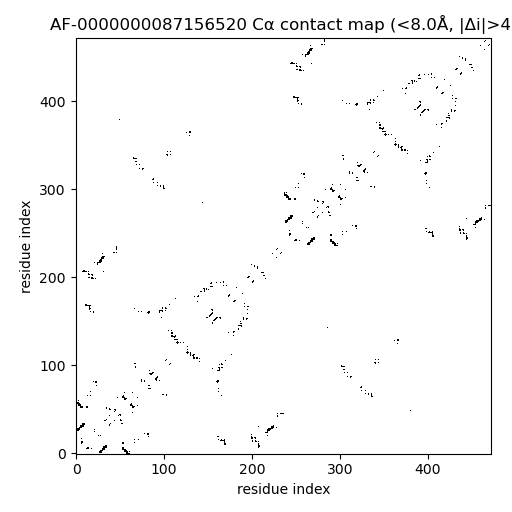 1 125 ? -27.578 -9.422 7.152 1 94.44 125 ALA B N 1
ATOM 2818 C CA . ALA B 1 125 ? -27.672 -7.992 6.863 1 94.44 125 ALA B CA 1
ATOM 2819 C C . ALA B 1 125 ? -26.281 -7.387 6.633 1 94.44 125 ALA B C 1
ATOM 2821 O O . ALA B 1 125 ? -26.078 -6.645 5.668 1 94.44 125 ALA B O 1
ATOM 2822 N N . MET B 1 126 ? -25.391 -7.73 7.434 1 95.5 126 MET B N 1
ATOM 2823 C CA . MET B 1 126 ? -24.016 -7.25 7.297 1 95.5 126 MET B CA 1
ATOM 2824 C C . MET B 1 126 ? -23.375 -7.797 6.031 1 95.5 126 MET B C 1
ATOM 2826 O O . MET B 1 126 ? -22.734 -7.051 5.285 1 95.5 126 MET B O 1
ATOM 2830 N N . GLN B 1 127 ? -23.516 -9.039 5.812 1 97.12 127 GLN B N 1
ATOM 2831 C CA . GLN B 1 127 ? -22.938 -9.68 4.633 1 97.12 127 GLN B CA 1
ATOM 2832 C C . GLN B 1 127 ? -23.453 -9.039 3.35 1 97.12 127 GLN B C 1
ATOM 2834 O O . GLN B 1 127 ? -22.672 -8.758 2.434 1 97.12 127 GLN B O 1
ATOM 2839 N N . SER B 1 128 ? -24.734 -8.781 3.326 1 96.81 128 SER B N 1
ATOM 2840 C CA . SER B 1 128 ? -25.328 -8.156 2.152 1 96.81 128 SER B CA 1
ATOM 2841 C C . SER B 1 128 ? -24.781 -6.754 1.936 1 96.81 128 SER B C 1
ATOM 2843 O O . SER B 1 128 ? -24.484 -6.367 0.805 1 96.81 128 SER B O 1
ATOM 2845 N N . ALA B 1 129 ? -24.672 -5.984 3.006 1 97.06 129 ALA B N 1
ATOM 2846 C CA . ALA B 1 129 ? -24.141 -4.625 2.926 1 97.06 129 ALA B CA 1
ATOM 2847 C C . ALA B 1 129 ? -22.703 -4.625 2.412 1 97.06 129 ALA B C 1
ATOM 2849 O O . ALA B 1 129 ? -22.359 -3.834 1.532 1 97.06 129 ALA B O 1
ATOM 2850 N N . LEU B 1 130 ? -21.906 -5.5 2.9 1 97.94 130 LEU B N 1
ATOM 2851 C CA . LEU B 1 130 ? -20.516 -5.59 2.508 1 97.94 130 LEU B CA 1
ATOM 2852 C C . LEU B 1 130 ? -20.375 -6.016 1.049 1 97.94 130 LEU B C 1
ATOM 2854 O O . LEU B 1 130 ? -19.531 -5.496 0.32 1 97.94 130 LEU B O 1
ATOM 2858 N N . ARG B 1 131 ? -21.234 -6.98 0.613 1 97.94 131 ARG B N 1
ATOM 2859 C CA . ARG B 1 131 ? -21.188 -7.418 -0.78 1 97.94 131 ARG B CA 1
ATOM 2860 C C . ARG B 1 131 ? -21.547 -6.273 -1.722 1 97.94 131 ARG B C 1
ATOM 2862 O O . ARG B 1 131 ? -20.875 -6.051 -2.727 1 97.94 131 ARG B O 1
ATOM 2869 N N . ARG B 1 132 ? -22.547 -5.551 -1.368 1 97.5 132 ARG B N 1
ATOM 2870 C CA . ARG B 1 132 ? -22.984 -4.434 -2.201 1 97.5 132 ARG B CA 1
ATOM 2871 C C . ARG B 1 132 ? -21.922 -3.348 -2.264 1 97.5 132 ARG B C 1
ATOM 2873 O O . ARG B 1 132 ? -21.562 -2.875 -3.346 1 97.5 132 ARG B O 1
ATOM 2880 N N . TRP B 1 133 ? -21.438 -2.959 -1.133 1 97.31 133 TRP B N 1
ATOM 2881 C CA . TRP B 1 133 ? -20.406 -1.927 -1.066 1 97.31 133 TRP B CA 1
ATOM 2882 C C . TRP B 1 133 ? -19.141 -2.377 -1.781 1 97.31 133 TRP B C 1
ATOM 2884 O O . TRP B 1 133 ? -18.531 -1.609 -2.537 1 97.31 133 TRP B O 1
ATOM 2894 N N . GLY B 1 134 ? -18.734 -3.646 -1.535 1 98.06 134 GLY B N 1
ATOM 2895 C CA . GLY B 1 134 ? -17.547 -4.203 -2.164 1 98.06 134 GLY B CA 1
ATOM 2896 C C . GLY B 1 134 ? -17.641 -4.25 -3.678 1 98.06 134 GLY B C 1
ATOM 2897 O O . GLY B 1 134 ? -16.688 -3.912 -4.375 1 98.06 134 GLY B O 1
ATOM 2898 N N . GLN B 1 135 ? -18.781 -4.684 -4.18 1 98.31 135 GLN B N 1
ATOM 2899 C CA . GLN B 1 135 ? -18.969 -4.75 -5.625 1 98.31 135 GLN B CA 1
ATOM 2900 C C . GLN B 1 135 ? -18.828 -3.371 -6.266 1 98.31 135 GLN B C 1
ATOM 2902 O O . GLN B 1 135 ? -18.188 -3.229 -7.305 1 98.31 135 GLN B O 1
ATOM 2907 N N . GLY B 1 136 ? -19.438 -2.395 -5.625 1 97.56 136 GLY B N 1
ATOM 2908 C CA . GLY B 1 136 ? -19.281 -1.031 -6.113 1 97.56 136 GLY B CA 1
ATOM 2909 C C . GLY B 1 136 ? -17.844 -0.558 -6.125 1 97.56 136 GLY B C 1
ATOM 2910 O O . GLY B 1 136 ? -17.406 0.062 -7.094 1 97.56 136 GLY B O 1
ATOM 2911 N N . ASN B 1 137 ? -17.109 -0.848 -5.059 1 97.69 137 ASN B N 1
ATOM 2912 C CA . ASN B 1 137 ? -15.711 -0.458 -4.961 1 97.69 137 ASN B CA 1
ATOM 2913 C C . ASN B 1 137 ? -14.867 -1.116 -6.051 1 97.69 137 ASN B C 1
ATOM 2915 O O . ASN B 1 137 ? -14.008 -0.469 -6.652 1 97.69 137 ASN B O 1
ATOM 2919 N N . VAL B 1 138 ? -15.047 -2.426 -6.27 1 98.56 138 VAL B N 1
ATOM 2920 C CA . VAL B 1 138 ? -14.273 -3.174 -7.258 1 98.56 138 VAL B CA 1
ATOM 2921 C C . VAL B 1 138 ? -14.508 -2.58 -8.648 1 98.56 138 VAL B C 1
ATOM 2923 O O . VAL B 1 138 ? -13.555 -2.348 -9.398 1 98.56 138 VAL B O 1
ATOM 2926 N N . VAL B 1 139 ? -15.742 -2.26 -8.969 1 98.5 139 VAL B N 1
ATOM 2927 C CA . VAL B 1 139 ? -16.062 -1.68 -10.266 1 98.5 139 VAL B CA 1
ATOM 2928 C C . VAL B 1 139 ? -15.383 -0.325 -10.414 1 98.5 139 VAL B C 1
ATOM 2930 O O . VAL B 1 139 ? -14.727 -0.062 -11.43 1 98.5 139 VAL B O 1
ATOM 2933 N N . GLN B 1 140 ? -15.477 0.496 -9.406 1 96.62 140 GLN B N 1
ATOM 2934 C CA . GLN B 1 140 ? -14.891 1.834 -9.461 1 96.62 140 GLN B CA 1
ATOM 2935 C C . GLN B 1 140 ? -13.383 1.771 -9.648 1 96.62 140 GLN B C 1
ATOM 2937 O O . GLN B 1 140 ? -12.82 2.523 -10.445 1 96.62 140 GLN B O 1
ATOM 2942 N N . ARG B 1 141 ? -12.711 0.949 -8.953 1 97.44 141 ARG B N 1
ATOM 2943 C CA . ARG B 1 141 ? -11.25 0.874 -9.031 1 97.44 141 ARG B CA 1
ATOM 2944 C C . ARG B 1 141 ? -10.805 0.259 -10.352 1 97.44 141 ARG B C 1
ATOM 2946 O O . ARG B 1 141 ? -9.75 0.617 -10.883 1 97.44 141 ARG B O 1
ATOM 2953 N N . HIS B 1 142 ? -11.57 -0.674 -10.898 1 98.19 142 HIS B N 1
ATOM 2954 C CA . HIS B 1 142 ? -11.289 -1.191 -12.234 1 98.19 142 HIS B CA 1
ATOM 2955 C C . HIS B 1 142 ? -11.445 -0.104 -13.297 1 98.19 142 HIS B C 1
ATOM 2957 O O . HIS B 1 142 ? -10.625 0.001 -14.211 1 98.19 142 HIS B O 1
ATOM 2963 N N . ASP B 1 143 ? -12.516 0.737 -13.133 1 97.38 143 ASP B N 1
ATOM 2964 C CA . ASP B 1 143 ? -12.695 1.866 -14.039 1 97.38 143 ASP B CA 1
ATOM 2965 C C . ASP B 1 143 ? -11.469 2.773 -14.039 1 97.38 143 ASP B C 1
ATOM 2967 O O . ASP B 1 143 ? -10.977 3.168 -15.094 1 97.38 143 ASP B O 1
ATOM 2971 N N . ARG B 1 144 ? -11 3.047 -12.875 1 95.38 144 ARG B N 1
ATOM 2972 C CA . ARG B 1 144 ? -9.875 3.959 -12.734 1 95.38 144 ARG B CA 1
ATOM 2973 C C . ARG B 1 144 ? -8.602 3.357 -13.328 1 95.38 144 ARG B C 1
ATOM 2975 O O . ARG B 1 144 ? -7.84 4.051 -14 1 95.38 144 ARG B O 1
ATOM 2982 N N . LEU B 1 145 ? -8.352 2.072 -13.039 1 96.31 145 LEU B N 1
ATOM 2983 C CA . LEU B 1 145 ? -7.156 1.434 -13.586 1 96.31 145 LEU B CA 1
ATOM 2984 C C . LEU B 1 145 ? -7.219 1.403 -15.109 1 96.31 145 LEU B C 1
ATOM 2986 O O . LEU B 1 145 ? -6.207 1.632 -15.781 1 96.31 145 LEU B O 1
ATOM 2990 N N . GLU B 1 146 ? -8.383 1.149 -15.688 1 95.88 146 GLU B N 1
ATOM 2991 C CA . GLU B 1 146 ? -8.586 1.152 -17.141 1 95.88 146 GLU B CA 1
ATOM 2992 C C . GLU B 1 146 ? -8.18 2.488 -17.75 1 95.88 146 GLU B C 1
ATOM 2994 O O . GLU B 1 146 ? -7.605 2.525 -18.844 1 95.88 146 GLU B O 1
ATOM 2999 N N . GLU B 1 147 ? -8.422 3.535 -17 1 91.19 147 GLU B N 1
ATOM 3000 C CA . GLU B 1 147 ? -8.086 4.879 -17.469 1 91.19 147 GLU B CA 1
ATOM 3001 C C . GLU B 1 147 ? -6.598 5.156 -17.312 1 91.19 147 GLU B C 1
ATOM 3003 O O . GLU B 1 147 ? -6.016 5.914 -18.094 1 91.19 147 GLU B O 1
ATOM 3008 N N . LEU B 1 148 ? -6.043 4.535 -16.359 1 88.75 148 LEU B N 1
ATOM 3009 C CA . LEU B 1 148 ? -4.672 4.836 -15.961 1 88.75 148 LEU B CA 1
ATOM 3010 C C . LEU B 1 148 ? -3.676 4.113 -16.859 1 88.75 148 LEU B C 1
ATOM 3012 O O . LEU B 1 148 ? -2.58 4.621 -17.109 1 88.75 148 LEU B O 1
ATOM 3016 N N . ILE B 1 149 ? -4.016 2.92 -17.344 1 89.06 149 ILE B N 1
ATOM 3017 C CA . ILE B 1 149 ? -3.018 2.104 -18.016 1 89.06 149 ILE B CA 1
ATOM 3018 C C . ILE B 1 149 ? -2.893 2.545 -19.469 1 89.06 149 ILE B C 1
ATOM 3020 O O . ILE B 1 149 ? -3.828 3.119 -20.031 1 89.06 149 ILE B O 1
ATOM 3024 N N . GLY B 1 150 ? -1.658 2.455 -19.984 1 81.06 150 GLY B N 1
ATOM 3025 C CA . GLY B 1 150 ? -1.346 2.867 -21.344 1 81.06 150 GLY B CA 1
ATOM 3026 C C . GLY B 1 150 ? -1.685 1.811 -22.391 1 81.06 150 GLY B C 1
ATOM 3027 O O . GLY B 1 150 ? -2.455 0.888 -22.109 1 81.06 150 GLY B O 1
ATOM 3028 N N . GLU B 1 151 ? -1.143 1.987 -23.516 1 83.5 151 GLU B N 1
ATOM 3029 C CA . GLU B 1 151 ? -1.485 1.145 -24.656 1 83.5 151 GLU B CA 1
ATOM 3030 C C . GLU B 1 151 ? -0.503 -0.014 -24.797 1 83.5 151 GLU B C 1
ATOM 3032 O O . GLU B 1 151 ? -0.678 -0.878 -25.656 1 83.5 151 GLU B O 1
ATOM 3037 N N . GLY B 1 152 ? 0.45 -0.121 -24.031 1 87.44 152 GLY B N 1
ATOM 3038 C CA . GLY B 1 152 ? 1.44 -1.179 -24.156 1 87.44 152 GLY B CA 1
ATOM 3039 C C . GLY B 1 152 ? 0.935 -2.527 -23.672 1 87.44 152 GLY B C 1
ATOM 3040 O O . GLY B 1 152 ? -0.172 -2.627 -23.141 1 87.44 152 GLY B O 1
ATOM 3041 N N . PRO B 1 153 ? 1.661 -3.57 -23.922 1 94.44 153 PRO B N 1
ATOM 3042 C CA . PRO B 1 153 ? 1.238 -4.934 -23.609 1 94.44 153 PRO B CA 1
ATOM 3043 C C . PRO B 1 153 ? 1.139 -5.188 -22.109 1 94.44 153 PRO B C 1
ATOM 3045 O O . PRO B 1 153 ? 0.36 -6.035 -21.672 1 94.44 153 PRO B O 1
ATOM 3048 N N . PHE B 1 154 ? 1.937 -4.488 -21.344 1 97.25 154 PHE B N 1
ATOM 3049 C CA . PHE B 1 154 ? 1.9 -4.645 -19.891 1 97.25 154 PHE B CA 1
ATOM 3050 C C . PHE B 1 154 ? 1.644 -3.307 -19.203 1 97.25 154 PHE B C 1
ATOM 3052 O O . PHE B 1 154 ? 1.396 -2.299 -19.875 1 97.25 154 PHE B O 1
ATOM 3059 N N . LEU B 1 155 ? 1.55 -3.297 -17.859 1 96.19 155 LEU B N 1
ATOM 3060 C CA . LEU B 1 155 ? 1.241 -2.051 -17.156 1 96.19 155 LEU B CA 1
ATOM 3061 C C . LEU B 1 155 ? 2.23 -0.956 -17.547 1 96.19 155 LEU B C 1
ATOM 3063 O O . LEU B 1 155 ? 1.842 0.2 -17.734 1 96.19 155 LEU B O 1
ATOM 3067 N N . LEU B 1 156 ? 3.521 -1.467 -17.578 1 90.19 156 LEU B N 1
ATOM 3068 C CA . LEU B 1 156 ? 4.582 -0.562 -18.016 1 90.19 156 LEU B CA 1
ATOM 3069 C C . LEU B 1 156 ? 5.41 -1.191 -19.125 1 90.19 156 LEU B C 1
ATOM 3071 O O . LEU B 1 156 ? 5.984 -2.268 -18.938 1 90.19 156 LEU B O 1
ATOM 3075 N N . GLY B 1 157 ? 5.426 -0.759 -20.266 1 81.25 157 GLY B N 1
ATOM 3076 C CA . GLY B 1 157 ? 6.422 -1.085 -21.281 1 81.25 157 GLY B CA 1
ATOM 3077 C C . GLY B 1 157 ? 6.137 -2.387 -22 1 81.25 157 GLY B C 1
ATOM 3078 O O . GLY B 1 157 ? 4.977 -2.773 -22.156 1 81.25 157 GLY B O 1
ATOM 3079 N N . GLU B 1 158 ? 7.293 -3.086 -22.359 1 91.94 158 GLU B N 1
ATOM 3080 C CA . GLU B 1 158 ? 7.215 -4.207 -23.297 1 91.94 158 GLU B CA 1
ATOM 3081 C C . GLU B 1 158 ? 7.438 -5.535 -22.578 1 91.94 158 GLU B C 1
ATOM 3083 O O . GLU B 1 158 ? 7.324 -6.602 -23.188 1 91.94 158 GLU B O 1
ATOM 3088 N N . ARG B 1 159 ? 7.715 -5.457 -21.297 1 94.94 159 ARG B N 1
ATOM 3089 C CA . ARG B 1 159 ? 7.91 -6.66 -20.484 1 94.94 159 ARG B CA 1
ATOM 3090 C C . ARG B 1 159 ? 7.199 -6.539 -19.141 1 94.94 159 ARG B C 1
ATOM 3092 O O . ARG B 1 159 ? 6.941 -5.43 -18.672 1 94.94 159 ARG B O 1
ATOM 3099 N N . PRO B 1 160 ? 6.926 -7.723 -18.531 1 97.56 160 PRO B N 1
ATOM 3100 C CA . PRO B 1 160 ? 6.312 -7.637 -17.203 1 97.56 160 PRO B CA 1
ATOM 3101 C C . PRO B 1 160 ? 7.277 -7.129 -16.141 1 97.56 160 PRO B C 1
ATOM 3103 O O . PRO B 1 160 ? 8.477 -7.395 -16.219 1 97.56 160 PRO B O 1
ATOM 3106 N N . THR B 1 161 ? 6.793 -6.414 -15.242 1 98 161 THR B N 1
ATOM 3107 C CA . THR B 1 161 ? 7.551 -5.895 -14.109 1 98 161 THR B CA 1
ATOM 3108 C C . THR B 1 161 ? 6.879 -6.281 -12.789 1 98 161 THR B C 1
ATOM 3110 O O . THR B 1 161 ? 5.91 -7.039 -12.781 1 98 161 THR B O 1
ATOM 3113 N N . LEU B 1 162 ? 7.352 -5.754 -11.727 1 98.5 162 LEU B N 1
ATOM 3114 C CA . LEU B 1 162 ? 6.773 -5.973 -10.406 1 98.5 162 LEU B CA 1
ATOM 3115 C C . LEU B 1 162 ? 5.336 -5.465 -10.352 1 98.5 162 LEU B C 1
ATOM 3117 O O . LEU B 1 162 ? 4.5 -6.027 -9.641 1 98.5 162 LEU B O 1
ATOM 3121 N N . ALA B 1 163 ? 5.02 -4.406 -11.094 1 98.19 163 ALA B N 1
ATOM 3122 C CA . ALA B 1 163 ? 3.652 -3.893 -11.125 1 98.19 163 ALA B CA 1
ATOM 3123 C C . ALA B 1 163 ? 2.686 -4.938 -11.68 1 98.19 163 ALA B C 1
ATOM 3125 O O . ALA B 1 163 ? 1.587 -5.117 -11.148 1 98.19 163 ALA B O 1
ATOM 3126 N N . ASP B 1 164 ? 3.102 -5.629 -12.695 1 98.69 164 ASP B N 1
ATOM 3127 C CA . ASP B 1 164 ? 2.27 -6.672 -13.289 1 98.69 164 ASP B CA 1
ATOM 3128 C C . ASP B 1 164 ? 2.104 -7.852 -12.328 1 98.69 164 ASP B C 1
ATOM 3130 O O . ASP B 1 164 ? 1.039 -8.469 -12.281 1 98.69 164 ASP B O 1
ATOM 3134 N N . ALA B 1 165 ? 3.168 -8.172 -11.617 1 98.69 165 ALA B N 1
ATOM 3135 C CA . ALA B 1 165 ? 3.117 -9.266 -10.648 1 98.69 165 ALA B CA 1
ATOM 3136 C C . ALA B 1 165 ? 2.072 -8.984 -9.57 1 98.69 165 ALA B C 1
ATOM 3138 O O . ALA B 1 165 ? 1.246 -9.852 -9.266 1 98.69 165 ALA B O 1
ATOM 3139 N N . LEU B 1 166 ? 2.111 -7.793 -9.031 1 98.31 166 LEU B N 1
ATOM 3140 C CA . LEU B 1 166 ? 1.154 -7.434 -7.988 1 98.31 166 LEU B CA 1
ATOM 3141 C C . LEU B 1 166 ? -0.27 -7.43 -8.531 1 98.31 166 LEU B C 1
ATOM 3143 O O . LEU B 1 166 ? -1.202 -7.859 -7.852 1 98.31 166 LEU B O 1
ATOM 3147 N N . LEU B 1 167 ? -0.405 -6.961 -9.789 1 98.5 167 LEU B N 1
ATOM 3148 C CA . LEU B 1 167 ? -1.734 -6.887 -10.383 1 98.5 167 LEU B CA 1
ATOM 3149 C C . LEU B 1 167 ? -2.326 -8.281 -10.57 1 98.5 167 LEU B C 1
ATOM 3151 O O . LEU B 1 167 ? -3.451 -8.547 -10.141 1 98.5 167 LEU B O 1
ATOM 3155 N N . ILE B 1 168 ? -1.611 -9.188 -11.172 1 98.44 168 ILE B N 1
ATOM 3156 C CA . ILE B 1 168 ? -2.168 -10.477 -11.555 1 98.44 168 ILE B CA 1
ATOM 3157 C C . ILE B 1 168 ? -2.484 -11.297 -10.305 1 98.44 168 ILE B C 1
ATOM 3159 O O . ILE B 1 168 ? -3.379 -12.148 -10.32 1 98.44 168 ILE B O 1
ATOM 3163 N N . GLY B 1 169 ? -1.76 -11.039 -9.188 1 97.81 169 GLY B N 1
ATOM 3164 C CA . GLY B 1 169 ? -2.037 -11.711 -7.926 1 97.81 169 GLY B CA 1
ATOM 3165 C C . GLY B 1 169 ? -3.432 -11.438 -7.395 1 97.81 169 GLY B C 1
ATOM 3166 O O . GLY B 1 169 ? -3.99 -12.25 -6.656 1 97.81 169 GLY B O 1
ATOM 3167 N N . VAL B 1 170 ? -4.035 -10.273 -7.828 1 97.88 170 VAL B N 1
ATOM 3168 C CA . VAL B 1 170 ? -5.301 -9.898 -7.199 1 97.88 170 VAL B CA 1
ATOM 3169 C C . VAL B 1 170 ? -6.371 -9.703 -8.273 1 97.88 170 VAL B C 1
ATOM 3171 O O . VAL B 1 170 ? -7.566 -9.75 -7.973 1 97.88 170 VAL B O 1
ATOM 3174 N N . ALA B 1 171 ? -5.973 -9.469 -9.539 1 97.69 171 ALA B N 1
ATOM 3175 C CA . ALA B 1 171 ? -6.938 -9.219 -10.609 1 97.69 171 ALA B CA 1
ATOM 3176 C C . ALA B 1 171 ? -7.863 -10.414 -10.812 1 97.69 171 ALA B C 1
ATOM 3178 O O . ALA B 1 171 ? -9.023 -10.258 -11.188 1 97.69 171 ALA B O 1
ATOM 3179 N N . ARG B 1 172 ? -7.438 -11.57 -10.531 1 96.44 172 ARG B N 1
ATOM 3180 C CA . ARG B 1 172 ? -8.188 -12.812 -10.711 1 96.44 172 ARG B CA 1
ATOM 3181 C C . ARG B 1 172 ? -9.344 -12.898 -9.719 1 96.44 172 ARG B C 1
ATOM 3183 O O . ARG B 1 172 ? -10.25 -13.719 -9.883 1 96.44 172 ARG B O 1
ATOM 3190 N N . TRP B 1 173 ? -9.305 -12.133 -8.656 1 98.12 173 TRP B N 1
ATOM 3191 C CA . TRP B 1 173 ? -10.367 -12.125 -7.656 1 98.12 173 TRP B CA 1
ATOM 3192 C C . TRP B 1 173 ? -11.672 -11.609 -8.258 1 98.12 173 TRP B C 1
ATOM 3194 O O . TRP B 1 173 ? -12.758 -11.883 -7.738 1 98.12 173 TRP B O 1
ATOM 3204 N N . LEU B 1 174 ? -11.562 -10.781 -9.344 1 98.38 174 LEU B N 1
ATOM 3205 C CA . LEU B 1 174 ? -12.75 -10.312 -10.047 1 98.38 174 LEU B CA 1
ATOM 3206 C C . LEU B 1 174 ? -13.641 -11.484 -10.453 1 98.38 174 LEU B C 1
ATOM 3208 O O . LEU B 1 174 ? -14.859 -11.445 -10.242 1 98.38 174 LEU B O 1
ATOM 3212 N N . ASP B 1 175 ? -13.031 -12.562 -10.977 1 97.56 175 ASP B N 1
ATOM 3213 C CA . ASP B 1 175 ? -13.742 -13.75 -11.445 1 97.56 175 ASP B CA 1
ATOM 3214 C C . ASP B 1 175 ? -14.289 -14.562 -10.273 1 97.56 175 ASP B C 1
ATOM 3216 O O . ASP B 1 175 ? -15.438 -15 -10.305 1 97.56 175 ASP B O 1
ATOM 3220 N N . PHE B 1 176 ? -13.5 -14.75 -9.273 1 97 176 PHE B N 1
ATOM 3221 C CA . PHE B 1 176 ? -13.891 -15.562 -8.125 1 97 176 PHE B CA 1
ATOM 3222 C C . PHE B 1 176 ? -15.125 -14.984 -7.453 1 97 176 PHE B C 1
ATOM 3224 O O . PHE B 1 176 ? -16.062 -15.719 -7.105 1 97 176 PHE B O 1
ATOM 3231 N N . HIS B 1 177 ? -15.133 -13.594 -7.293 1 97.62 177 HIS B N 1
ATOM 3232 C CA . HIS B 1 177 ? -16.234 -12.945 -6.605 1 97.62 177 HIS B CA 1
ATOM 3233 C C . HIS B 1 177 ? -17.375 -12.633 -7.566 1 97.62 177 HIS B C 1
ATOM 3235 O O . HIS B 1 177 ? -18.406 -12.094 -7.16 1 97.62 177 HIS B O 1
ATOM 3241 N N . ALA B 1 178 ? -17.172 -12.93 -8.891 1 97.25 178 ALA B N 1
ATOM 3242 C CA . ALA B 1 178 ? -18.188 -12.758 -9.93 1 97.25 178 ALA B CA 1
ATOM 3243 C C . ALA B 1 178 ? -18.766 -11.352 -9.898 1 97.25 178 ALA B C 1
ATOM 3245 O O . ALA B 1 178 ? -20 -11.188 -9.922 1 97.25 178 ALA B O 1
ATOM 3246 N N . VAL B 1 179 ? -17.938 -10.367 -9.805 1 97.5 179 VAL B N 1
ATOM 3247 C CA . VAL B 1 179 ? -18.391 -8.992 -9.641 1 97.5 179 VAL B CA 1
ATOM 3248 C C . VAL B 1 179 ? -18.953 -8.477 -10.961 1 97.5 179 VAL B C 1
ATOM 3250 O O . VAL B 1 179 ? -20 -7.816 -10.992 1 97.5 179 VAL B O 1
ATOM 3253 N N . ALA B 1 180 ? -18.266 -8.711 -12.07 1 97.5 180 ALA B N 1
ATOM 3254 C CA . ALA B 1 180 ? -18.625 -8.258 -13.406 1 97.5 180 ALA B CA 1
ATOM 3255 C C . ALA B 1 180 ? -17.859 -9.031 -14.477 1 97.5 180 ALA B C 1
ATOM 3257 O O . ALA B 1 180 ? -16.875 -9.695 -14.18 1 97.5 180 ALA B O 1
ATOM 3258 N N . ASP B 1 181 ? -18.344 -8.914 -15.695 1 97.5 181 ASP B N 1
ATOM 3259 C CA . ASP B 1 181 ? -17.609 -9.469 -16.828 1 97.5 181 ASP B CA 1
ATOM 3260 C C . ASP B 1 181 ? -16.328 -8.68 -17.094 1 97.5 181 ASP B C 1
ATOM 3262 O O . ASP B 1 181 ? -16.344 -7.453 -17.125 1 97.5 181 ASP B O 1
ATOM 3266 N N . ARG B 1 182 ? -15.203 -9.398 -17.203 1 96.75 182 ARG B N 1
ATOM 3267 C CA . ARG B 1 182 ? -13.914 -8.734 -17.375 1 96.75 182 ARG B CA 1
ATOM 3268 C C . ARG B 1 182 ? -13.875 -7.941 -18.672 1 96.75 182 ARG B C 1
ATOM 3270 O O . ARG B 1 182 ? -13.102 -6.988 -18.797 1 96.75 182 ARG B O 1
ATOM 3277 N N . GLY B 1 183 ? -14.766 -8.219 -19.719 1 97.19 183 GLY B N 1
ATOM 3278 C CA . GLY B 1 183 ? -14.852 -7.484 -20.984 1 97.19 183 GLY B CA 1
ATOM 3279 C C . GLY B 1 183 ? -15.281 -6.043 -20.797 1 97.19 183 GLY B C 1
ATOM 3280 O O . GLY B 1 183 ? -15.133 -5.227 -21.719 1 97.19 183 GLY B O 1
ATOM 3281 N N . ARG B 1 184 ? -15.836 -5.684 -19.641 1 97.75 184 ARG B N 1
ATOM 3282 C CA . ARG B 1 184 ? -16.203 -4.305 -19.328 1 97.75 184 ARG B CA 1
ATOM 3283 C C . ARG B 1 184 ? -15 -3.381 -19.406 1 97.75 184 ARG B C 1
ATOM 3285 O O . ARG B 1 184 ? -15.141 -2.178 -19.641 1 97.75 184 ARG B O 1
ATOM 3292 N N . TRP B 1 185 ? -13.789 -3.916 -19.188 1 98 185 TRP B N 1
ATOM 3293 C CA . TRP B 1 185 ? -12.531 -3.174 -19.234 1 98 185 TRP B CA 1
ATOM 3294 C C . TRP B 1 185 ? -11.578 -3.777 -20.266 1 98 185 TRP B C 1
ATOM 3296 O O . TRP B 1 185 ? -10.688 -4.551 -19.922 1 98 185 TRP B O 1
ATOM 3306 N N . PRO B 1 186 ? -11.688 -3.361 -21.484 1 97.12 186 PRO B N 1
ATOM 3307 C CA . PRO B 1 186 ? -10.992 -4.035 -22.594 1 97.12 186 PRO B CA 1
ATOM 3308 C C . PRO B 1 186 ? -9.469 -3.988 -22.438 1 97.12 186 PRO B C 1
ATOM 3310 O O . PRO B 1 186 ? -8.789 -4.969 -22.75 1 97.12 186 PRO B O 1
ATOM 3313 N N . LYS B 1 187 ? -8.859 -2.84 -22.078 1 96.19 187 LYS B N 1
ATOM 3314 C CA . LYS B 1 187 ? -7.414 -2.76 -21.922 1 96.19 187 LYS B CA 1
ATOM 3315 C C . LYS B 1 187 ? -6.926 -3.688 -20.812 1 96.19 187 LYS B C 1
ATOM 3317 O O . LYS B 1 187 ? -5.941 -4.41 -20.984 1 96.19 187 LYS B O 1
ATOM 3322 N N . LEU B 1 188 ? -7.652 -3.691 -19.688 1 97.12 188 LEU B N 1
ATOM 3323 C CA . LEU B 1 188 ? -7.281 -4.539 -18.562 1 97.12 188 LEU B CA 1
ATOM 3324 C C . LEU B 1 188 ? -7.449 -6.016 -18.922 1 97.12 188 LEU B C 1
ATOM 3326 O O . LEU B 1 188 ? -6.633 -6.848 -18.516 1 97.12 188 LEU B O 1
ATOM 3330 N N . ASP B 1 189 ? -8.562 -6.273 -19.594 1 97.31 189 ASP B N 1
ATOM 3331 C CA . ASP B 1 189 ? -8.805 -7.652 -20 1 97.31 189 ASP B CA 1
ATOM 3332 C C . ASP B 1 189 ? -7.684 -8.172 -20.891 1 97.31 189 ASP B C 1
ATOM 3334 O O . ASP B 1 189 ? -7.199 -9.289 -20.719 1 97.31 189 ASP B O 1
ATOM 3338 N N . ALA B 1 190 ? -7.27 -7.395 -21.844 1 97.31 190 ALA B N 1
ATOM 3339 C CA . ALA B 1 190 ? -6.184 -7.773 -22.75 1 97.31 190 ALA B CA 1
ATOM 3340 C C . ALA B 1 190 ? -4.879 -7.965 -21.984 1 97.31 190 ALA B C 1
ATOM 3342 O O . ALA B 1 190 ? -4.145 -8.93 -22.219 1 97.31 190 ALA B O 1
ATOM 3343 N N . LEU B 1 191 ? -4.578 -7.07 -21.109 1 97.44 191 LEU B N 1
ATOM 3344 C CA . LEU B 1 191 ? -3.389 -7.148 -20.266 1 97.44 191 LEU B CA 1
ATOM 3345 C C . LEU B 1 191 ? -3.402 -8.414 -19.422 1 97.44 191 LEU B C 1
ATOM 3347 O O . LEU B 1 191 ? -2.402 -9.133 -19.344 1 97.44 191 LEU B O 1
ATOM 3351 N N . ARG B 1 192 ? -4.527 -8.695 -18.797 1 97.38 192 ARG B N 1
ATOM 3352 C CA . ARG B 1 192 ? -4.66 -9.891 -17.969 1 97.38 192 ARG B CA 1
ATOM 3353 C C . ARG B 1 192 ? -4.453 -11.148 -18.797 1 97.38 192 ARG B C 1
ATOM 3355 O O . ARG B 1 192 ? -3.801 -12.094 -18.359 1 97.38 192 ARG B O 1
ATOM 3362 N N . ALA B 1 193 ? -5.078 -11.188 -19.953 1 97.88 193 ALA B N 1
ATOM 3363 C CA . ALA B 1 193 ? -4.93 -12.344 -20.844 1 97.88 193 ALA B CA 1
ATOM 3364 C C . ALA B 1 193 ? -3.463 -12.586 -21.188 1 97.88 193 ALA B C 1
ATOM 3366 O O . ALA B 1 193 ? -3.006 -13.734 -21.188 1 97.88 193 ALA B O 1
ATOM 3367 N N . ARG B 1 194 ? -2.695 -11.562 -21.484 1 97.94 194 ARG B N 1
ATOM 3368 C CA . ARG B 1 194 ? -1.271 -11.672 -21.781 1 97.94 194 ARG B CA 1
ATOM 3369 C C . ARG B 1 194 ? -0.502 -12.203 -20.578 1 97.94 194 ARG B C 1
ATOM 3371 O O . ARG B 1 194 ? 0.357 -13.078 -20.703 1 97.94 194 ARG B O 1
ATOM 3378 N N . LEU B 1 195 ? -0.84 -11.656 -19.391 1 98.31 195 LEU B N 1
ATOM 3379 C CA . LEU B 1 195 ? -0.176 -12.109 -18.188 1 98.31 195 LEU B CA 1
ATOM 3380 C C . LEU B 1 195 ? -0.505 -13.57 -17.891 1 98.31 195 LEU B C 1
ATOM 3382 O O . LEU B 1 195 ? 0.381 -14.359 -17.547 1 98.31 195 LEU B O 1
ATOM 3386 N N . GLU B 1 196 ? -1.768 -13.93 -18.047 1 97.88 196 GLU B N 1
ATOM 3387 C CA . GLU B 1 196 ? -2.217 -15.297 -17.766 1 97.88 196 GLU B CA 1
ATOM 3388 C C . GLU B 1 196 ? -1.594 -16.297 -18.734 1 97.88 196 GLU B C 1
ATOM 3390 O O . GLU B 1 196 ? -1.496 -17.484 -18.422 1 97.88 196 GLU B O 1
ATOM 3395 N N . ALA B 1 197 ? -1.16 -15.836 -19.891 1 97.88 197 ALA B N 1
ATOM 3396 C CA . ALA B 1 197 ? -0.516 -16.688 -20.891 1 97.88 197 ALA B CA 1
ATOM 3397 C C . ALA B 1 197 ? 0.995 -16.734 -20.688 1 97.88 197 ALA B C 1
ATOM 3399 O O . ALA B 1 197 ? 1.698 -17.5 -21.344 1 97.88 197 ALA B O 1
ATOM 3400 N N . ASP B 1 198 ? 1.542 -15.883 -19.828 1 97.69 198 ASP B N 1
ATOM 3401 C CA . ASP B 1 198 ? 2.975 -15.82 -19.547 1 97.69 198 ASP B CA 1
ATOM 3402 C C . ASP B 1 198 ? 3.447 -17.078 -18.828 1 97.69 198 ASP B C 1
ATOM 3404 O O . ASP B 1 198 ? 2.818 -17.516 -17.859 1 97.69 198 ASP B O 1
ATOM 3408 N N . PRO B 1 199 ? 4.574 -17.672 -19.188 1 97.62 199 PRO B N 1
ATOM 3409 C CA . PRO B 1 199 ? 5.039 -18.938 -18.594 1 97.62 199 PRO B CA 1
ATOM 3410 C C . PRO B 1 199 ? 5.234 -18.844 -17.094 1 97.62 199 PRO B C 1
ATOM 3412 O O . PRO B 1 199 ? 4.93 -19.797 -16.359 1 97.62 199 PRO B O 1
ATOM 3415 N N . ALA B 1 200 ? 5.723 -17.766 -16.609 1 98.31 200 ALA B N 1
ATOM 3416 C CA . ALA B 1 200 ? 5.945 -17.594 -15.172 1 98.31 200 ALA B CA 1
ATOM 3417 C C . ALA B 1 200 ? 4.621 -17.562 -14.414 1 98.31 200 ALA B C 1
ATOM 3419 O O . ALA B 1 200 ? 4.512 -18.109 -13.312 1 98.31 200 ALA B O 1
ATOM 3420 N N . VAL B 1 201 ? 3.633 -16.906 -14.961 1 98.25 201 VAL B N 1
ATOM 3421 C CA . VAL B 1 201 ? 2.32 -16.812 -14.328 1 98.25 201 VAL B CA 1
ATOM 3422 C C . VAL B 1 201 ? 1.623 -18.172 -14.375 1 98.25 201 VAL B C 1
ATOM 3424 O O . VAL B 1 201 ? 0.999 -18.578 -13.391 1 98.25 201 VAL B O 1
ATOM 3427 N N . ILE B 1 202 ? 1.73 -18.859 -15.484 1 97.94 202 ILE B N 1
ATOM 3428 C CA . ILE B 1 202 ? 1.193 -20.203 -15.594 1 97.94 202 ILE B CA 1
ATOM 3429 C C . ILE B 1 202 ? 1.823 -21.109 -14.531 1 97.94 202 ILE B C 1
ATOM 3431 O O . ILE B 1 202 ? 1.12 -21.828 -13.828 1 97.94 202 ILE B O 1
ATOM 3435 N N . HIS B 1 203 ? 3.129 -20.984 -14.414 1 97.94 203 HIS B N 1
ATOM 3436 C CA . HIS B 1 203 ? 3.855 -21.75 -13.406 1 97.94 203 HIS B CA 1
ATOM 3437 C C . HIS B 1 203 ? 3.361 -21.422 -12 1 97.94 203 HIS B C 1
ATOM 3439 O O . HIS B 1 203 ? 3.053 -22.328 -11.219 1 97.94 203 HIS B O 1
ATOM 3445 N N . ALA B 1 204 ? 3.25 -20.203 -11.641 1 98.25 204 ALA B N 1
ATOM 3446 C CA . ALA B 1 204 ? 2.824 -19.75 -10.32 1 98.25 204 ALA B CA 1
ATOM 3447 C C . ALA B 1 204 ? 1.409 -20.219 -10.008 1 98.25 204 ALA B C 1
ATOM 3449 O O . ALA B 1 204 ? 1.124 -20.641 -8.883 1 98.25 204 ALA B O 1
ATOM 3450 N N . THR B 1 205 ? 0.542 -20.156 -11 1 97.44 205 THR B N 1
ATOM 3451 C CA . THR B 1 205 ? -0.844 -20.578 -10.836 1 97.44 205 THR B CA 1
ATOM 3452 C C . THR B 1 205 ? -0.923 -22.078 -10.594 1 97.44 205 THR B C 1
ATOM 3454 O O . THR B 1 205 ? -1.683 -22.547 -9.742 1 97.44 205 THR B O 1
ATOM 3457 N N . ALA B 1 206 ? -0.14 -22.812 -11.312 1 97.25 206 ALA B N 1
ATOM 3458 C CA . ALA B 1 206 ? -0.084 -24.25 -11.125 1 97.25 206 ALA B CA 1
ATOM 3459 C C . ALA B 1 206 ? 0.388 -24.609 -9.719 1 97.25 206 ALA B C 1
ATOM 3461 O O . ALA B 1 206 ? -0.196 -25.484 -9.062 1 97.25 206 ALA B O 1
ATOM 3462 N N . LEU B 1 207 ? 1.388 -23.938 -9.258 1 96.56 207 LEU B N 1
ATOM 3463 C CA . LEU B 1 207 ? 1.915 -24.188 -7.918 1 96.56 207 LEU B CA 1
ATOM 3464 C C . LEU B 1 207 ? 0.856 -23.906 -6.855 1 96.56 207 LEU B C 1
ATOM 3466 O O . LEU B 1 207 ? 0.708 -24.672 -5.906 1 96.56 207 LEU B O 1
ATOM 3470 N N . GLU B 1 208 ? 0.18 -22.797 -6.992 1 95.69 208 GLU B N 1
ATOM 3471 C CA . GLU B 1 208 ? -0.869 -22.453 -6.035 1 95.69 208 GLU B CA 1
ATOM 3472 C C . GLU B 1 208 ? -1.931 -23.547 -5.969 1 95.69 208 GLU B C 1
ATOM 3474 O O . GLU B 1 208 ? -2.457 -23.844 -4.895 1 95.69 208 GLU B O 1
ATOM 3479 N N . SER B 1 209 ? -2.223 -24.219 -7.117 1 94.25 209 SER B N 1
ATOM 3480 C CA . SER B 1 209 ? -3.236 -25.266 -7.199 1 94.25 209 SER B CA 1
ATOM 3481 C C . SER B 1 209 ? -2.676 -26.609 -6.766 1 94.25 209 SER B C 1
ATOM 3483 O O . SER B 1 209 ? -3.389 -27.625 -6.773 1 94.25 209 SER B O 1
ATOM 3485 N N . GLY B 1 210 ? -1.383 -26.641 -6.449 1 93.12 210 GLY B N 1
ATOM 3486 C CA . GLY B 1 210 ? -0.756 -27.859 -5.965 1 93.12 210 GLY B CA 1
ATOM 3487 C C . GLY B 1 210 ? -0.232 -28.75 -7.078 1 93.12 210 GLY B C 1
ATOM 3488 O O . GLY B 1 210 ? 0.034 -29.938 -6.863 1 93.12 210 GLY B O 1
ATOM 3489 N N . GLU B 1 211 ? -0.122 -28.156 -8.25 1 92.25 211 GLU B N 1
ATOM 3490 C CA . GLU B 1 211 ? 0.388 -28.891 -9.398 1 92.25 211 GLU B CA 1
ATOM 3491 C C . GLU B 1 211 ? 1.895 -28.703 -9.555 1 92.25 211 GLU B C 1
ATOM 3493 O O . GLU B 1 211 ? 2.455 -27.719 -9.062 1 92.25 211 GLU B O 1
ATOM 3498 N N . ARG B 1 212 ? 2.461 -29.703 -10.242 1 86.06 212 ARG B N 1
ATOM 3499 C CA . ARG B 1 212 ? 3.871 -29.578 -10.586 1 86.06 212 ARG B CA 1
ATOM 3500 C C . ARG B 1 212 ? 4.043 -28.75 -11.859 1 86.06 212 ARG B C 1
ATOM 3502 O O . ARG B 1 212 ? 3.254 -28.875 -12.797 1 86.06 212 ARG B O 1
ATOM 3509 N N . SER B 1 213 ? 4.848 -27.938 -11.859 1 87.62 213 SER B N 1
ATOM 3510 C CA . SER B 1 213 ? 5.148 -27.125 -13.031 1 87.62 213 SER B CA 1
ATOM 3511 C C . SER B 1 213 ? 6.637 -26.797 -13.109 1 87.62 213 SER B C 1
ATOM 3513 O O . SER B 1 213 ? 7.266 -26.5 -12.086 1 87.62 213 SER B O 1
ATOM 3515 N N . ALA B 1 214 ? 7.102 -27.031 -14.422 1 84.81 214 ALA B N 1
ATOM 3516 C CA . ALA B 1 214 ? 8.5 -26.672 -14.625 1 84.81 214 ALA B CA 1
ATOM 3517 C C . ALA B 1 214 ? 8.656 -25.172 -14.828 1 84.81 214 ALA B C 1
ATOM 3519 O O . ALA B 1 214 ? 7.996 -24.578 -15.688 1 84.81 214 ALA B O 1
ATOM 3520 N N . GLY B 1 215 ? 9.125 -24.422 -14.008 1 89.62 215 GLY B N 1
ATOM 3521 C CA . GLY B 1 215 ? 9.414 -23 -14.102 1 89.62 215 GLY B CA 1
ATOM 3522 C C . GLY B 1 215 ? 10.672 -22.688 -14.898 1 89.62 215 GLY B C 1
ATOM 3523 O O . GLY B 1 215 ? 10.961 -23.359 -15.891 1 89.62 215 GLY B O 1
ATOM 3524 N N . SER B 1 216 ? 11.25 -21.625 -14.727 1 90.44 216 SER B N 1
ATOM 3525 C CA . SER B 1 216 ? 12.477 -21.172 -15.398 1 90.44 216 SER B CA 1
ATOM 3526 C C . SER B 1 216 ? 13.688 -21.969 -14.906 1 90.44 216 SER B C 1
ATOM 3528 O O . SER B 1 216 ? 14.766 -21.891 -15.508 1 90.44 216 SER B O 1
ATOM 3530 N N . GLY B 1 217 ? 13.492 -22.703 -13.852 1 92.31 217 GLY B N 1
ATOM 3531 C CA . GLY B 1 217 ? 14.602 -23.375 -13.195 1 92.31 217 GLY B CA 1
ATOM 3532 C C . GLY B 1 217 ? 15.164 -22.594 -12.016 1 92.31 217 GLY B C 1
ATOM 3533 O O . GLY B 1 217 ? 16.047 -23.078 -11.312 1 92.31 217 GLY B O 1
ATOM 3534 N N . ALA B 1 218 ? 14.609 -21.453 -11.758 1 94.94 218 ALA B N 1
ATOM 3535 C CA . ALA B 1 218 ? 15.094 -20.594 -10.68 1 94.94 218 ALA B CA 1
ATOM 3536 C C . ALA B 1 218 ? 14.656 -21.141 -9.32 1 94.94 218 ALA B C 1
ATOM 3538 O O . ALA B 1 218 ? 15.375 -20.984 -8.328 1 94.94 218 ALA B O 1
ATOM 3539 N N . CYS B 1 219 ? 13.508 -21.719 -9.258 1 96.62 219 CYS B N 1
ATOM 3540 C CA . CYS B 1 219 ? 13.039 -22.312 -8.016 1 96.62 219 CYS B CA 1
ATOM 3541 C C . CYS B 1 219 ? 13.828 -23.578 -7.688 1 96.62 219 CYS B C 1
ATOM 3543 O O . CYS B 1 219 ? 13.758 -24.562 -8.422 1 96.62 219 CYS B O 1
ATOM 3545 N N . VAL B 1 220 ? 14.469 -23.578 -6.551 1 96.06 220 VAL B N 1
ATOM 3546 C CA . VAL B 1 220 ? 15.359 -24.703 -6.27 1 96.06 220 VAL B CA 1
ATOM 3547 C C . VAL B 1 220 ? 14.664 -25.688 -5.332 1 96.06 220 VAL B C 1
ATOM 3549 O O . VAL B 1 220 ? 15.273 -26.656 -4.871 1 96.06 220 VAL B O 1
ATOM 3552 N N . GLY B 1 221 ? 13.391 -25.469 -5 1 94.44 221 GLY B N 1
ATOM 3553 C CA . GLY B 1 221 ? 12.617 -26.453 -4.258 1 94.44 221 GLY B CA 1
ATOM 3554 C C . GLY B 1 221 ? 11.672 -25.812 -3.25 1 94.44 221 GLY B C 1
ATOM 3555 O O . GLY B 1 221 ? 11.695 -24.609 -3.043 1 94.44 221 GLY B O 1
ATOM 3556 N N . HIS B 1 222 ? 10.867 -26.641 -2.684 1 97 222 HIS B N 1
ATOM 3557 C CA . HIS B 1 222 ? 9.945 -26.266 -1.616 1 97 222 HIS B CA 1
ATOM 3558 C C . HIS B 1 222 ? 10.477 -26.703 -0.253 1 97 222 HIS B C 1
ATOM 3560 O O . HIS B 1 222 ? 11.133 -27.734 -0.139 1 97 222 HIS B O 1
ATOM 3566 N N . ILE B 1 223 ? 10.219 -25.891 0.696 1 97.75 223 ILE B N 1
ATOM 3567 C CA . ILE B 1 223 ? 10.523 -26.203 2.086 1 97.75 223 ILE B CA 1
ATOM 3568 C C . ILE B 1 223 ? 9.234 -26.297 2.893 1 97.75 223 ILE B C 1
ATOM 3570 O O . ILE B 1 223 ? 8.359 -25.422 2.773 1 97.75 223 ILE B O 1
ATOM 3574 N N . PRO B 1 224 ? 9.102 -27.406 3.744 1 97.69 224 PRO B N 1
ATOM 3575 C CA . PRO B 1 224 ? 7.891 -27.5 4.566 1 97.69 224 PRO B CA 1
ATOM 3576 C C . PRO B 1 224 ? 7.766 -26.359 5.574 1 97.69 224 PRO B C 1
ATOM 3578 O O . PRO B 1 224 ? 8.773 -25.906 6.129 1 97.69 224 PRO B O 1
ATOM 3581 N N . LEU B 1 225 ? 6.562 -25.984 5.801 1 97.88 225 LEU B N 1
ATOM 3582 C CA . LEU B 1 225 ? 6.293 -24.875 6.703 1 97.88 225 LEU B CA 1
ATOM 3583 C C . LEU B 1 225 ? 6.902 -25.125 8.078 1 97.88 225 LEU B C 1
ATOM 3585 O O . LEU B 1 225 ? 7.473 -24.219 8.688 1 97.88 225 LEU B O 1
ATOM 3589 N N . ALA B 1 226 ? 6.777 -26.312 8.609 1 97.31 226 ALA B N 1
ATOM 3590 C CA . ALA B 1 226 ? 7.309 -26.656 9.93 1 97.31 226 ALA B CA 1
ATOM 3591 C C . ALA B 1 226 ? 8.805 -26.359 10.008 1 97.31 226 ALA B C 1
ATOM 3593 O O . ALA B 1 226 ? 9.297 -25.875 11.023 1 97.31 226 ALA B O 1
ATOM 3594 N N . GLU B 1 227 ? 9.5 -26.672 8.945 1 98 227 GLU B N 1
ATOM 3595 C CA . GLU B 1 227 ? 10.938 -26.438 8.906 1 98 227 GLU B CA 1
ATOM 3596 C C . GLU B 1 227 ? 11.242 -24.938 8.852 1 98 227 GLU B C 1
ATOM 3598 O O . GLU B 1 227 ? 12.172 -24.469 9.508 1 98 227 GLU B O 1
ATOM 3603 N N . VAL B 1 228 ? 10.5 -24.172 8.008 1 98.31 228 VAL B N 1
ATOM 3604 C CA . VAL B 1 228 ? 10.68 -22.734 7.93 1 98.31 228 VAL B CA 1
ATOM 3605 C C . VAL B 1 228 ? 10.477 -22.109 9.305 1 98.31 228 VAL B C 1
ATOM 3607 O O . VAL B 1 228 ? 11.258 -21.25 9.734 1 98.31 228 VAL B O 1
ATOM 3610 N N . ILE B 1 229 ? 9.438 -22.547 10.07 1 97.88 229 ILE B N 1
ATOM 3611 C CA . ILE B 1 229 ? 9.117 -22.016 11.391 1 97.88 229 ILE B CA 1
ATOM 3612 C C . ILE B 1 229 ? 10.25 -22.344 12.367 1 97.88 229 ILE B C 1
ATOM 3614 O O . ILE B 1 229 ? 10.664 -21.484 13.156 1 97.88 229 ILE B O 1
ATOM 3618 N N . GLU B 1 230 ? 10.734 -23.531 12.336 1 97.25 230 GLU B N 1
ATOM 3619 C CA . GLU B 1 230 ? 11.805 -23.953 13.227 1 97.25 230 GLU B CA 1
ATOM 3620 C C . GLU B 1 230 ? 13.07 -23.125 13.008 1 97.25 230 GLU B C 1
ATOM 3622 O O . GLU B 1 230 ? 13.719 -22.703 13.969 1 97.25 230 GLU B O 1
ATOM 3627 N N . ARG B 1 231 ? 13.359 -22.828 11.797 1 97.19 231 ARG B N 1
ATOM 3628 C CA . ARG B 1 231 ? 14.633 -22.203 11.453 1 97.19 231 ARG B CA 1
ATOM 3629 C C . ARG B 1 231 ? 14.555 -20.688 11.586 1 97.19 231 ARG B C 1
ATOM 3631 O O . ARG B 1 231 ? 15.531 -20.031 11.953 1 97.19 231 ARG B O 1
ATOM 3638 N N . PHE B 1 232 ? 13.352 -20.141 11.25 1 97.12 232 PHE B N 1
ATOM 3639 C CA . PHE B 1 232 ? 13.336 -18.688 11.062 1 97.12 232 PHE B CA 1
ATOM 3640 C C . PHE B 1 232 ? 12.25 -18.047 11.922 1 97.12 232 PHE B C 1
ATOM 3642 O O . PHE B 1 232 ? 12.164 -16.812 11.992 1 97.12 232 PHE B O 1
ATOM 3649 N N . GLY B 1 233 ? 11.375 -18.828 12.523 1 95.31 233 GLY B N 1
ATOM 3650 C CA . GLY B 1 233 ? 10.312 -18.281 13.359 1 95.31 233 GLY B CA 1
ATOM 3651 C C . GLY B 1 233 ? 10.828 -17.609 14.617 1 95.31 233 GLY B C 1
ATOM 3652 O O . GLY B 1 233 ? 11.883 -17.984 15.141 1 95.31 233 GLY B O 1
ATOM 3653 N N . ALA B 1 234 ? 10.172 -16.578 15.062 1 86.44 234 ALA B N 1
ATOM 3654 C CA . ALA B 1 234 ? 10.508 -15.906 16.312 1 86.44 234 ALA B CA 1
ATOM 3655 C C . ALA B 1 234 ? 10.383 -16.844 17.5 1 86.44 234 ALA B C 1
ATOM 3657 O O . ALA B 1 234 ? 9.547 -17.766 17.5 1 86.44 234 ALA B O 1
ATOM 3658 N N . SER B 1 235 ? 11.297 -16.609 18.391 1 76.06 235 SER B N 1
ATOM 3659 C CA . SER B 1 235 ? 11.266 -17.422 19.594 1 76.06 235 SER B CA 1
ATOM 3660 C C . SER B 1 235 ? 10.016 -17.156 20.422 1 76.06 235 SER B C 1
ATOM 3662 O O . SER B 1 235 ? 9.547 -16.016 20.484 1 76.06 235 SER B O 1
ATOM 3664 N N . ARG B 1 236 ? 9.523 -18.047 20.906 1 59.16 236 ARG B N 1
ATOM 3665 C CA . ARG B 1 236 ? 8.383 -17.938 21.812 1 59.16 236 ARG B CA 1
ATOM 3666 C C . ARG B 1 236 ? 8.758 -17.172 23.078 1 59.16 236 ARG B C 1
ATOM 3668 O O . ARG B 1 236 ? 9.898 -17.234 23.531 1 59.16 236 ARG B O 1
#

Sequence (472 aa):
MEPILIYGFPLGSSMGLVAALEWLRKPYRLCRVDMLGEMRLPSYARINPRHETPAFVTDKGRVLTENMAIAGWLAARDGERRISFDPLSPEADRMHQLMAFVNTGFTAAFSPLWAALEMQTPDPAMQSALRRWGQGNVVQRHDRLEELIGEGPFLLGERPTLADALLIGVARWLDFHAVADRGRWPKLDALRARLEADPAVIHATALESGERSAGSGACVGHIPLAEVIERFGASRMEPILIYGFPLGSSMGLVAALEWLRKPYRLCRVDMLGEMRLPSYARINPRHETPAFVTDKGRVLTENMAIAGWLAARDGERRISFDPLSPEADRMHQLMAFVNTGFTAAFSPLWAALEMQTPDPAMQSALRRWGQGNVVQRHDRLEELIGEGPFLLGERPTLADALLIGVARWLDFHAVADRGRWPKLDALRARLEADPAVIHATALESGERSAGSGACVGHIPLAEVIERFGASR

Secondary structure (DSSP, 8-state):
---EEEEEETT-TTHHHHHHHHHHTS-EEEEEEETTTGGGSGGGGGT-TT--S-EEE-TTS-EEESHHHHHHHHHHT-TT-SSS--TTSHHHHHHHHHHHHIIIIIHHTTHHHHHHHH-SS--HHHHHHHHHHHHHHHHHHHHHHHHH--SSSSSSTTS--HHHHHHHHHHTHHHHTT-S-GGGSHHHHHHHHHHHTSHHHHHHHHHHTT-----SS-EEEE--HHHHHHHHSPP-/---EEEEEETT-TTHHHHHHHHHHT--EEEEEEETTTGGGSGGGGGT-TT--S-EEE-TTS-EEESHHHHHHHHHHT-TT-SSS--TTSHHHHHHHHHHHHIIIIIHHTTHHHHHHHH-SS--HHHHHHHHHHHHHHHHHHHHHHHHH--SSSSSSTTS--HHHHHHHHHHTHHHHTT-S-GGGSHHHHHHHHHHHTSHHHHHHHHHHTT-----SS-EEEE--HHHHHHHHSPP-

Organism: NCBI:txid2511166

Solvent-accessible surface area (backbone atoms only — not comparable to full-atom values): 24760 Å² total; per-residue (Å²): 99,67,28,32,42,34,30,30,24,79,87,26,52,30,38,12,54,48,19,43,43,39,61,56,60,49,65,28,31,34,23,76,37,42,58,92,49,58,34,70,37,76,69,37,38,32,68,31,73,80,52,60,68,35,35,32,32,40,50,84,57,48,74,42,41,43,71,62,20,51,51,48,54,51,50,69,66,38,86,82,40,60,40,50,54,60,75,91,37,70,67,27,49,51,42,37,26,51,34,34,45,40,58,30,62,48,49,54,18,47,48,36,42,52,50,40,71,65,48,82,71,87,44,70,69,52,31,52,44,28,39,54,54,16,45,54,38,41,53,52,40,50,54,52,48,49,69,68,49,65,89,49,68,30,76,59,55,91,49,68,33,53,42,43,19,58,38,61,20,50,57,60,50,44,62,78,67,60,68,61,68,61,75,82,38,58,69,50,39,52,32,48,53,51,47,60,68,30,66,40,41,44,26,24,53,32,45,52,75,72,42,87,58,86,64,83,68,20,66,77,46,74,46,59,56,70,56,50,39,71,75,55,25,55,80,130,99,65,28,32,43,34,29,30,24,78,87,27,51,30,38,13,55,47,20,43,44,39,62,56,61,49,66,28,33,34,23,75,37,42,57,90,47,57,34,69,38,76,70,36,37,32,67,32,74,80,52,59,66,35,35,32,34,40,52,84,57,48,75,44,43,44,70,62,20,51,49,48,54,51,50,69,68,38,86,81,42,60,41,49,54,60,74,89,36,70,65,26,49,49,42,37,26,51,34,34,44,40,58,30,62,48,51,53,18,48,48,36,41,51,49,39,71,63,48,83,71,88,46,69,70,53,31,50,45,28,39,54,53,15,45,52,39,40,51,53,41,50,55,50,48,53,70,66,46,66,87,49,68,29,76,60,53,91,49,69,34,54,42,43,19,58,39,62,19,49,58,59,50,44,63,77,68,60,67,62,68,61,75,81,36,56,70,51,39,54,31,48,52,53,48,61,67,31,67,41,40,43,26,24,53,32,44,54,76,71,41,88,58,85,63,84,69,20,66,76,46,75,45,59,56,69,57,52,37,72,75,56,25,54,81,127

Nearest PDB structures (foldseek):
  2x64-assembly2_A  TM=8.763E-01  e=6.041E-11  Xylella fastidiosa 9a5c
  4zb6-assembly2_C  TM=8.033E-01  e=4.058E-09  Phanerodontia chrysosporium
  4o7h-assembly1_B  TM=7.845E-01  e=3.894E-08  Rhodospirillum rubrum F11
  4exj-assembly1_A  TM=7.987E-01  e=1.611E-07  Lodderomyces elongisporus NRRL YB-4239
  4exj-assembly1_B  TM=7.638E-01  e=3.192E-07  Lodderomyces elongisporus NRRL YB-4239